Protein AF-A0A820AKZ5-F1 (afdb_monomer)

Solvent-accessible surface area (backbone atoms only — not comparable to full-atom values): 37480 Å² total; per-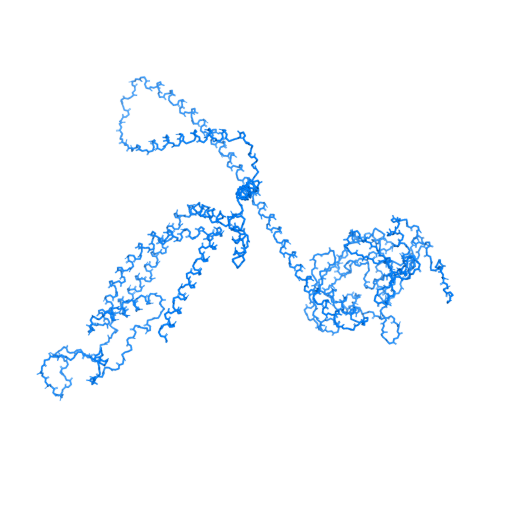residue (Å²): 110,71,70,56,53,53,50,51,50,52,52,49,53,51,52,51,51,51,52,51,53,49,49,68,57,57,36,50,72,37,79,70,48,16,28,49,49,50,40,50,51,49,37,44,65,63,47,45,52,54,49,46,56,55,48,50,55,51,50,52,55,51,36,52,53,51,46,52,70,70,45,77,84,64,78,96,41,72,66,52,49,48,52,53,41,56,55,46,50,54,44,55,72,79,46,95,67,69,72,85,71,59,79,81,71,72,80,74,57,94,81,57,87,50,85,77,46,56,81,56,48,79,82,74,80,89,64,100,68,91,76,78,88,87,69,97,74,64,64,82,82,70,80,65,85,62,100,71,72,68,78,75,42,69,65,55,53,49,54,49,53,52,45,47,45,46,60,64,50,46,50,49,50,49,53,52,50,51,43,50,53,50,43,63,69,39,51,74,57,22,50,58,53,36,55,54,57,38,49,54,54,52,54,53,60,69,72,48,75,91,51,58,80,93,51,32,61,59,56,50,51,53,51,50,57,47,55,70,40,82,84,41,51,64,58,52,52,52,50,52,53,53,45,56,50,47,56,52,47,53,58,48,59,74,42,98,62,88,82,56,84,77,56,58,60,56,54,51,52,56,49,53,54,52,52,52,54,52,56,54,53,62,59,63,74,70,69,81,91,82,89,82,92,80,80,88,89,78,79,89,82,66,79,56,64,61,50,50,51,51,52,47,52,54,49,52,51,52,47,52,55,49,50,54,52,47,51,53,50,52,51,50,50,53,51,52,53,50,51,51,51,52,52,52,52,51,52,52,53,50,50,54,50,50,54,52,49,54,53,49,52,49,53,52,53,55,52,50,54,49,50,52,54,53,52,59,54,67,67,49,84,63,89,45,75,64,52,56,50,53,48,54,56,47,51,57,30,75,43,65,45,85,101,50,93,50,67,42,28,87,67,55,81,82,50,25,48,84,86,42,88,60,96,84,74,71,48,38,77,40,71,58,62,61,84,39,87,90,43,55,81,84,49,36,73,65,41,46,80,54,88,81,46,87,79,74,91,65,89,79,47,78,63,53,56,58,61,65,62,80,65,73,70,34,75,45,76,50,72,46,97,87,71,46,60,38,41,52,61,42,47,49,85,53,53,44,96,86,73,76,46,57,42,81,66,52,61,39,90,86,78,67,43,69,43,61,83,90,29,59,39,20,60,35,62,46,28,89,52,50,48,76,63,55,76,56,67,52,73,56,84,54,72,44,75,38,66,55,94,89,38,74,39,65,60,96,91,38,78,40,74,43,67,64,66,43,75,50,92,88,48,99,51,78,38,63,52,60,17,67,63,82,25,68,46,48,75,58,8,34,36,51,42,42,45,40,34,70,76,68,69,50,80,69,72,70,53,42,78,70,40,53,73,85,73,57,80,80,77,76,80,78,131

Secondary structure (DSSP, 8-state):
-HHHHHHHHHHHHHHHHHHHHHHHHHGGGSHHHHHHHHHHHHIIIIIIHHHHHHHHHHHHHHHHHHHHHH-TT----HHHIIIIIIIIIHHHHH-S--GGGS--PPP--S---STTTGGG------S--------TTGGGTS-PPPS---S--HHHHHHHHHHIIIIIIIHHHHHHHHHHHHHHHHHHHHHHHHHHHHHHHHHHHHHS-SS-GGGHHHHHHHHHHHHHSTTTHHHHHHHHHHHHHHHHHHHHHTSS----TTHHHHHHHHHHHHHHHHHHHHHHTTPPP------SSS-SSSTHHHHHHHHHHHHHHHHHHHHHHHHHHHHHHHHHHHHHHHHHHHHHHHHHHHHHHHHHHHHHHHHHHHHHHHHHHHTS----HHHHHHHHHHHHHHSPPTTS-PPPPP--GGG-STTS--TT---EEEE--TT-TTS-HHHHTTPPPPTTS-----PPPHHHHHHT---TTSEEEEE-TTS-EEEEE-----B-TTT-PBPPPPBPTTT-PBPPTT---SEEEEETSSSSS---EEE---EEE-EETTEEPEETTEEPEEE--EE-SSSSSEE--EEE--SSS-HHHHHHHHHHHHHH----GGGGGT--GGGS-------

Organism: NCBI:txid392033

InterPro domains:
  IPR050927 Transient receptor potential cation channel M [PTHR13800] (9-355)

pLDDT: mean 70.28, std 18.46, range [27.42, 95.69]

Mean predicted aligned error: 22.3 Å

Sequence (623 aa):
ACQIVTSNAILGVGLIYYYYRLLFIFFPISPILGSLMIRLQYMITDDFFTFLKLFVIFMISFGVAIAAVLYPHHSLNLDLFSKAFIFRGLMALFTREMANLKYQHGPCSINATTQTEREYACLRLSNGLSFKYDNPYAYKRYGIPSRNCNQTSWIAWFLLIQYFFLAKRFLVSLLTAMFGLTGARVQSQSQQIWLYDRYEILMEYAKRPRLPPPFIVISYIIMLITSCSSRCVLKLKEYTDKKNSSTIRILIQSIPIVIKNNDTDEFKNTSNEVIQNHSIFQRLLRCKPCEKNVNKSKLENSETNVYWKYKAKEFYAKIQEADEVKEKLDNLSKCTINMQKDIDILRKSLRYVSDRVLTSEKLLIDSQILLEKIHSIIKQDDKSLSVYQKFIHMLSRESLYIYTNEARFPVTERHIPWTASFDLYDPTIISLPKQHDCFQDSERLFVEVDLAIEPSVTTMTDITILLTDYRWNQIIESQLPDGKKIIIDRTTWIATSEDKTSSVYRLDNQLSIPLNSMGCTGVRGRGALIRWGPNKSVMIIITRWKKHHDQFAVIDGQRILETLVFKDKYTIGWKLPEAKILGIESPYGAICCSFYELAFKDSDSEHRFSFEESNMIKVKFYD

Structure (mmCIF, N/CA/C/O backbone):
data_AF-A0A820AKZ5-F1
#
_entry.id   AF-A0A820AKZ5-F1
#
loop_
_atom_site.group_PDB
_atom_site.id
_atom_site.type_symbol
_atom_site.label_atom_id
_atom_site.label_alt_id
_atom_site.label_comp_id
_atom_site.label_asym_id
_atom_site.label_entity_id
_atom_site.label_seq_id
_atom_site.pdbx_PDB_ins_code
_atom_site.Cartn_x
_atom_site.Cartn_y
_atom_site.Cartn_z
_atom_site.occupancy
_atom_site.B_iso_or_equiv
_atom_site.auth_seq_id
_atom_site.auth_comp_id
_atom_site.auth_asym_id
_atom_site.auth_atom_id
_atom_site.pdbx_PDB_model_num
ATOM 1 N N . ALA A 1 1 ? 6.190 -41.910 -31.627 1.00 60.75 1 ALA A N 1
ATOM 2 C CA . ALA A 1 1 ? 7.229 -40.929 -31.234 1.00 60.75 1 ALA A CA 1
ATOM 3 C C . ALA A 1 1 ? 7.232 -39.685 -32.132 1.00 60.75 1 ALA A C 1
ATOM 5 O O . ALA A 1 1 ? 6.964 -38.607 -31.622 1.00 60.75 1 ALA A O 1
ATOM 6 N N . CYS A 1 2 ? 7.450 -39.805 -33.451 1.00 64.81 2 CYS A N 1
ATOM 7 C CA . CYS A 1 2 ? 7.586 -38.645 -34.353 1.00 64.81 2 CYS A CA 1
ATOM 8 C C . CYS A 1 2 ? 6.343 -37.718 -34.393 1.00 64.81 2 CYS A C 1
ATOM 10 O O . CYS A 1 2 ? 6.489 -36.510 -34.258 1.00 64.81 2 CYS A O 1
ATOM 12 N N . GLN A 1 3 ? 5.122 -38.272 -34.427 1.00 70.31 3 GLN A N 1
ATOM 13 C CA . GLN A 1 3 ? 3.870 -37.486 -34.389 1.00 70.31 3 GLN A CA 1
ATOM 14 C C . GLN A 1 3 ? 3.636 -36.725 -33.066 1.00 70.31 3 GLN A C 1
ATOM 16 O O . GLN A 1 3 ? 3.038 -35.651 -33.050 1.00 70.31 3 GLN A O 1
ATOM 21 N N . ILE A 1 4 ? 4.131 -37.259 -31.944 1.00 80.69 4 ILE A N 1
ATOM 22 C CA . ILE A 1 4 ? 4.031 -36.610 -30.626 1.00 80.69 4 ILE A CA 1
ATOM 23 C C . ILE A 1 4 ? 5.010 -35.435 -30.554 1.00 80.69 4 ILE A C 1
ATOM 25 O O . ILE A 1 4 ? 4.661 -34.365 -30.063 1.00 80.69 4 ILE A O 1
ATOM 29 N N . VAL A 1 5 ? 6.215 -35.603 -31.107 1.00 89.12 5 VAL A N 1
ATOM 30 C CA . VAL A 1 5 ? 7.217 -34.531 -31.194 1.00 89.12 5 VAL A CA 1
ATOM 31 C C . VAL A 1 5 ? 6.713 -33.387 -32.072 1.00 89.12 5 VAL A C 1
ATOM 33 O O . VAL A 1 5 ? 6.820 -32.231 -31.671 1.00 89.12 5 VAL A O 1
ATOM 36 N N . THR A 1 6 ? 6.097 -33.682 -33.221 1.00 90.69 6 THR A N 1
ATOM 37 C CA . THR A 1 6 ? 5.510 -32.642 -34.079 1.00 90.69 6 THR A CA 1
ATOM 38 C C . THR A 1 6 ? 4.339 -31.932 -33.400 1.00 90.69 6 THR A C 1
ATOM 40 O O . THR A 1 6 ? 4.260 -30.709 -33.466 1.00 90.69 6 THR A O 1
ATOM 43 N N . SER A 1 7 ? 3.470 -32.659 -32.688 1.00 90.94 7 SER A N 1
ATOM 44 C CA . SER A 1 7 ? 2.365 -32.057 -31.926 1.00 90.94 7 SER A CA 1
ATOM 45 C C . SER A 1 7 ? 2.872 -31.134 -30.816 1.00 90.94 7 SER A C 1
ATOM 47 O O . SER A 1 7 ? 2.415 -30.000 -30.693 1.00 90.94 7 SER A O 1
ATOM 49 N N . ASN A 1 8 ? 3.858 -31.579 -30.036 1.00 91.94 8 ASN A N 1
ATOM 50 C CA . ASN A 1 8 ? 4.448 -30.771 -28.968 1.00 91.94 8 ASN A CA 1
ATOM 51 C C . ASN A 1 8 ? 5.192 -29.550 -29.517 1.00 91.94 8 ASN A C 1
ATOM 53 O O . ASN A 1 8 ? 5.140 -28.486 -28.906 1.00 91.94 8 ASN A O 1
ATOM 57 N N . ALA A 1 9 ? 5.837 -29.670 -30.680 1.00 93.00 9 ALA A N 1
ATOM 58 C CA . ALA A 1 9 ? 6.456 -28.534 -31.353 1.00 93.00 9 ALA A CA 1
ATOM 59 C C . ALA A 1 9 ? 5.407 -27.495 -31.785 1.00 93.00 9 ALA A C 1
ATOM 61 O O . ALA A 1 9 ? 5.587 -26.307 -31.527 1.00 93.00 9 ALA A O 1
ATOM 62 N N . ILE A 1 10 ? 4.285 -27.929 -32.370 1.00 93.88 10 ILE A N 1
ATOM 63 C CA . ILE A 1 10 ? 3.189 -27.035 -32.777 1.00 93.88 10 ILE A CA 1
ATOM 64 C C . ILE A 1 10 ? 2.561 -26.353 -31.555 1.00 93.88 10 ILE A C 1
ATOM 66 O O . ILE A 1 10 ? 2.367 -25.137 -31.564 1.00 93.88 10 ILE A O 1
ATOM 70 N N . LEU A 1 11 ? 2.297 -27.102 -30.480 1.00 94.12 11 LEU A N 1
ATOM 71 C CA . LEU A 1 11 ? 1.781 -26.546 -29.225 1.00 94.12 11 LEU A CA 1
ATOM 72 C C . LEU A 1 11 ? 2.775 -25.572 -28.579 1.00 94.12 11 LEU A C 1
ATOM 74 O O . LEU A 1 11 ? 2.366 -24.522 -28.088 1.00 94.12 11 LEU A O 1
ATOM 78 N N . GLY A 1 12 ? 4.074 -25.872 -28.630 1.00 94.75 12 GLY A N 1
ATOM 79 C CA . GLY A 1 12 ? 5.133 -24.979 -28.161 1.00 94.75 12 GLY A CA 1
ATOM 80 C C . GLY A 1 12 ? 5.165 -23.658 -28.932 1.00 94.75 12 GLY A C 1
ATOM 81 O O . GLY A 1 12 ? 5.211 -22.590 -28.323 1.00 94.75 12 GLY A O 1
ATOM 82 N N . VAL A 1 13 ? 5.054 -23.705 -30.262 1.00 95.06 13 VAL A N 1
ATOM 83 C CA . VAL A 1 13 ? 4.940 -22.497 -31.100 1.00 95.06 13 VAL A CA 1
ATOM 84 C C . VAL A 1 13 ? 3.653 -21.728 -30.783 1.00 95.06 13 VAL A C 1
ATOM 86 O O . VAL A 1 13 ? 3.685 -20.503 -30.665 1.00 95.06 13 VAL A O 1
ATOM 89 N N . GLY A 1 14 ? 2.536 -22.430 -30.573 1.00 95.38 14 GLY A N 1
ATOM 90 C CA . GLY A 1 14 ? 1.269 -21.825 -30.154 1.00 95.38 14 GLY A CA 1
ATOM 91 C C . GLY A 1 14 ? 1.370 -21.096 -28.810 1.00 95.38 14 GLY A C 1
ATOM 92 O O . GLY A 1 14 ? 0.869 -19.979 -28.671 1.00 95.38 14 GLY A O 1
ATOM 93 N N . LEU A 1 15 ? 2.078 -21.680 -27.840 1.00 94.62 15 LEU A N 1
ATOM 94 C CA . LEU A 1 15 ? 2.337 -21.062 -26.540 1.00 94.62 15 LEU A CA 1
ATOM 95 C C . LEU A 1 15 ? 3.201 -19.798 -26.674 1.00 94.62 15 LEU A C 1
ATOM 97 O O . LEU A 1 15 ? 2.888 -18.770 -26.074 1.00 94.62 15 LEU A O 1
ATOM 101 N N . ILE A 1 16 ? 4.254 -19.842 -27.494 1.00 95.69 16 ILE A N 1
ATOM 102 C CA . ILE A 1 16 ? 5.104 -18.673 -27.772 1.00 95.69 16 ILE A CA 1
ATOM 103 C C . ILE A 1 16 ? 4.283 -17.548 -28.412 1.00 95.69 16 ILE A C 1
ATOM 105 O O . ILE A 1 16 ? 4.372 -16.397 -27.982 1.00 95.69 16 ILE A O 1
ATOM 109 N N . TYR A 1 17 ? 3.435 -17.872 -29.392 1.00 95.69 17 TYR A N 1
ATOM 110 C CA . TYR A 1 17 ? 2.539 -16.897 -30.015 1.00 95.69 17 TYR A CA 1
ATOM 111 C C . TYR A 1 17 ? 1.593 -16.255 -28.993 1.00 95.69 17 TYR A C 1
ATOM 113 O O . TYR A 1 17 ? 1.393 -15.038 -29.011 1.00 95.69 17 TYR A O 1
ATOM 121 N N . TYR A 1 18 ? 1.050 -17.046 -28.065 1.00 93.88 18 TYR A N 1
ATOM 122 C CA . TYR A 1 18 ? 0.213 -16.523 -26.990 1.00 93.88 18 TYR A CA 1
ATOM 123 C C . TYR A 1 18 ? 0.973 -15.527 -26.102 1.00 93.88 18 TYR A C 1
ATOM 125 O O . TYR A 1 18 ? 0.452 -14.447 -25.818 1.00 93.88 18 TYR A O 1
ATOM 133 N N . TYR A 1 19 ? 2.222 -15.823 -25.728 1.00 93.19 19 TYR A N 1
ATOM 134 C CA . TYR A 1 19 ? 3.055 -14.880 -24.976 1.00 93.19 19 TYR A CA 1
ATOM 135 C C . TYR A 1 19 ? 3.367 -13.606 -25.761 1.00 93.19 19 TYR A C 1
ATOM 137 O O . TYR A 1 19 ? 3.251 -12.517 -25.201 1.00 93.19 19 TYR A O 1
ATOM 145 N N . TYR A 1 20 ? 3.692 -13.698 -27.054 1.00 90.81 20 TYR A N 1
ATOM 146 C CA . TYR A 1 20 ? 3.874 -12.502 -27.884 1.00 90.81 20 TYR A CA 1
ATOM 147 C C . TYR A 1 20 ? 2.607 -11.657 -27.939 1.00 90.81 20 TYR A C 1
ATOM 149 O O . TYR A 1 20 ? 2.672 -10.445 -27.741 1.00 90.81 20 TYR A O 1
ATOM 157 N N . ARG A 1 21 ? 1.441 -12.284 -28.111 1.00 89.69 21 ARG A N 1
ATOM 158 C CA . ARG A 1 21 ? 0.156 -11.584 -28.069 1.00 89.69 21 ARG A CA 1
ATOM 159 C C . ARG A 1 21 ? -0.065 -10.871 -26.732 1.00 89.69 21 ARG A C 1
ATOM 161 O O . ARG A 1 21 ? -0.532 -9.737 -26.735 1.00 89.69 21 ARG A O 1
ATOM 168 N N . LEU A 1 22 ? 0.280 -11.495 -25.604 1.00 87.19 22 LEU A N 1
ATOM 169 C CA . LEU A 1 22 ? 0.195 -10.841 -24.294 1.00 87.19 22 LEU A CA 1
ATOM 170 C C . LEU A 1 22 ? 1.117 -9.620 -24.209 1.00 87.19 22 LEU A C 1
ATOM 172 O O . LEU A 1 22 ? 0.681 -8.574 -23.734 1.00 87.19 22 LEU A O 1
ATOM 176 N N . LEU A 1 23 ? 2.354 -9.713 -24.703 1.00 87.19 23 LEU A N 1
ATOM 177 C CA . LEU A 1 23 ? 3.278 -8.572 -24.728 1.00 87.19 23 LEU A CA 1
ATOM 178 C C . LEU A 1 23 ? 2.712 -7.410 -25.554 1.00 87.19 23 LEU A C 1
ATOM 180 O O . LEU A 1 23 ? 2.711 -6.277 -25.076 1.00 87.19 23 LEU A O 1
ATOM 184 N N . PHE A 1 24 ? 2.143 -7.693 -26.730 1.00 84.62 24 PHE A N 1
ATOM 185 C CA . PHE A 1 24 ? 1.485 -6.684 -27.570 1.00 84.62 24 PHE A CA 1
ATOM 186 C C . PHE A 1 24 ? 0.237 -6.062 -26.930 1.00 84.62 24 PHE A C 1
ATOM 188 O O . PHE A 1 24 ? -0.118 -4.944 -27.280 1.00 84.62 24 PHE A O 1
ATOM 195 N N . ILE A 1 25 ? -0.417 -6.736 -25.981 1.00 84.25 25 ILE A N 1
ATOM 196 C CA . ILE A 1 25 ? -1.546 -6.172 -25.227 1.00 84.25 25 ILE A CA 1
ATOM 197 C C . ILE A 1 25 ? -1.053 -5.317 -24.052 1.00 84.25 25 ILE A C 1
ATOM 199 O O . ILE A 1 25 ? -1.556 -4.218 -23.835 1.00 84.25 25 ILE A O 1
ATOM 203 N N . PHE A 1 26 ? -0.078 -5.801 -23.276 1.00 83.69 26 PHE A N 1
ATOM 204 C CA . PHE A 1 26 ? 0.355 -5.132 -22.044 1.00 83.69 26 PHE A CA 1
ATOM 205 C C . PHE A 1 26 ? 1.291 -3.945 -22.284 1.00 83.69 26 PHE A C 1
ATOM 207 O O . PHE A 1 26 ? 1.212 -2.949 -21.563 1.00 83.69 26 PHE A O 1
ATOM 214 N N . PHE A 1 27 ? 2.178 -4.022 -23.278 1.00 85.38 27 PHE A N 1
ATOM 215 C CA . PHE A 1 27 ? 3.191 -2.987 -23.504 1.00 85.38 27 PHE A CA 1
ATOM 216 C C . PHE A 1 27 ? 2.584 -1.631 -23.905 1.00 85.38 27 PHE A C 1
ATOM 218 O O . PHE A 1 27 ? 2.990 -0.626 -23.315 1.00 85.38 27 PHE A O 1
ATOM 225 N N . PRO A 1 28 ? 1.580 -1.559 -24.806 1.00 81.94 28 PRO A N 1
ATOM 226 C CA . PRO A 1 28 ? 0.952 -0.293 -25.193 1.00 81.94 28 PRO A CA 1
ATOM 227 C C . PRO A 1 28 ? 0.134 0.379 -24.086 1.00 81.94 28 PRO A C 1
ATOM 229 O O . PRO A 1 28 ? -0.154 1.569 -24.179 1.00 81.94 28 PRO A O 1
ATOM 232 N N . ILE A 1 29 ? -0.251 -0.341 -23.031 1.00 84.25 29 ILE A N 1
ATOM 233 C CA . ILE A 1 29 ? -1.037 0.240 -21.931 1.00 84.25 29 ILE A CA 1
ATOM 234 C C . ILE A 1 29 ? -0.172 1.188 -21.087 1.00 84.25 29 ILE A C 1
ATOM 236 O O . ILE A 1 29 ? -0.659 2.212 -20.599 1.00 84.25 29 ILE A O 1
ATOM 240 N N . SER A 1 30 ? 1.117 0.877 -20.932 1.00 85.38 30 SER A N 1
ATOM 241 C CA . SER A 1 30 ? 2.045 1.702 -20.159 1.00 85.38 30 SER A CA 1
ATOM 242 C C . SER A 1 30 ? 2.559 2.895 -20.980 1.00 85.38 30 SER A C 1
ATOM 244 O O . SER A 1 30 ? 3.003 2.709 -22.113 1.00 85.38 30 SER A O 1
ATOM 246 N N . PRO A 1 31 ? 2.590 4.118 -20.411 1.00 79.44 31 PRO A N 1
ATOM 247 C CA . PRO A 1 31 ? 3.088 5.311 -21.105 1.00 79.44 31 PRO A CA 1
ATOM 248 C C . PRO A 1 31 ? 4.569 5.236 -21.479 1.00 79.44 31 PRO A C 1
ATOM 250 O O . PRO A 1 31 ? 4.997 5.774 -22.502 1.00 79.44 31 PRO A O 1
ATOM 253 N N . ILE A 1 32 ? 5.359 4.544 -20.661 1.00 85.06 32 ILE A N 1
ATOM 254 C CA . ILE A 1 32 ? 6.799 4.419 -20.873 1.00 85.06 32 ILE A CA 1
ATOM 255 C C . ILE A 1 32 ? 7.073 3.323 -21.907 1.00 85.06 32 ILE A C 1
ATOM 257 O O . ILE A 1 32 ? 7.804 3.556 -22.867 1.00 85.06 32 ILE A O 1
ATOM 261 N N . LEU A 1 33 ? 6.459 2.144 -21.746 1.00 86.81 33 LEU A N 1
ATOM 262 C CA . LEU A 1 33 ? 6.721 0.993 -22.618 1.00 86.81 33 LEU A CA 1
ATOM 263 C C . LEU A 1 33 ? 6.045 1.124 -23.990 1.00 86.81 33 LEU A C 1
ATOM 265 O O . LEU A 1 33 ? 6.620 0.690 -24.984 1.00 86.81 33 LEU A O 1
ATOM 269 N N . GLY A 1 34 ? 4.876 1.758 -24.081 1.00 87.69 34 GLY A N 1
ATOM 270 C CA . GLY A 1 34 ? 4.159 1.894 -25.347 1.00 87.69 34 GLY A CA 1
ATOM 271 C C . GLY A 1 34 ? 4.881 2.800 -26.346 1.00 87.69 34 GLY A C 1
ATOM 272 O O . GLY A 1 34 ? 5.126 2.401 -27.482 1.00 87.69 34 GLY A O 1
ATOM 273 N N . SER A 1 35 ? 5.340 3.975 -25.904 1.00 88.38 35 SER A N 1
ATOM 274 C CA . SER A 1 35 ? 6.157 4.864 -26.747 1.00 88.38 35 SER A CA 1
ATOM 275 C C . SER A 1 35 ? 7.522 4.258 -27.113 1.00 88.38 35 SER A C 1
ATOM 277 O O . SER A 1 35 ? 8.091 4.586 -28.154 1.00 88.38 35 SER A O 1
ATOM 279 N N . LEU A 1 36 ? 8.076 3.367 -26.276 1.00 89.75 36 LEU A N 1
ATOM 280 C CA . LEU A 1 36 ? 9.264 2.568 -26.612 1.00 89.75 36 LEU A CA 1
ATOM 281 C C . LEU A 1 36 ? 8.966 1.546 -27.717 1.00 89.75 36 LEU A C 1
ATOM 283 O O . LEU A 1 36 ? 9.773 1.404 -28.631 1.00 89.75 36 LEU A O 1
ATOM 287 N N . MET A 1 37 ? 7.818 0.867 -27.660 1.00 89.12 37 MET A N 1
ATOM 288 C CA . MET A 1 37 ? 7.421 -0.136 -28.653 1.00 89.12 37 MET A CA 1
ATOM 289 C C . MET A 1 37 ? 7.289 0.471 -30.055 1.00 89.12 37 MET A C 1
ATOM 291 O O . MET A 1 37 ? 7.818 -0.093 -31.009 1.00 89.12 37 MET A O 1
ATOM 295 N N . ILE A 1 38 ? 6.672 1.653 -30.172 1.00 89.06 38 ILE A N 1
ATOM 296 C CA . ILE A 1 38 ? 6.553 2.368 -31.454 1.00 89.06 38 ILE A CA 1
ATOM 297 C C . ILE A 1 38 ? 7.933 2.735 -32.007 1.00 89.06 38 ILE A C 1
ATOM 299 O O . ILE A 1 38 ? 8.222 2.482 -33.174 1.00 89.06 38 ILE A O 1
ATOM 303 N N . ARG A 1 39 ? 8.835 3.257 -31.167 1.00 90.31 39 ARG A N 1
ATOM 304 C CA . ARG A 1 39 ? 10.221 3.541 -31.583 1.00 90.31 39 ARG A CA 1
ATOM 305 C C . ARG A 1 39 ? 10.938 2.288 -32.074 1.00 90.31 39 ARG A C 1
ATOM 307 O O . ARG A 1 39 ? 11.584 2.331 -33.114 1.00 90.31 39 ARG A O 1
ATOM 314 N N . LEU A 1 40 ? 10.789 1.178 -31.356 1.00 90.88 40 LEU A N 1
ATOM 315 C CA . LEU A 1 40 ? 11.379 -0.105 -31.721 1.00 90.88 40 LEU A CA 1
ATOM 316 C C . LEU A 1 40 ? 10.820 -0.633 -33.050 1.00 90.88 40 LEU A C 1
ATOM 318 O O . LEU A 1 40 ? 11.580 -1.162 -33.852 1.00 90.88 40 LEU A O 1
ATOM 322 N N . GLN A 1 41 ? 9.530 -0.445 -33.328 1.00 89.88 41 GLN A N 1
ATOM 323 C CA . GLN A 1 41 ? 8.929 -0.840 -34.603 1.00 89.88 41 GLN A CA 1
ATOM 324 C C . GLN A 1 41 ? 9.537 -0.075 -35.786 1.00 89.88 41 GLN A C 1
ATOM 326 O O . GLN A 1 41 ? 9.881 -0.694 -36.794 1.00 89.88 41 GLN A O 1
ATOM 331 N N . TYR A 1 42 ? 9.733 1.239 -35.655 1.00 90.75 42 TYR A N 1
ATOM 332 C CA . TYR A 1 42 ? 10.421 2.037 -36.677 1.00 90.75 42 TYR A CA 1
ATOM 333 C C . TYR A 1 42 ? 11.897 1.643 -36.817 1.00 90.75 42 TYR A C 1
ATOM 335 O O . TYR A 1 42 ? 12.355 1.409 -37.931 1.00 90.75 42 TYR A O 1
ATOM 343 N N . MET A 1 43 ? 12.620 1.449 -35.707 1.00 92.38 43 MET A N 1
ATOM 344 C CA . MET A 1 43 ? 14.005 0.950 -35.737 1.00 92.38 43 MET A CA 1
ATOM 345 C C . MET A 1 43 ? 14.113 -0.411 -36.438 1.00 92.38 43 MET A C 1
ATOM 347 O O . MET A 1 43 ? 15.057 -0.651 -37.186 1.00 92.38 43 MET A O 1
ATOM 351 N N . ILE A 1 44 ? 13.149 -1.313 -36.232 1.00 93.12 44 ILE A N 1
ATOM 352 C CA . ILE A 1 44 ? 13.141 -2.615 -36.904 1.00 93.12 44 ILE A CA 1
ATOM 353 C C . ILE A 1 44 ? 12.845 -2.459 -38.400 1.00 93.12 44 ILE A C 1
ATOM 355 O O . ILE A 1 44 ? 13.520 -3.058 -39.237 1.00 93.12 44 ILE A O 1
ATOM 359 N N . THR A 1 45 ? 11.829 -1.675 -38.745 1.00 90.31 45 THR A N 1
ATOM 360 C CA . THR A 1 45 ? 11.341 -1.603 -40.127 1.00 90.31 45 THR A CA 1
ATOM 361 C C . THR A 1 45 ? 12.324 -0.857 -41.030 1.00 90.31 45 THR A C 1
ATOM 363 O O . THR A 1 45 ? 12.653 -1.350 -42.110 1.00 90.31 45 THR A O 1
ATOM 366 N N . ASP A 1 46 ? 12.847 0.276 -40.560 1.00 87.69 46 ASP A N 1
ATOM 367 C CA . ASP A 1 46 ? 13.679 1.173 -41.364 1.00 87.69 46 ASP A CA 1
ATOM 368 C C . ASP A 1 46 ? 15.172 0.811 -41.279 1.00 87.69 46 ASP A C 1
ATOM 370 O O . ASP A 1 46 ? 15.837 0.644 -42.308 1.00 87.69 46 ASP A O 1
ATOM 374 N N . ASP A 1 47 ? 15.705 0.615 -40.067 1.00 93.50 47 ASP A N 1
ATOM 375 C CA . ASP A 1 47 ? 17.147 0.425 -39.864 1.00 93.50 47 ASP A CA 1
ATOM 376 C C . ASP A 1 47 ? 17.549 -1.048 -39.829 1.00 93.50 47 ASP A C 1
ATOM 378 O O . ASP A 1 47 ? 18.509 -1.439 -40.493 1.00 93.50 47 ASP A O 1
ATOM 382 N N . PHE A 1 48 ? 16.838 -1.892 -39.075 1.00 93.56 48 PHE A N 1
ATOM 383 C CA . PHE A 1 48 ? 17.254 -3.281 -38.866 1.00 93.56 48 PHE A CA 1
ATOM 384 C C . PHE A 1 48 ? 17.212 -4.090 -40.158 1.00 93.56 48 PHE A C 1
ATOM 386 O O . PHE A 1 48 ? 18.163 -4.814 -40.434 1.00 93.56 48 PHE A O 1
ATOM 393 N N . PHE A 1 49 ? 16.171 -3.965 -40.986 1.00 92.56 49 PHE A N 1
ATOM 394 C CA . PHE A 1 49 ? 16.145 -4.672 -42.272 1.00 92.56 49 PHE A CA 1
ATOM 395 C C . PHE A 1 49 ? 17.196 -4.144 -43.255 1.00 92.56 49 PHE A C 1
ATOM 397 O O . PHE A 1 49 ? 17.774 -4.927 -44.013 1.00 92.56 49 PHE A O 1
ATOM 404 N N . THR A 1 50 ? 17.480 -2.841 -43.234 1.00 90.44 50 THR A N 1
ATOM 405 C CA . THR A 1 50 ? 18.547 -2.236 -44.046 1.00 90.44 50 THR A CA 1
ATOM 406 C C . THR A 1 50 ? 19.919 -2.745 -43.606 1.00 90.44 50 THR A C 1
ATOM 408 O O . THR A 1 50 ? 20.714 -3.204 -44.430 1.00 90.44 50 THR A O 1
ATOM 411 N N . PHE A 1 51 ? 20.163 -2.771 -42.298 1.00 92.19 51 PHE A N 1
ATOM 412 C CA . PHE A 1 51 ? 21.349 -3.361 -41.696 1.00 92.19 51 PHE A CA 1
ATOM 413 C C . PHE A 1 51 ? 21.451 -4.863 -41.980 1.00 92.19 51 PHE A C 1
ATOM 415 O O . PHE A 1 51 ? 22.526 -5.336 -42.331 1.00 92.19 51 PHE A O 1
ATOM 422 N N . LEU A 1 52 ? 20.352 -5.615 -41.889 1.00 90.19 52 LEU A N 1
ATOM 423 C CA . LEU A 1 52 ? 20.326 -7.057 -42.130 1.00 90.19 52 LEU A CA 1
ATOM 424 C C . LEU A 1 52 ? 20.746 -7.385 -43.565 1.00 90.19 52 LEU A C 1
ATOM 426 O O . LEU A 1 52 ? 21.508 -8.326 -43.766 1.00 90.19 52 LEU A O 1
ATOM 430 N N . LYS A 1 53 ? 20.320 -6.592 -44.558 1.00 90.62 53 LYS A N 1
ATOM 431 C CA . LYS A 1 53 ? 20.775 -6.744 -45.952 1.00 90.62 53 LYS A CA 1
ATOM 432 C C . LYS A 1 53 ? 22.294 -6.578 -46.069 1.00 90.62 53 LYS A C 1
ATOM 434 O O . LYS A 1 53 ? 22.949 -7.421 -46.678 1.00 90.62 53 LYS A O 1
ATOM 439 N N . LEU A 1 54 ? 22.859 -5.538 -45.450 1.00 89.44 54 LEU A N 1
ATOM 440 C CA . LEU A 1 54 ? 24.311 -5.312 -45.412 1.00 89.44 54 LEU A CA 1
ATOM 441 C C . LEU A 1 54 ? 25.042 -6.448 -44.673 1.00 89.44 54 LEU A C 1
ATOM 443 O O . LEU A 1 54 ? 26.053 -6.966 -45.150 1.00 89.44 54 LEU A O 1
ATOM 447 N N . PHE A 1 55 ? 24.507 -6.857 -43.525 1.00 86.44 55 PHE A N 1
ATOM 448 C CA . PHE A 1 55 ? 25.059 -7.896 -42.666 1.00 86.44 55 PHE A CA 1
ATOM 449 C C . PHE A 1 55 ? 25.076 -9.259 -43.365 1.00 86.44 55 PHE A C 1
ATOM 451 O O . PHE A 1 55 ? 26.098 -9.934 -43.344 1.00 86.44 55 PHE A O 1
ATOM 458 N N . VAL A 1 56 ? 23.996 -9.653 -44.046 1.00 85.75 56 VAL A N 1
ATOM 459 C CA . VAL A 1 56 ? 23.921 -10.932 -44.771 1.00 85.75 56 VAL A CA 1
ATOM 460 C C . VAL A 1 56 ? 24.961 -11.001 -45.891 1.00 85.75 56 VAL A C 1
ATOM 462 O O . VAL A 1 56 ? 25.647 -12.014 -46.004 1.00 85.75 56 VAL A O 1
ATOM 465 N N . ILE A 1 57 ? 25.145 -9.931 -46.673 1.00 87.88 57 ILE A N 1
ATOM 466 C CA . ILE A 1 57 ? 26.170 -9.885 -47.735 1.00 87.88 57 ILE A CA 1
ATOM 467 C C . ILE A 1 57 ? 27.571 -10.078 -47.141 1.00 87.88 57 ILE A C 1
ATOM 469 O O . ILE A 1 57 ? 28.368 -10.873 -47.646 1.00 87.88 57 ILE A O 1
ATOM 473 N N . PHE A 1 58 ? 27.855 -9.388 -46.036 1.00 83.44 58 PHE A N 1
ATOM 474 C CA . PHE A 1 58 ? 29.122 -9.511 -45.326 1.00 83.44 58 PHE A CA 1
ATOM 475 C C . PHE A 1 58 ? 29.339 -10.936 -44.792 1.00 83.44 58 PHE A C 1
ATOM 477 O O . PHE A 1 58 ? 30.391 -11.535 -45.014 1.00 83.44 58 PHE A O 1
ATOM 484 N N . MET A 1 59 ? 28.323 -11.513 -44.151 1.00 80.44 59 MET A N 1
ATOM 485 C CA . MET A 1 59 ? 28.374 -12.870 -43.605 1.00 80.44 59 MET A CA 1
ATOM 486 C C . MET A 1 59 ? 28.590 -13.921 -44.694 1.00 80.44 59 MET A C 1
ATOM 488 O O . MET A 1 59 ? 29.392 -14.827 -44.485 1.00 80.44 59 MET A O 1
ATOM 492 N N . ILE A 1 60 ? 27.942 -13.786 -45.859 1.00 80.62 60 ILE A N 1
ATOM 493 C CA . ILE A 1 60 ? 28.140 -14.675 -47.018 1.00 80.62 60 ILE A CA 1
ATOM 494 C C . ILE A 1 60 ? 29.589 -14.631 -47.499 1.00 80.62 60 ILE A C 1
ATOM 496 O O . ILE A 1 60 ? 30.229 -15.678 -47.595 1.00 80.62 60 ILE A O 1
ATOM 500 N N . SER A 1 61 ? 30.130 -13.435 -47.727 1.00 82.81 61 SER A N 1
ATOM 501 C CA . SER A 1 61 ? 31.507 -13.258 -48.203 1.00 82.81 61 SER A CA 1
ATOM 502 C C . SER A 1 61 ? 32.539 -13.876 -47.247 1.00 82.81 61 SER A C 1
ATOM 504 O O . SER A 1 61 ? 33.365 -14.700 -47.649 1.00 82.81 61 SER A O 1
ATOM 506 N N . PHE A 1 62 ? 32.444 -13.561 -45.953 1.00 76.81 62 PHE A N 1
ATOM 507 C CA . PHE A 1 62 ? 33.377 -14.081 -44.951 1.00 76.81 62 PHE A CA 1
ATOM 508 C C . PHE A 1 62 ? 33.179 -15.570 -44.664 1.00 76.81 62 PHE A C 1
ATOM 510 O O . PHE A 1 62 ? 34.160 -16.289 -44.477 1.00 76.81 62 PHE A O 1
ATOM 517 N N . GLY A 1 63 ? 31.937 -16.058 -44.660 1.00 75.31 63 GLY A N 1
ATOM 518 C CA . GLY A 1 63 ? 31.646 -17.475 -44.455 1.00 75.31 63 GLY A CA 1
ATOM 519 C C . GLY A 1 63 ? 32.211 -18.352 -45.572 1.00 75.31 63 GLY A C 1
ATOM 520 O O . GLY A 1 63 ? 32.780 -19.403 -45.281 1.00 75.31 63 GLY A O 1
ATOM 521 N N . VAL A 1 64 ? 32.146 -17.897 -46.829 1.00 76.62 64 VAL A N 1
ATOM 522 C CA . VAL A 1 64 ? 32.781 -18.581 -47.969 1.00 76.62 64 VAL A CA 1
ATOM 523 C C . VAL A 1 64 ? 34.309 -18.549 -47.850 1.00 76.62 64 VAL A C 1
ATOM 525 O O . VAL A 1 64 ? 34.950 -19.584 -48.024 1.00 76.62 64 VAL A O 1
ATOM 528 N N . ALA A 1 65 ? 34.900 -17.406 -47.482 1.00 76.31 65 ALA A N 1
ATOM 529 C CA . ALA A 1 65 ? 36.349 -17.281 -47.302 1.00 76.31 65 ALA A CA 1
ATOM 530 C C . ALA A 1 65 ? 36.892 -18.186 -46.178 1.00 76.31 65 ALA A C 1
ATOM 532 O O . ALA A 1 65 ? 37.900 -18.870 -46.358 1.00 76.31 65 ALA A O 1
ATOM 533 N N . ILE A 1 66 ? 36.205 -18.246 -45.033 1.00 72.12 66 ILE A N 1
ATOM 534 C CA . ILE A 1 66 ? 36.580 -19.121 -43.913 1.00 72.12 66 ILE A CA 1
ATOM 535 C C . ILE A 1 66 ? 36.405 -20.591 -44.298 1.00 72.12 66 ILE A C 1
ATOM 537 O O . ILE A 1 66 ? 37.285 -21.399 -44.003 1.00 72.12 66 ILE A O 1
ATOM 541 N N . ALA A 1 67 ? 35.312 -20.948 -44.979 1.00 72.06 67 ALA A N 1
ATOM 542 C CA . ALA A 1 67 ? 35.086 -22.317 -45.433 1.00 72.06 67 ALA A CA 1
ATOM 543 C C . ALA A 1 67 ? 36.177 -22.783 -46.411 1.00 72.06 67 ALA A C 1
ATOM 545 O O . ALA A 1 67 ? 36.669 -23.900 -46.273 1.00 72.06 67 ALA A O 1
ATOM 546 N N . ALA A 1 68 ? 36.611 -21.917 -47.331 1.00 71.94 68 ALA A N 1
ATOM 547 C CA . ALA A 1 68 ? 37.682 -22.221 -48.279 1.00 71.94 68 ALA A CA 1
ATOM 548 C C . ALA A 1 68 ? 39.044 -22.444 -47.595 1.00 71.94 68 ALA A C 1
ATOM 550 O O . ALA A 1 68 ? 39.810 -23.311 -48.011 1.00 71.94 68 ALA A O 1
ATOM 551 N N . VAL A 1 69 ? 39.344 -21.690 -46.530 1.00 69.38 69 VAL A N 1
ATOM 552 C CA . VAL A 1 69 ? 40.621 -21.791 -45.800 1.00 69.38 69 VAL A CA 1
ATOM 553 C C . VAL A 1 69 ? 40.640 -22.966 -44.818 1.00 69.38 69 VAL A C 1
ATOM 555 O O . VAL A 1 69 ? 41.664 -23.637 -44.697 1.00 69.38 69 VAL A O 1
ATOM 558 N N . LEU A 1 70 ? 39.532 -23.238 -44.120 1.00 66.12 70 LEU A N 1
ATOM 559 C CA . LEU A 1 70 ? 39.451 -24.348 -43.160 1.00 66.12 70 LEU A CA 1
ATOM 560 C C . LEU A 1 70 ? 39.192 -25.710 -43.829 1.00 66.12 70 LEU A C 1
ATOM 562 O O . LEU A 1 70 ? 39.650 -26.729 -43.309 1.00 66.12 70 LEU A O 1
ATOM 566 N N . TYR A 1 71 ? 38.470 -25.744 -44.956 1.00 64.62 71 TYR A N 1
ATOM 567 C CA . TYR A 1 71 ? 38.009 -26.977 -45.614 1.00 64.62 71 TYR A CA 1
ATOM 568 C C . TYR A 1 71 ? 38.357 -27.023 -47.115 1.00 64.62 71 TYR A C 1
ATOM 570 O O . TYR A 1 71 ? 37.464 -27.160 -47.951 1.00 64.62 71 TYR A O 1
ATOM 578 N N . PRO A 1 72 ? 39.648 -26.972 -47.492 1.00 59.78 72 PRO A N 1
ATOM 579 C CA . PRO A 1 72 ? 40.074 -26.847 -48.892 1.00 59.78 72 PRO A CA 1
ATOM 580 C C . PRO A 1 72 ? 39.763 -28.066 -49.785 1.00 59.78 72 PRO A C 1
ATOM 582 O O . PRO A 1 72 ? 39.851 -27.966 -51.006 1.00 59.78 72 PRO A O 1
ATOM 585 N N . HIS A 1 73 ? 39.425 -29.225 -49.207 1.00 52.62 73 HIS A N 1
ATOM 586 C CA . HIS A 1 73 ? 39.277 -30.495 -49.938 1.00 52.62 73 HIS A CA 1
ATOM 587 C C . HIS A 1 73 ? 37.940 -31.209 -49.698 1.00 52.62 73 HIS A C 1
ATOM 589 O O . HIS A 1 73 ? 37.829 -32.406 -49.958 1.00 52.62 73 HIS A O 1
ATOM 595 N N . HIS A 1 74 ? 36.929 -30.507 -49.184 1.00 58.59 74 HIS A N 1
ATOM 596 C CA . HIS A 1 74 ? 35.616 -31.102 -48.940 1.00 58.59 74 HIS A CA 1
ATOM 597 C C . HIS A 1 74 ? 34.679 -30.904 -50.140 1.00 58.59 74 HIS A C 1
ATOM 599 O O . HIS A 1 74 ? 34.721 -29.867 -50.801 1.00 58.59 74 HIS A O 1
ATOM 605 N N . SER A 1 75 ? 33.831 -31.892 -50.429 1.00 61.66 75 SER A N 1
ATOM 606 C CA . SER A 1 75 ? 32.825 -31.788 -51.489 1.00 61.66 75 SER A CA 1
ATOM 607 C C . SER A 1 75 ? 31.720 -30.800 -51.090 1.00 61.66 75 SER A C 1
ATOM 609 O O . SER A 1 75 ? 31.330 -30.707 -49.923 1.00 61.66 75 SER A O 1
ATOM 611 N N . LEU A 1 76 ? 31.231 -30.020 -52.059 1.00 62.09 76 LEU A N 1
ATOM 612 C CA . LEU A 1 76 ? 30.185 -29.015 -51.846 1.00 62.09 76 LEU A CA 1
ATOM 613 C C . LEU A 1 76 ? 28.815 -29.689 -51.672 1.00 62.09 76 LEU A C 1
ATOM 615 O O . LEU A 1 76 ? 28.004 -29.722 -52.593 1.00 62.09 76 LEU A O 1
ATOM 619 N N . ASN A 1 77 ? 28.556 -30.217 -50.477 1.00 68.19 77 ASN A N 1
ATOM 620 C CA . ASN A 1 77 ? 27.256 -30.766 -50.092 1.00 68.19 77 ASN A CA 1
ATOM 621 C C . ASN A 1 77 ? 26.420 -29.710 -49.346 1.00 68.19 77 ASN A C 1
ATOM 623 O O . ASN A 1 77 ? 26.957 -28.918 -48.565 1.00 68.19 77 ASN A O 1
ATOM 627 N N . LEU A 1 78 ? 25.091 -29.730 -49.526 1.00 68.75 78 LEU A N 1
ATOM 628 C CA . LEU A 1 78 ? 24.150 -28.848 -48.803 1.00 68.75 78 LEU A CA 1
ATOM 629 C C . LEU A 1 78 ? 24.282 -28.976 -47.276 1.00 68.75 78 LEU A C 1
ATOM 631 O O . LEU A 1 78 ? 24.099 -28.006 -46.542 1.00 68.75 78 LEU A O 1
ATOM 635 N N . ASP A 1 79 ? 24.678 -30.157 -46.811 1.00 66.25 79 ASP A N 1
ATOM 636 C CA . ASP A 1 79 ? 24.955 -30.444 -45.409 1.00 66.25 79 ASP A CA 1
ATOM 637 C C . ASP A 1 79 ? 26.164 -29.671 -44.869 1.00 66.25 79 ASP A C 1
ATOM 639 O O . ASP A 1 79 ? 26.118 -29.149 -43.752 1.00 66.25 79 ASP A O 1
ATOM 643 N N . LEU A 1 80 ? 27.228 -29.533 -45.669 1.00 63.59 80 LEU A N 1
ATOM 644 C CA . LEU A 1 80 ? 28.387 -28.719 -45.309 1.00 63.59 80 LEU A CA 1
ATOM 645 C C . LEU A 1 80 ? 28.026 -27.235 -45.340 1.00 63.59 80 LEU A C 1
ATOM 647 O O . LEU A 1 80 ? 28.401 -26.504 -44.428 1.00 63.59 80 LEU A O 1
ATOM 651 N N . PHE A 1 81 ? 27.256 -26.798 -46.340 1.00 67.19 81 PHE A N 1
ATOM 652 C CA . PHE A 1 81 ? 26.766 -25.423 -46.406 1.00 67.19 81 PHE A CA 1
ATOM 653 C C . PHE A 1 81 ? 25.959 -25.074 -45.146 1.00 67.19 81 PHE A C 1
ATOM 655 O O . PHE A 1 81 ? 26.293 -24.125 -44.445 1.00 67.19 81 PHE A O 1
ATOM 662 N N . SER A 1 82 ? 24.979 -25.893 -44.764 1.00 66.88 82 SER A N 1
ATOM 663 C CA . SER A 1 82 ? 24.161 -25.651 -43.568 1.00 66.88 82 SER A CA 1
ATOM 664 C C . SER A 1 82 ? 24.977 -25.682 -42.263 1.00 66.88 82 SER A C 1
ATOM 666 O O . SER A 1 82 ? 24.883 -24.774 -41.430 1.00 66.88 82 SER A O 1
ATOM 668 N N . LYS A 1 83 ? 25.853 -26.680 -42.089 1.00 64.38 83 LYS A N 1
ATOM 669 C CA . LYS A 1 83 ? 26.645 -26.847 -40.857 1.00 64.38 83 LYS A CA 1
ATOM 670 C C . LYS A 1 83 ? 27.782 -25.823 -40.731 1.00 64.38 83 LYS A C 1
ATOM 672 O O . LYS A 1 83 ? 28.021 -25.319 -39.634 1.00 64.38 83 LYS A O 1
ATOM 677 N N . ALA A 1 84 ? 28.487 -25.498 -41.816 1.00 63.19 84 ALA A N 1
ATOM 678 C CA . ALA A 1 84 ? 29.638 -24.591 -41.794 1.00 63.19 84 ALA A CA 1
ATOM 679 C C . ALA A 1 84 ? 29.232 -23.112 -41.889 1.00 63.19 84 ALA A C 1
ATOM 681 O O . ALA A 1 84 ? 29.762 -22.289 -41.143 1.00 63.19 84 ALA A O 1
ATOM 682 N N . PHE A 1 85 ? 28.276 -22.774 -42.758 1.00 64.94 85 PHE A N 1
ATOM 683 C CA . PHE A 1 85 ? 27.875 -21.389 -43.003 1.00 64.94 85 PHE A CA 1
ATOM 684 C C . PHE A 1 85 ? 26.876 -20.880 -41.954 1.00 64.94 85 PHE A C 1
ATOM 686 O O . PHE A 1 85 ? 27.138 -19.893 -41.266 1.00 64.94 85 PHE A O 1
ATOM 693 N N . ILE A 1 86 ? 25.751 -21.584 -41.793 1.00 64.31 86 ILE A N 1
ATOM 694 C CA . ILE A 1 86 ? 24.628 -21.131 -40.959 1.00 64.31 86 ILE A CA 1
ATOM 695 C C . ILE A 1 86 ? 24.908 -21.423 -39.489 1.00 64.31 86 ILE A C 1
ATOM 697 O O . ILE A 1 86 ? 24.838 -20.527 -38.656 1.00 64.3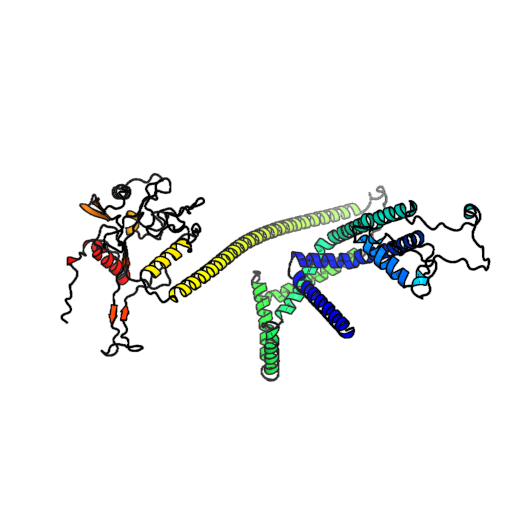1 86 ILE A O 1
ATOM 701 N N . PHE A 1 87 ? 25.260 -22.663 -39.148 1.00 62.66 87 PHE A N 1
ATOM 702 C CA . PHE A 1 87 ? 25.365 -23.035 -37.738 1.00 62.66 87 PHE A CA 1
ATOM 703 C C . PHE A 1 87 ? 26.679 -22.582 -37.092 1.00 62.66 87 PHE A C 1
ATOM 705 O O . PHE A 1 87 ? 26.670 -22.171 -35.941 1.00 62.66 87 PHE A O 1
ATOM 712 N N . ARG A 1 88 ? 27.816 -22.616 -37.801 1.00 66.38 88 ARG A N 1
ATOM 713 C CA . ARG A 1 88 ? 29.122 -22.236 -37.221 1.00 66.38 88 ARG A CA 1
ATOM 714 C C . ARG A 1 88 ? 29.459 -20.756 -37.404 1.00 66.38 88 ARG A C 1
ATOM 716 O O . ARG A 1 88 ? 29.860 -20.124 -36.432 1.00 66.38 88 ARG A O 1
ATOM 723 N N . GLY A 1 89 ? 29.261 -20.188 -38.596 1.00 66.50 89 GLY A N 1
ATOM 724 C CA . GLY A 1 89 ? 29.537 -18.769 -38.861 1.00 66.50 89 GLY A CA 1
ATOM 725 C C . GLY A 1 89 ? 28.633 -17.817 -38.072 1.00 66.50 89 GLY A C 1
ATOM 726 O O . GLY A 1 89 ? 29.119 -16.882 -37.433 1.00 66.50 89 GLY A O 1
ATOM 727 N N . LEU A 1 90 ? 27.324 -18.090 -38.054 1.00 70.31 90 LEU A N 1
ATOM 728 C CA . LEU A 1 90 ? 26.339 -17.246 -37.372 1.00 70.31 90 LEU A CA 1
ATOM 729 C C . LEU A 1 90 ? 26.375 -17.423 -35.846 1.00 70.31 90 LEU A C 1
ATOM 731 O O . LEU A 1 90 ? 26.343 -16.429 -35.124 1.00 70.31 90 LEU A O 1
ATOM 735 N N . MET A 1 91 ? 26.526 -18.653 -35.334 1.00 67.88 91 MET A N 1
ATOM 736 C CA . MET A 1 91 ? 26.650 -18.865 -33.881 1.00 67.88 91 MET A CA 1
ATOM 737 C C . MET A 1 91 ? 27.951 -18.296 -33.317 1.00 67.88 91 MET A C 1
ATOM 739 O O . MET A 1 91 ? 27.939 -17.808 -32.191 1.00 67.88 91 MET A O 1
ATOM 743 N N . ALA A 1 92 ? 29.043 -18.271 -34.093 1.00 65.75 92 ALA A N 1
ATOM 744 C CA . ALA A 1 92 ? 30.301 -17.655 -33.665 1.00 65.75 92 ALA A CA 1
ATOM 745 C C . ALA A 1 92 ? 30.158 -16.160 -33.323 1.00 65.75 92 ALA A C 1
ATOM 747 O O . ALA A 1 92 ? 30.930 -15.639 -32.520 1.00 65.75 92 ALA A O 1
ATOM 748 N N . LEU A 1 93 ? 29.165 -15.462 -33.886 1.00 70.62 93 LEU A N 1
ATOM 749 C CA . LEU A 1 93 ? 28.874 -14.073 -33.525 1.00 70.62 93 LEU A CA 1
ATOM 750 C C . LEU A 1 93 ? 28.300 -13.963 -32.098 1.00 70.62 93 LEU A C 1
ATOM 752 O O . LEU A 1 93 ? 28.688 -13.066 -31.341 1.00 70.62 93 LEU A O 1
ATOM 756 N N . PHE A 1 94 ? 27.425 -14.901 -31.723 1.00 70.44 94 PHE A N 1
ATOM 757 C CA . PHE A 1 94 ? 26.701 -14.916 -30.448 1.00 70.44 94 PHE A CA 1
ATOM 758 C C . PHE A 1 94 ? 27.434 -15.660 -29.321 1.00 70.44 94 PHE A C 1
ATOM 760 O O . PHE A 1 94 ? 27.148 -15.415 -28.150 1.00 70.44 94 PHE A O 1
ATOM 767 N N . THR A 1 95 ? 28.408 -16.520 -29.630 1.00 65.69 95 THR A N 1
ATOM 768 C CA . THR A 1 95 ? 29.207 -17.233 -28.623 1.00 65.69 95 THR A CA 1
ATOM 769 C C . THR A 1 95 ? 30.499 -16.487 -28.251 1.00 65.69 95 THR A C 1
ATOM 771 O O . THR A 1 95 ? 31.014 -15.631 -28.979 1.00 65.69 95 THR A O 1
ATOM 774 N N . ARG A 1 96 ? 31.022 -16.772 -27.048 1.00 55.94 96 ARG A N 1
ATOM 775 C CA . ARG A 1 96 ? 32.293 -16.221 -26.531 1.00 55.94 96 ARG A CA 1
ATOM 776 C C . ARG A 1 96 ? 33.505 -17.086 -26.902 1.00 55.94 96 ARG A C 1
ATOM 778 O O . ARG A 1 96 ? 34.617 -16.570 -26.928 1.00 55.94 96 ARG A O 1
ATOM 785 N N . GLU A 1 97 ? 33.292 -18.366 -27.210 1.00 53.44 97 GLU A N 1
ATOM 786 C CA . GLU A 1 97 ? 34.358 -19.352 -27.407 1.00 53.44 97 GLU A CA 1
ATOM 787 C C . GLU A 1 97 ? 34.431 -19.910 -28.831 1.00 53.44 97 GLU A C 1
ATOM 789 O O . GLU A 1 97 ? 33.429 -20.275 -29.445 1.00 53.44 97 GLU A O 1
ATOM 794 N N . MET A 1 98 ? 35.673 -20.050 -29.302 1.00 51.69 98 MET A N 1
ATOM 795 C CA . MET A 1 98 ? 36.072 -20.686 -30.565 1.00 51.69 98 MET A CA 1
ATOM 796 C C . MET A 1 98 ? 36.086 -22.222 -30.480 1.00 51.69 98 MET A C 1
ATOM 798 O O . MET A 1 98 ? 36.578 -22.879 -31.395 1.00 51.69 98 MET A O 1
ATOM 802 N N . ALA A 1 99 ? 35.617 -22.818 -29.377 1.00 44.22 99 ALA A N 1
ATOM 803 C CA . ALA A 1 99 ? 35.792 -24.246 -29.095 1.00 44.22 99 ALA A CA 1
ATOM 804 C C . ALA A 1 99 ? 35.182 -25.152 -30.183 1.00 44.22 99 ALA A C 1
ATOM 806 O O . ALA A 1 99 ? 35.741 -26.199 -30.490 1.00 44.22 99 ALA A O 1
ATOM 807 N N . ASN A 1 100 ? 34.121 -24.689 -30.853 1.00 48.09 100 ASN A N 1
ATOM 808 C CA . ASN A 1 100 ? 33.447 -25.416 -31.934 1.00 48.09 100 ASN A CA 1
ATOM 809 C C . ASN A 1 100 ? 34.082 -25.230 -33.330 1.00 48.09 100 ASN A C 1
ATOM 811 O O . ASN A 1 100 ? 33.609 -25.830 -34.296 1.00 48.09 100 ASN A O 1
ATOM 815 N N . LEU A 1 101 ? 35.124 -24.397 -33.462 1.00 49.25 101 LEU A N 1
ATOM 816 C CA . LEU A 1 101 ? 35.912 -24.252 -34.698 1.00 49.25 101 LEU A CA 1
ATOM 817 C C . LEU A 1 101 ? 37.094 -25.227 -34.756 1.00 49.25 101 LEU A C 1
ATOM 819 O O . LEU A 1 101 ? 37.646 -25.438 -35.835 1.00 49.25 101 LEU A O 1
ATOM 823 N N . LYS A 1 102 ? 37.475 -25.850 -33.629 1.00 44.56 102 LYS A N 1
ATOM 824 C CA . LYS A 1 102 ? 38.394 -26.990 -33.660 1.00 44.56 102 LYS A CA 1
ATOM 825 C C . LYS A 1 102 ? 37.655 -28.165 -34.280 1.00 44.56 102 LYS A C 1
ATOM 827 O O . LYS A 1 102 ? 36.748 -28.736 -33.682 1.00 44.56 102 LYS A O 1
ATOM 832 N N . TYR A 1 103 ? 38.048 -28.518 -35.495 1.00 45.94 103 TYR A N 1
ATOM 833 C CA . TYR A 1 103 ? 37.628 -29.765 -36.102 1.00 45.94 103 TYR A CA 1
ATOM 834 C C . TYR A 1 103 ? 38.219 -30.909 -35.277 1.00 45.94 103 TYR A C 1
ATOM 836 O O . TYR A 1 103 ? 39.412 -31.201 -35.355 1.00 45.94 103 TYR A O 1
ATOM 844 N N . GLN A 1 104 ? 37.403 -31.532 -34.432 1.00 37.25 104 GLN A N 1
ATOM 845 C CA . GLN A 1 104 ? 37.761 -32.797 -33.811 1.00 37.25 104 GLN A CA 1
ATOM 846 C C . GLN A 1 104 ? 37.590 -33.870 -34.887 1.00 37.25 104 GLN A C 1
ATOM 848 O O . GLN A 1 104 ? 36.523 -34.455 -35.045 1.00 37.25 104 GLN A O 1
ATOM 853 N N . HIS A 1 105 ? 38.625 -34.052 -35.711 1.00 46.78 105 HIS A N 1
ATOM 854 C CA . HIS A 1 105 ? 38.708 -35.219 -36.581 1.00 46.78 105 HIS A CA 1
ATOM 855 C C . HIS A 1 105 ? 38.702 -36.468 -35.695 1.00 46.78 105 HIS A C 1
ATOM 857 O O . HIS A 1 105 ? 39.536 -36.596 -34.797 1.00 46.78 105 HIS A O 1
ATOM 863 N N . GLY A 1 106 ? 37.800 -37.409 -35.979 1.00 43.72 106 GLY A N 1
ATOM 864 C CA . GLY A 1 106 ? 38.142 -38.816 -35.788 1.00 43.72 106 GLY A CA 1
ATOM 865 C C . GLY A 1 106 ? 39.325 -39.144 -36.712 1.00 43.72 106 GLY A C 1
ATOM 866 O O . GLY A 1 106 ? 39.418 -38.559 -37.794 1.00 43.72 106 GLY A O 1
ATOM 867 N N . PRO A 1 107 ? 40.271 -40.005 -36.304 1.00 39.09 107 PRO A N 1
ATOM 868 C CA . PRO A 1 107 ? 41.460 -40.286 -37.102 1.00 39.09 107 PRO A CA 1
ATOM 869 C C . PRO A 1 107 ? 41.066 -40.749 -38.511 1.00 39.09 107 PRO A C 1
ATOM 871 O O . PRO A 1 107 ? 40.232 -41.639 -38.662 1.00 39.09 107 PRO A O 1
ATOM 874 N N . CYS A 1 108 ? 41.675 -40.155 -39.544 1.00 47.31 108 CYS A N 1
ATOM 875 C CA . CYS A 1 108 ? 41.551 -40.632 -40.922 1.00 47.31 108 CYS A CA 1
ATOM 876 C C . CYS A 1 108 ? 42.041 -42.087 -40.998 1.00 47.31 108 CYS A C 1
ATOM 878 O O . CYS A 1 108 ? 43.248 -42.343 -41.006 1.00 47.31 108 CYS A O 1
ATOM 880 N N . SER A 1 109 ? 41.107 -43.038 -41.039 1.00 41.31 109 SER A N 1
ATOM 881 C CA . SER A 1 109 ? 41.396 -44.446 -41.303 1.00 41.31 109 SER A CA 1
ATOM 882 C C . SER A 1 109 ? 41.569 -44.651 -42.804 1.00 41.31 109 SER A C 1
ATOM 884 O O . SER A 1 109 ? 40.744 -44.232 -43.611 1.00 41.31 109 SER A O 1
ATOM 886 N N . ILE A 1 110 ? 42.653 -45.325 -43.179 1.00 46.88 110 ILE A N 1
ATOM 887 C CA . ILE A 1 110 ? 42.989 -45.648 -44.572 1.00 46.88 110 ILE A CA 1
ATOM 888 C C . ILE A 1 110 ? 42.107 -46.807 -45.095 1.00 46.88 110 ILE A C 1
ATOM 890 O O . ILE A 1 110 ? 42.075 -47.063 -46.295 1.00 46.88 110 ILE A O 1
ATOM 894 N N . ASN A 1 111 ? 41.351 -47.473 -44.210 1.00 49.41 111 ASN A N 1
ATOM 895 C CA . ASN A 1 111 ? 40.522 -48.642 -44.507 1.00 49.41 111 ASN A CA 1
ATOM 896 C C . ASN A 1 111 ? 39.055 -48.390 -44.121 1.00 49.41 111 ASN A C 1
ATOM 898 O O . ASN A 1 111 ? 38.555 -48.945 -43.148 1.00 49.41 111 ASN A O 1
ATOM 902 N N . ALA A 1 112 ? 38.376 -47.540 -44.888 1.00 43.62 112 ALA A N 1
ATOM 903 C CA . ALA A 1 112 ? 36.949 -47.259 -44.751 1.00 43.62 112 ALA A CA 1
ATOM 904 C C . ALA A 1 112 ? 36.131 -48.199 -45.655 1.00 43.62 112 ALA A C 1
ATOM 906 O O . ALA A 1 112 ? 36.241 -48.122 -46.883 1.00 43.62 112 ALA A O 1
ATOM 907 N N . THR A 1 113 ? 35.317 -49.086 -45.078 1.00 47.19 113 THR A N 1
ATOM 908 C CA . THR A 1 113 ? 34.502 -50.054 -45.852 1.00 47.19 113 THR A CA 1
ATOM 909 C C . THR A 1 113 ? 33.013 -49.715 -45.861 1.00 47.19 113 THR A C 1
ATOM 911 O O . THR A 1 113 ? 32.286 -50.200 -46.728 1.00 47.19 113 THR A O 1
ATOM 914 N N . THR A 1 114 ? 32.561 -48.809 -44.992 1.00 47.50 114 THR A N 1
ATOM 915 C CA . THR A 1 114 ? 31.167 -48.341 -44.943 1.00 47.50 114 THR A CA 1
ATOM 916 C C . THR A 1 114 ? 30.981 -46.963 -45.594 1.00 47.50 114 THR A C 1
ATOM 918 O O . THR A 1 114 ? 31.908 -46.158 -45.695 1.00 47.50 114 THR A O 1
ATOM 921 N N . GLN A 1 115 ? 29.765 -46.680 -46.076 1.00 46.12 115 GLN A N 1
ATOM 922 C CA . GLN A 1 115 ? 29.429 -45.462 -46.834 1.00 46.12 115 GLN A CA 1
ATOM 923 C C . GLN A 1 115 ? 29.599 -44.170 -46.009 1.00 46.12 115 GLN A C 1
ATOM 925 O O . GLN A 1 115 ? 29.894 -43.124 -46.578 1.00 46.12 115 GLN A O 1
ATOM 930 N N . THR A 1 116 ? 29.514 -44.263 -44.679 1.00 42.41 116 THR A N 1
ATOM 931 C CA . THR A 1 116 ? 29.748 -43.172 -43.718 1.00 42.41 116 THR A CA 1
ATOM 932 C C . THR A 1 116 ? 31.231 -42.916 -43.423 1.00 42.41 116 THR A C 1
ATOM 934 O O . THR A 1 116 ? 31.607 -41.798 -43.094 1.00 42.41 116 THR A O 1
ATOM 937 N N . GLU A 1 117 ? 32.112 -43.911 -43.579 1.00 41.53 117 GLU A N 1
ATOM 938 C CA . GLU A 1 117 ? 33.563 -43.730 -43.383 1.00 41.53 117 GLU A CA 1
ATOM 939 C C . GLU A 1 117 ? 34.248 -43.085 -44.605 1.00 41.53 117 GLU A C 1
ATOM 941 O O . GLU A 1 117 ? 35.331 -42.512 -44.485 1.00 41.53 117 GLU A O 1
ATOM 946 N N . ARG A 1 118 ? 33.611 -43.125 -45.786 1.00 42.50 118 ARG A N 1
ATOM 947 C CA . ARG A 1 118 ? 34.120 -42.485 -47.014 1.00 42.50 118 ARG A CA 1
ATOM 948 C C . ARG A 1 118 ? 34.093 -40.954 -46.965 1.00 42.50 118 ARG A C 1
ATOM 950 O O . ARG A 1 118 ? 34.889 -40.334 -47.662 1.00 42.50 118 ARG A O 1
ATOM 957 N N . GLU A 1 119 ? 33.246 -40.345 -46.134 1.00 39.84 119 GLU A N 1
ATOM 958 C CA . GLU A 1 119 ? 33.182 -38.879 -45.979 1.00 39.84 119 GLU A CA 1
ATOM 959 C C . GLU A 1 119 ? 34.417 -38.279 -45.280 1.00 39.84 119 GLU A C 1
ATOM 961 O O . GLU A 1 119 ? 34.650 -37.073 -45.374 1.00 39.84 119 GLU A O 1
ATOM 966 N N . TYR A 1 120 ? 35.248 -39.113 -44.642 1.00 42.25 120 TYR A N 1
ATOM 967 C CA . TYR A 1 120 ? 36.471 -38.704 -43.938 1.00 42.25 120 TYR A CA 1
ATOM 968 C C . TYR A 1 120 ? 37.763 -39.242 -44.576 1.00 42.25 120 TYR A C 1
ATOM 970 O O . TYR A 1 120 ? 38.841 -39.093 -44.004 1.00 42.25 120 TYR A O 1
ATOM 978 N N . ALA A 1 121 ? 37.694 -39.856 -45.759 1.00 39.56 121 ALA A N 1
ATOM 979 C CA . ALA A 1 121 ? 38.881 -40.331 -46.459 1.00 39.56 121 ALA A CA 1
ATOM 980 C C . ALA A 1 121 ? 39.581 -39.166 -47.185 1.00 39.56 121 ALA A C 1
ATOM 982 O O . ALA A 1 121 ? 39.017 -38.560 -48.095 1.00 39.56 121 ALA A O 1
ATOM 983 N N . CYS A 1 122 ? 40.834 -38.864 -46.823 1.00 45.00 122 CYS A N 1
ATOM 984 C CA . CYS A 1 122 ? 41.703 -38.020 -47.647 1.00 45.00 122 CYS A CA 1
ATOM 985 C C . CYS A 1 122 ? 41.749 -38.579 -49.079 1.00 45.00 122 CYS A C 1
ATOM 987 O O . CYS A 1 122 ? 42.007 -39.768 -49.269 1.00 45.00 122 CYS A O 1
ATOM 989 N N . LEU A 1 123 ? 41.493 -37.723 -50.073 1.00 41.72 123 LEU A N 1
ATOM 990 C CA . LEU A 1 123 ? 41.443 -38.076 -51.494 1.00 41.72 123 LEU A CA 1
ATOM 991 C C . LEU A 1 123 ? 42.641 -38.946 -51.910 1.00 41.72 123 LEU A C 1
ATOM 993 O O . LEU A 1 123 ? 43.788 -38.503 -51.944 1.00 41.72 123 LEU A O 1
ATOM 997 N N . ARG A 1 124 ? 42.346 -40.195 -52.274 1.00 37.88 124 ARG A N 1
ATOM 998 C CA . ARG A 1 124 ? 43.243 -41.077 -53.022 1.00 37.88 124 ARG A CA 1
ATOM 999 C C . ARG A 1 124 ? 43.308 -40.504 -54.440 1.00 37.88 124 ARG A C 1
ATOM 1001 O O . ARG A 1 124 ? 42.291 -40.532 -55.129 1.00 37.88 124 ARG A O 1
ATOM 1008 N N . LEU A 1 125 ? 44.447 -39.953 -54.877 1.00 37.16 125 LEU A N 1
ATOM 1009 C CA . LEU A 1 125 ? 44.605 -39.586 -56.288 1.00 37.16 125 LEU A CA 1
ATOM 1010 C C . LEU A 1 125 ? 44.394 -40.849 -57.131 1.00 37.16 125 LEU A C 1
ATOM 1012 O O . LEU A 1 125 ? 45.162 -41.808 -57.048 1.00 37.16 125 LEU A O 1
ATOM 1016 N N . SER A 1 126 ? 43.324 -40.851 -57.921 1.00 41.31 126 SER A N 1
ATOM 1017 C CA . SER A 1 126 ? 43.106 -41.827 -58.973 1.00 41.31 126 SER A CA 1
ATOM 1018 C C . SER A 1 126 ? 44.132 -41.565 -60.065 1.00 41.31 126 SER A C 1
ATOM 1020 O O . SER A 1 126 ? 43.992 -40.604 -60.810 1.00 41.31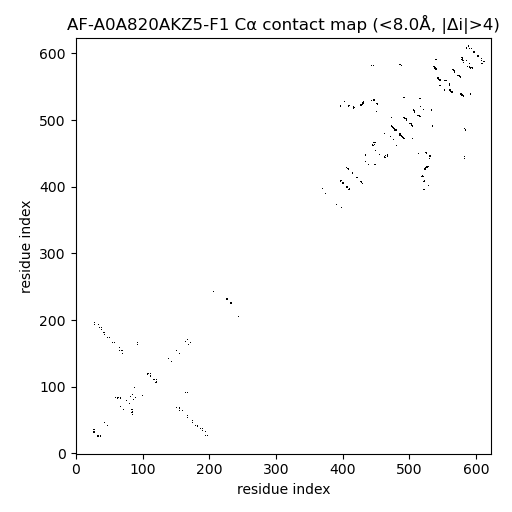 126 SER A O 1
ATOM 1022 N N . ASN A 1 127 ? 45.175 -42.384 -60.119 1.00 35.00 127 ASN A N 1
ATOM 1023 C CA . ASN A 1 127 ? 45.809 -42.848 -61.349 1.00 35.00 127 ASN A CA 1
ATOM 1024 C C . ASN A 1 127 ? 46.596 -44.108 -60.978 1.00 35.00 127 ASN A C 1
ATOM 1026 O O . ASN A 1 127 ? 47.361 -44.101 -60.017 1.00 35.00 127 ASN A O 1
ATOM 1030 N N . GLY A 1 128 ? 46.322 -45.214 -61.672 1.00 39.91 128 GLY A N 1
ATOM 1031 C CA . GLY A 1 128 ? 46.756 -46.566 -61.316 1.00 39.91 128 GLY A CA 1
ATOM 1032 C C . GLY A 1 128 ? 48.269 -46.787 -61.331 1.00 39.91 128 GLY A C 1
ATOM 1033 O O . GLY A 1 128 ? 48.787 -47.430 -62.235 1.00 39.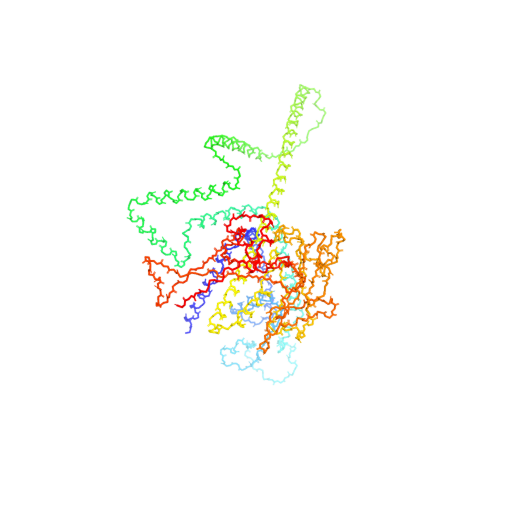91 128 GLY A O 1
ATOM 1034 N N . LEU A 1 129 ? 48.968 -46.330 -60.294 1.00 34.09 129 LEU A N 1
ATOM 1035 C CA . LEU A 1 129 ? 50.353 -46.690 -60.011 1.00 34.09 129 LEU A CA 1
ATOM 1036 C C . LEU A 1 129 ? 50.462 -47.149 -58.556 1.00 34.09 129 LEU A C 1
ATOM 1038 O O . LEU A 1 129 ? 50.481 -46.360 -57.612 1.00 34.09 129 LEU A O 1
ATOM 1042 N N . SER A 1 130 ? 50.509 -48.468 -58.391 1.00 33.50 130 SER A N 1
ATOM 1043 C CA . SER A 1 130 ? 50.860 -49.128 -57.138 1.00 33.50 130 SER A CA 1
ATOM 1044 C C . SER A 1 130 ? 52.343 -48.889 -56.846 1.00 33.50 130 SER A C 1
ATOM 1046 O O . SER A 1 130 ? 53.191 -49.614 -57.358 1.00 33.50 130 SER A O 1
ATOM 1048 N N . PHE A 1 131 ? 52.667 -47.907 -56.004 1.00 35.84 131 PHE A N 1
ATOM 1049 C CA . PHE A 1 131 ? 53.999 -47.803 -55.407 1.00 35.84 131 PHE A CA 1
ATOM 1050 C C . PHE A 1 131 ? 53.991 -48.430 -54.011 1.00 35.84 131 PHE A C 1
ATOM 1052 O O . PHE A 1 131 ? 53.418 -47.892 -53.063 1.00 35.84 131 PHE A O 1
ATOM 1059 N N . LYS A 1 132 ? 54.622 -49.607 -53.915 1.00 34.06 132 LYS A N 1
ATOM 1060 C CA . LYS A 1 132 ? 55.055 -50.226 -52.658 1.00 34.06 132 LYS A CA 1
ATOM 1061 C C . LYS A 1 132 ? 56.097 -49.305 -52.008 1.00 34.06 132 LYS A C 1
ATOM 1063 O O . LYS A 1 132 ? 56.962 -48.772 -52.698 1.00 34.06 132 LYS A O 1
ATOM 1068 N N . TYR A 1 133 ? 55.958 -49.098 -50.703 1.00 39.81 133 TYR A N 1
ATOM 1069 C CA . TYR A 1 133 ? 56.846 -48.282 -49.877 1.00 39.81 133 TYR A CA 1
ATOM 1070 C C . TYR A 1 133 ? 58.296 -48.774 -49.942 1.00 39.81 133 TYR A C 1
ATOM 1072 O O . TYR A 1 133 ? 58.507 -49.979 -49.966 1.00 39.81 133 TYR A O 1
ATOM 1080 N N . ASP A 1 134 ? 59.243 -47.829 -49.987 1.00 36.16 134 ASP A N 1
ATOM 1081 C CA . ASP A 1 134 ? 60.440 -47.775 -49.125 1.00 36.16 134 ASP A CA 1
ATOM 1082 C C . ASP A 1 134 ? 61.367 -46.627 -49.573 1.00 36.16 134 ASP A C 1
ATOM 1084 O O . ASP A 1 134 ? 62.393 -46.839 -50.214 1.00 36.16 134 ASP A O 1
ATOM 1088 N N . ASN A 1 135 ? 61.009 -45.368 -49.269 1.00 40.81 135 ASN A N 1
ATOM 1089 C CA . ASN A 1 135 ? 62.010 -44.295 -49.155 1.00 40.81 135 ASN A CA 1
ATOM 1090 C C . ASN A 1 135 ? 61.464 -43.053 -48.408 1.00 40.81 135 ASN A C 1
ATOM 1092 O O . ASN A 1 135 ? 60.474 -42.471 -48.865 1.00 40.81 135 ASN A O 1
ATOM 1096 N N . PRO A 1 136 ? 62.097 -42.569 -47.316 1.00 43.75 136 PRO A N 1
ATOM 1097 C CA . PRO A 1 136 ? 61.608 -41.413 -46.550 1.00 43.75 136 PRO A CA 1
ATOM 1098 C C . PRO A 1 136 ? 61.744 -40.053 -47.262 1.00 43.75 136 PRO A C 1
ATOM 1100 O O . PRO A 1 136 ? 61.228 -39.050 -46.772 1.00 43.75 136 PRO A O 1
ATOM 1103 N N . TYR A 1 137 ? 62.417 -39.982 -48.416 1.00 42.84 137 TYR A N 1
ATOM 1104 C CA . TYR A 1 137 ? 62.756 -38.712 -49.080 1.00 42.84 137 TYR A CA 1
ATOM 1105 C C . TYR A 1 137 ? 61.879 -38.349 -50.295 1.00 42.84 137 TYR A C 1
ATOM 1107 O O . TYR A 1 137 ? 62.088 -37.309 -50.921 1.00 42.84 137 TYR A O 1
ATOM 1115 N N . ALA A 1 138 ? 60.848 -39.139 -50.615 1.00 41.09 138 ALA A N 1
ATOM 1116 C CA . ALA A 1 138 ? 59.982 -38.903 -51.781 1.00 41.09 138 ALA A CA 1
ATOM 1117 C C . ALA A 1 138 ? 58.949 -37.764 -51.608 1.00 41.09 138 ALA A C 1
ATOM 1119 O O . ALA A 1 138 ? 58.248 -37.419 -52.560 1.00 41.09 138 ALA A O 1
ATOM 1120 N N . TYR A 1 139 ? 58.857 -37.136 -50.428 1.00 45.66 139 TYR A N 1
ATOM 1121 C CA . TYR A 1 139 ? 57.838 -36.109 -50.159 1.00 45.66 139 TYR A CA 1
ATOM 1122 C C . TYR A 1 139 ? 58.082 -34.781 -50.900 1.00 45.66 139 TYR A C 1
ATOM 1124 O O . TYR A 1 139 ? 57.153 -34.003 -51.100 1.00 45.66 139 TYR A O 1
ATOM 1132 N N . LYS A 1 140 ? 59.321 -34.511 -51.336 1.00 37.06 140 LYS A N 1
ATOM 1133 C CA . LYS A 1 140 ? 59.720 -33.192 -51.857 1.00 37.06 140 LYS A CA 1
ATOM 1134 C C . LYS A 1 140 ? 59.508 -33.011 -53.369 1.00 37.06 140 LYS A C 1
ATOM 1136 O O . LYS A 1 140 ? 59.619 -31.889 -53.849 1.00 37.06 140 LYS A O 1
ATOM 1141 N N . ARG A 1 141 ? 59.199 -34.077 -54.130 1.00 38.06 141 ARG A N 1
ATOM 1142 C CA . ARG A 1 141 ? 59.142 -34.023 -55.612 1.00 38.06 141 ARG A CA 1
ATOM 1143 C C . ARG A 1 141 ? 57.744 -34.141 -56.238 1.00 38.06 141 ARG A C 1
ATOM 1145 O O . ARG A 1 141 ? 57.602 -33.785 -57.398 1.00 38.06 141 ARG A O 1
ATOM 1152 N N . TYR A 1 142 ? 56.723 -34.571 -55.490 1.00 39.94 142 TYR A N 1
ATOM 1153 C CA . TYR A 1 142 ? 55.367 -34.801 -56.027 1.00 39.94 142 TYR A CA 1
ATOM 1154 C C . TYR A 1 142 ? 54.246 -33.985 -55.361 1.00 39.94 142 TYR A C 1
ATOM 1156 O O . TYR A 1 142 ? 53.079 -34.222 -55.649 1.00 39.94 142 TYR A O 1
ATOM 1164 N N . GLY A 1 143 ? 54.563 -33.016 -54.493 1.00 41.09 143 GLY A N 1
ATOM 1165 C CA . GLY A 1 143 ? 53.560 -32.072 -53.974 1.00 41.09 143 GLY A CA 1
ATOM 1166 C C . GLY A 1 143 ? 52.365 -32.720 -53.255 1.00 41.09 143 GLY A C 1
ATOM 1167 O O . GLY A 1 143 ? 51.254 -32.211 -53.342 1.00 41.09 143 GLY A O 1
ATOM 1168 N N . ILE A 1 144 ? 52.566 -33.850 -52.570 1.00 42.88 144 ILE A N 1
ATOM 1169 C CA . ILE A 1 144 ? 51.512 -34.524 -51.796 1.00 42.88 144 ILE A CA 1
ATOM 1170 C C . ILE A 1 144 ? 51.457 -33.876 -50.398 1.00 42.88 144 ILE A C 1
ATOM 1172 O O . ILE A 1 144 ? 52.491 -33.859 -49.721 1.00 42.88 144 ILE A O 1
ATOM 1176 N N . PRO A 1 145 ? 50.310 -33.339 -49.932 1.00 42.25 145 PRO A N 1
ATOM 1177 C CA . PRO A 1 145 ? 50.236 -32.696 -48.623 1.00 42.25 145 PRO A CA 1
ATOM 1178 C C . PRO A 1 145 ? 50.377 -33.728 -47.490 1.00 42.25 145 PRO A C 1
ATOM 1180 O O . PRO A 1 145 ? 49.819 -34.824 -47.533 1.00 42.25 145 PRO A O 1
ATOM 1183 N N . SER A 1 146 ? 51.167 -33.373 -46.475 1.00 38.19 146 SER A N 1
ATOM 1184 C CA . SER A 1 146 ? 51.453 -34.178 -45.286 1.00 38.19 146 SER A CA 1
ATOM 1185 C C . SER A 1 146 ? 50.213 -34.389 -44.401 1.00 38.19 146 SER A C 1
ATOM 1187 O O . SER A 1 146 ? 49.301 -33.567 -44.371 1.00 38.19 146 SER A O 1
ATOM 1189 N N . ARG A 1 147 ? 50.214 -35.481 -43.614 1.00 43.19 147 ARG A N 1
ATOM 1190 C CA . ARG A 1 147 ? 49.149 -35.881 -42.660 1.00 43.19 147 ARG A CA 1
ATOM 1191 C C . ARG A 1 147 ? 48.787 -34.841 -41.591 1.00 43.19 147 ARG A C 1
ATOM 1193 O O . ARG A 1 147 ? 47.776 -35.011 -40.926 1.00 43.19 147 ARG A O 1
ATOM 1200 N N . ASN A 1 148 ? 49.557 -33.766 -41.462 1.00 42.06 148 ASN A N 1
ATOM 1201 C CA . ASN A 1 148 ? 49.215 -32.627 -40.628 1.00 42.06 148 ASN A CA 1
ATOM 1202 C C . ASN A 1 148 ? 49.131 -31.395 -41.529 1.00 42.06 148 ASN A C 1
ATOM 1204 O O . ASN A 1 148 ? 50.059 -30.586 -41.579 1.00 42.06 148 ASN A O 1
ATOM 1208 N N . CYS A 1 149 ? 48.009 -31.220 -42.230 1.00 45.91 149 CYS A N 1
ATOM 1209 C CA . CYS A 1 149 ? 47.603 -29.863 -42.565 1.00 45.91 149 CYS A CA 1
ATOM 1210 C C . CYS A 1 149 ? 47.415 -29.151 -41.224 1.00 45.91 149 CYS A C 1
ATOM 1212 O O . CYS A 1 149 ? 46.433 -29.405 -40.529 1.00 45.91 149 CYS A O 1
ATOM 1214 N N . ASN A 1 150 ? 48.371 -28.307 -40.827 1.00 43.12 150 ASN A N 1
ATOM 1215 C CA . ASN A 1 150 ? 48.167 -27.377 -39.725 1.00 43.12 150 ASN A CA 1
ATOM 1216 C C . ASN A 1 150 ? 47.007 -26.466 -40.144 1.00 43.12 150 ASN A C 1
ATOM 1218 O O . ASN A 1 150 ? 47.203 -25.458 -40.819 1.00 43.12 150 ASN A O 1
ATOM 1222 N N . GLN A 1 151 ? 45.784 -26.846 -39.764 1.00 50.59 151 GLN A N 1
ATOM 1223 C CA . GLN A 1 151 ? 44.546 -26.102 -40.028 1.00 50.59 151 GLN A CA 1
ATOM 1224 C C . GLN A 1 151 ? 44.527 -24.733 -39.313 1.00 50.59 151 GLN A C 1
ATOM 1226 O O . GLN A 1 151 ? 43.569 -23.977 -39.408 1.00 50.59 151 GLN A O 1
ATOM 1231 N N . THR A 1 152 ? 45.614 -24.387 -38.625 1.00 56.81 152 THR A N 1
ATOM 1232 C CA . THR A 1 152 ? 45.900 -23.116 -37.966 1.00 56.81 152 THR A CA 1
ATOM 1233 C C . THR A 1 152 ? 47.017 -22.363 -38.691 1.00 56.81 152 THR A C 1
ATOM 1235 O O . THR A 1 152 ? 48.027 -21.987 -38.096 1.00 56.81 152 THR A O 1
ATOM 1238 N N . SER A 1 153 ? 46.854 -22.122 -39.994 1.00 64.50 153 SER A N 1
ATOM 1239 C CA . SER A 1 153 ? 47.678 -21.125 -40.685 1.00 64.50 153 SER A CA 1
ATOM 1240 C C . SER A 1 153 ? 47.481 -19.752 -40.028 1.00 64.50 153 SER A C 1
ATOM 1242 O O . SER A 1 153 ? 46.364 -19.396 -39.646 1.00 64.50 153 SER A O 1
ATOM 1244 N N . TRP A 1 154 ? 48.545 -18.955 -39.912 1.00 73.81 154 TRP A N 1
ATOM 1245 C CA . TRP A 1 154 ? 48.468 -17.573 -39.419 1.00 73.81 154 TRP A CA 1
ATOM 1246 C C . TRP A 1 154 ? 47.473 -16.724 -40.231 1.00 73.81 154 TRP A C 1
ATOM 1248 O O . TRP A 1 154 ? 46.831 -15.835 -39.681 1.00 73.81 154 TRP A O 1
ATOM 1258 N N . ILE A 1 155 ? 47.263 -17.070 -41.507 1.00 74.88 155 ILE A N 1
ATOM 1259 C CA . ILE A 1 155 ? 46.248 -16.476 -42.388 1.00 74.88 155 ILE A CA 1
ATOM 1260 C C . ILE A 1 155 ? 44.825 -16.780 -41.901 1.00 74.88 155 ILE A C 1
ATOM 1262 O O . ILE A 1 155 ? 43.975 -15.897 -41.917 1.00 74.88 155 ILE A O 1
ATOM 1266 N N . ALA A 1 156 ? 44.559 -17.997 -41.417 1.00 72.31 156 ALA A N 1
ATOM 1267 C CA . ALA A 1 156 ? 43.254 -18.355 -40.862 1.00 72.31 156 ALA A CA 1
ATOM 1268 C C . ALA A 1 156 ? 42.971 -17.574 -39.569 1.00 72.31 156 ALA A C 1
ATOM 1270 O O . ALA A 1 156 ? 41.872 -17.053 -39.387 1.00 72.31 156 ALA A O 1
ATOM 1271 N N . TRP A 1 157 ? 43.982 -17.425 -38.705 1.00 76.38 157 TRP A N 1
ATOM 1272 C CA . TRP A 1 157 ? 43.895 -16.582 -37.508 1.00 76.38 157 TRP A CA 1
ATOM 1273 C C . TRP A 1 157 ? 43.676 -15.109 -37.848 1.00 76.38 157 TRP A C 1
ATOM 1275 O O . TRP A 1 157 ? 42.831 -14.463 -37.233 1.00 76.38 157 TRP A O 1
ATOM 1285 N N . PHE A 1 158 ? 44.387 -14.590 -38.848 1.00 82.06 158 PHE A N 1
ATOM 1286 C CA . PHE A 1 158 ? 44.226 -13.217 -39.314 1.00 82.06 158 PHE A CA 1
ATOM 1287 C C . PHE A 1 158 ? 42.815 -12.960 -39.863 1.00 82.06 158 PHE A C 1
ATOM 1289 O O . PHE A 1 158 ? 42.156 -12.018 -39.425 1.00 82.06 158 PHE A O 1
ATOM 1296 N N . LEU A 1 159 ? 42.311 -13.828 -40.748 1.00 78.62 159 LEU A N 1
ATOM 1297 C CA . LEU A 1 159 ? 40.953 -13.730 -41.300 1.00 78.62 159 LEU A CA 1
ATOM 1298 C C . LEU A 1 159 ? 39.879 -13.817 -40.214 1.00 78.62 159 LEU A C 1
ATOM 1300 O O . LEU A 1 159 ? 38.877 -13.107 -40.269 1.00 78.62 159 LEU A O 1
ATOM 1304 N N . LEU A 1 160 ? 40.097 -14.655 -39.202 1.00 75.38 160 LEU A N 1
ATOM 1305 C CA . LEU A 1 160 ? 39.190 -14.801 -38.073 1.00 75.38 160 LEU A CA 1
ATOM 1306 C C . LEU A 1 160 ? 39.198 -13.548 -37.183 1.00 75.38 160 LEU A C 1
ATOM 1308 O O . LEU A 1 160 ? 38.131 -13.040 -36.845 1.00 75.38 160 LEU A O 1
ATOM 1312 N N . ILE A 1 161 ? 40.368 -12.991 -36.857 1.00 80.88 161 ILE A N 1
ATOM 1313 C CA . ILE A 1 161 ? 40.479 -11.723 -36.113 1.00 80.88 161 ILE A CA 1
ATOM 1314 C C . ILE A 1 161 ? 39.801 -10.586 -36.885 1.00 80.88 161 ILE A C 1
ATOM 1316 O O . ILE A 1 161 ? 39.011 -9.835 -36.307 1.00 80.88 161 ILE A O 1
ATOM 1320 N N . GLN A 1 162 ? 40.054 -10.490 -38.192 1.00 85.06 162 GLN A N 1
ATOM 1321 C CA . GLN A 1 162 ? 39.418 -9.510 -39.069 1.00 85.06 162 GLN A CA 1
ATOM 1322 C C . GLN A 1 162 ? 37.891 -9.676 -39.086 1.00 85.06 162 GLN A C 1
ATOM 1324 O O . GLN A 1 162 ? 37.167 -8.687 -38.970 1.00 85.06 162 GLN A O 1
ATOM 1329 N N . TYR A 1 163 ? 37.393 -10.914 -39.164 1.00 79.56 163 TYR A N 1
ATOM 1330 C CA . TYR A 1 163 ? 35.966 -11.227 -39.099 1.00 79.56 163 TYR A CA 1
ATOM 1331 C C . TYR A 1 163 ? 35.338 -10.774 -37.778 1.00 79.56 163 TYR A C 1
ATOM 1333 O O . TYR A 1 163 ? 34.323 -10.084 -37.797 1.00 79.56 163 TYR A O 1
ATOM 1341 N N . PHE A 1 164 ? 35.940 -11.084 -36.627 1.00 78.88 164 PHE A N 1
ATOM 1342 C CA . PHE A 1 164 ? 35.402 -10.641 -35.336 1.00 78.88 164 PHE A CA 1
ATOM 1343 C C . PHE A 1 164 ? 35.443 -9.123 -35.181 1.00 78.88 164 PHE A C 1
ATOM 1345 O O . PHE A 1 164 ? 34.498 -8.533 -34.656 1.00 78.88 164 PHE A O 1
ATOM 1352 N N . PHE A 1 165 ? 36.502 -8.470 -35.655 1.00 84.88 165 PHE A N 1
ATOM 1353 C CA . PHE A 1 165 ? 36.569 -7.015 -35.635 1.00 84.88 165 PHE A CA 1
ATOM 1354 C C . PHE A 1 165 ? 35.440 -6.399 -36.474 1.00 84.88 165 PHE A C 1
ATOM 1356 O O . PHE A 1 165 ? 34.673 -5.576 -35.976 1.00 84.88 165 PHE A O 1
ATOM 1363 N N . LEU A 1 166 ? 35.265 -6.847 -37.715 1.00 84.12 166 LEU A N 1
ATOM 1364 C CA . LEU A 1 166 ? 34.256 -6.287 -38.610 1.00 84.12 166 LEU A CA 1
ATOM 1365 C C . LEU A 1 166 ? 32.824 -6.686 -38.209 1.00 84.12 166 LEU A C 1
ATOM 1367 O O . LEU A 1 166 ? 31.971 -5.820 -38.030 1.00 84.12 166 LEU A O 1
ATOM 1371 N N . ALA A 1 167 ? 32.549 -7.972 -37.995 1.00 79.12 167 ALA A N 1
ATOM 1372 C CA . ALA A 1 167 ? 31.202 -8.458 -37.701 1.00 79.12 167 ALA A CA 1
ATOM 1373 C C . ALA A 1 167 ? 30.735 -8.125 -36.275 1.00 79.12 167 ALA A C 1
ATOM 1375 O O . ALA A 1 167 ? 29.587 -7.732 -36.080 1.00 79.12 167 ALA A O 1
ATOM 1376 N N . LYS A 1 168 ? 31.610 -8.259 -35.266 1.00 76.81 168 LYS A N 1
ATOM 1377 C CA . LYS A 1 168 ? 31.224 -8.136 -33.846 1.00 76.81 168 LYS A CA 1
ATOM 1378 C C . LYS A 1 168 ? 31.498 -6.758 -33.252 1.00 76.81 168 LYS A C 1
ATOM 1380 O O . LYS A 1 168 ? 30.786 -6.358 -32.335 1.00 76.81 168 LYS A O 1
ATOM 1385 N N . ARG A 1 169 ? 32.514 -6.027 -33.726 1.00 84.62 169 ARG A N 1
ATOM 1386 C CA . ARG A 1 169 ? 32.808 -4.669 -33.227 1.00 84.62 169 ARG A CA 1
ATOM 1387 C C . ARG A 1 169 ? 32.267 -3.590 -34.150 1.00 84.62 169 ARG A C 1
ATOM 1389 O O . ARG A 1 169 ? 31.550 -2.717 -33.671 1.00 84.62 169 ARG A O 1
ATOM 1396 N N . PHE A 1 170 ? 32.558 -3.654 -35.444 1.00 90.06 170 PHE A N 1
ATOM 1397 C CA . PHE A 1 170 ? 32.180 -2.593 -36.375 1.00 90.06 170 PHE A CA 1
ATOM 1398 C C . PHE A 1 170 ? 30.679 -2.601 -36.702 1.00 90.06 170 PHE A C 1
ATOM 1400 O O . PHE A 1 170 ? 30.001 -1.608 -36.447 1.00 90.06 170 PHE A O 1
ATOM 1407 N N . LEU A 1 171 ? 30.126 -3.723 -37.180 1.00 87.75 171 LEU A N 1
ATOM 1408 C CA . LEU A 1 171 ? 28.712 -3.800 -37.575 1.00 87.75 171 LEU A CA 1
ATOM 1409 C C . LEU A 1 171 ? 27.747 -3.614 -36.389 1.00 87.75 171 LEU A C 1
ATOM 1411 O O . LEU A 1 171 ? 26.741 -2.927 -36.526 1.00 87.75 171 LEU A O 1
ATOM 1415 N N . VAL A 1 172 ? 28.067 -4.139 -35.201 1.00 86.31 172 VAL A N 1
ATOM 1416 C CA . VAL A 1 172 ? 27.240 -3.928 -33.993 1.00 86.31 172 VAL A CA 1
ATOM 1417 C C . VAL A 1 172 ? 27.254 -2.461 -33.545 1.00 86.31 172 VAL A C 1
ATOM 1419 O O . VAL A 1 172 ? 26.215 -1.919 -33.160 1.00 86.31 172 VAL A O 1
ATOM 1422 N N . SER A 1 173 ? 28.407 -1.790 -33.625 1.00 90.44 173 SER A N 1
ATOM 1423 C CA . SER A 1 173 ? 28.500 -0.355 -33.321 1.00 90.44 173 SER A CA 1
ATOM 1424 C C . SER A 1 173 ? 27.745 0.488 -34.349 1.00 90.44 173 SER A C 1
ATOM 1426 O O . SER A 1 173 ? 27.073 1.444 -33.971 1.00 90.44 173 SER A O 1
ATOM 1428 N N . LEU A 1 174 ? 27.786 0.100 -35.630 1.00 91.69 174 LEU A N 1
ATOM 1429 C CA . LEU A 1 174 ? 27.003 0.736 -36.692 1.00 91.69 174 LEU A CA 1
ATOM 1430 C C . LEU A 1 174 ? 25.496 0.599 -36.438 1.00 91.69 174 LEU A C 1
ATOM 1432 O O . LEU A 1 174 ? 24.781 1.595 -36.507 1.00 91.69 174 LEU A O 1
ATOM 1436 N N . LEU A 1 175 ? 25.023 -0.602 -36.091 1.00 91.75 175 LEU A N 1
ATOM 1437 C CA . LEU A 1 175 ? 23.617 -0.839 -35.750 1.00 91.75 175 LEU A CA 1
ATOM 1438 C C . LEU A 1 175 ? 23.181 0.006 -34.546 1.00 91.75 175 LEU A C 1
ATOM 1440 O O . LEU A 1 175 ? 22.118 0.621 -34.570 1.00 91.75 175 LEU A O 1
ATOM 1444 N N . THR A 1 176 ? 24.029 0.085 -33.518 1.00 91.75 176 THR A N 1
ATOM 1445 C CA . THR A 1 176 ? 23.766 0.898 -32.320 1.00 91.75 176 THR A CA 1
ATOM 1446 C C . THR A 1 176 ? 23.674 2.386 -32.667 1.00 91.75 176 THR A C 1
ATOM 1448 O O . THR A 1 176 ? 22.792 3.082 -32.167 1.00 91.75 176 THR A O 1
ATOM 1451 N N . ALA A 1 177 ? 24.542 2.877 -33.557 1.00 94.44 177 ALA A N 1
ATOM 1452 C CA . ALA A 1 177 ? 24.507 4.256 -34.034 1.00 94.44 177 ALA A CA 1
ATOM 1453 C C . ALA A 1 177 ? 23.253 4.555 -34.876 1.00 94.44 177 ALA A C 1
ATOM 1455 O O . ALA A 1 177 ? 22.611 5.579 -34.652 1.00 94.44 177 ALA A O 1
ATOM 1456 N N . MET A 1 178 ? 22.868 3.661 -35.796 1.00 92.94 178 MET A N 1
ATOM 1457 C CA . MET A 1 178 ? 21.645 3.805 -36.601 1.00 92.94 178 MET A CA 1
ATOM 1458 C C . MET A 1 178 ? 20.393 3.841 -35.717 1.00 92.94 178 MET A C 1
ATOM 1460 O O . MET A 1 178 ? 19.626 4.800 -35.787 1.00 92.94 178 MET A O 1
ATOM 1464 N N . PHE A 1 179 ? 20.254 2.881 -34.795 1.00 94.69 179 PHE A N 1
ATOM 1465 C CA . PHE A 1 179 ? 19.150 2.877 -33.832 1.00 94.69 179 PHE A CA 1
ATOM 1466 C C . PHE A 1 179 ? 19.143 4.132 -32.953 1.00 94.69 179 PHE A C 1
ATOM 1468 O O . PHE A 1 179 ? 18.076 4.678 -32.681 1.00 94.69 179 PHE A O 1
ATOM 1475 N N . GLY A 1 180 ? 20.309 4.634 -32.537 1.00 93.12 180 GLY A N 1
ATOM 1476 C CA . GLY A 1 180 ? 20.410 5.890 -31.791 1.00 93.12 180 GLY A CA 1
ATOM 1477 C C . GLY A 1 180 ? 19.878 7.096 -32.576 1.00 93.12 180 GLY A C 1
ATOM 1478 O O . GLY A 1 180 ? 19.102 7.887 -32.036 1.00 93.12 180 GLY A O 1
ATOM 1479 N N . LEU A 1 181 ? 20.239 7.211 -33.858 1.00 92.75 181 LEU A N 1
ATOM 1480 C CA . LEU A 1 181 ? 19.795 8.298 -34.738 1.00 92.75 181 LEU A CA 1
ATOM 1481 C C . LEU A 1 181 ? 18.284 8.251 -34.995 1.00 92.75 181 LEU A C 1
ATOM 1483 O O . LEU A 1 181 ? 17.592 9.258 -34.816 1.00 92.75 181 LEU A O 1
ATOM 1487 N N . THR A 1 182 ? 17.752 7.089 -35.367 1.00 92.00 182 THR A N 1
ATOM 1488 C CA . THR A 1 182 ? 16.314 6.921 -35.628 1.00 92.00 182 THR A CA 1
ATOM 1489 C C . THR A 1 182 ? 15.499 7.047 -34.347 1.00 92.00 182 THR A C 1
ATOM 1491 O O . THR A 1 182 ? 14.449 7.690 -34.342 1.00 92.00 182 THR A O 1
ATOM 1494 N N . GLY A 1 183 ? 16.014 6.543 -33.223 1.00 91.06 183 GLY A N 1
ATOM 1495 C CA . GLY A 1 183 ? 15.402 6.717 -31.908 1.00 91.06 183 GLY A CA 1
ATOM 1496 C C . GLY A 1 183 ? 15.255 8.180 -31.512 1.00 91.06 183 GLY A C 1
ATOM 1497 O O . GLY A 1 183 ? 14.177 8.580 -31.077 1.00 91.06 183 GLY A O 1
ATOM 1498 N N . ALA A 1 184 ? 16.299 8.988 -31.716 1.00 89.56 184 ALA A N 1
ATOM 1499 C CA . ALA A 1 184 ? 16.249 10.424 -31.458 1.00 89.56 184 ALA A CA 1
ATOM 1500 C C . ALA A 1 184 ? 15.275 11.147 -32.404 1.00 89.56 184 ALA A C 1
ATOM 1502 O O . ALA A 1 184 ? 14.499 11.991 -31.957 1.00 89.56 184 ALA A O 1
ATOM 1503 N N . ARG A 1 185 ? 15.264 10.780 -33.693 1.00 88.75 185 ARG A N 1
ATOM 1504 C CA . ARG A 1 185 ? 14.370 11.366 -34.706 1.00 88.75 185 ARG A CA 1
ATOM 1505 C C . ARG A 1 185 ? 12.892 11.099 -34.415 1.00 88.75 185 ARG A C 1
ATOM 1507 O O . ARG A 1 185 ? 12.068 11.996 -34.568 1.00 88.75 185 ARG A O 1
ATOM 1514 N N . VAL A 1 186 ? 12.557 9.877 -34.005 1.00 89.62 186 VAL A N 1
ATOM 1515 C CA . VAL A 1 186 ? 11.169 9.418 -33.818 1.00 89.62 186 VAL A CA 1
ATOM 1516 C C . VAL A 1 186 ? 10.671 9.670 -32.384 1.00 89.62 186 VAL A C 1
ATOM 1518 O O . VAL A 1 186 ? 9.488 9.498 -32.097 1.00 89.62 186 VAL A O 1
ATOM 1521 N N . GLN A 1 187 ? 11.527 10.144 -31.471 1.00 82.94 187 GLN A N 1
ATOM 1522 C CA . GLN A 1 187 ? 11.195 10.339 -30.055 1.00 82.94 187 GLN A CA 1
ATOM 1523 C C . GLN A 1 187 ? 9.933 11.184 -29.829 1.00 82.94 187 GLN A C 1
ATOM 1525 O O . GLN A 1 187 ? 9.037 10.751 -29.104 1.00 82.94 187 GLN A O 1
ATOM 1530 N N . SER A 1 188 ? 9.838 12.362 -30.449 1.00 78.25 188 SER A N 1
ATOM 1531 C CA . SER A 1 188 ? 8.705 13.280 -30.257 1.00 78.25 188 SER A CA 1
ATOM 1532 C C . SER A 1 188 ? 7.424 12.793 -30.943 1.00 78.25 188 SER A C 1
ATOM 1534 O O . SER A 1 188 ? 6.337 12.911 -30.383 1.00 78.25 188 SER A O 1
ATOM 1536 N N . GLN A 1 189 ? 7.550 12.189 -32.127 1.00 81.62 189 GLN A N 1
ATOM 1537 C CA . GLN A 1 189 ? 6.419 11.685 -32.914 1.00 81.62 189 GLN A CA 1
ATOM 1538 C C . GLN A 1 189 ? 5.830 10.396 -32.320 1.00 81.62 189 GLN A C 1
ATOM 1540 O O . GLN A 1 189 ? 4.614 10.212 -32.311 1.00 81.62 189 GLN A O 1
ATOM 1545 N N . SER A 1 190 ? 6.674 9.530 -31.749 1.00 82.19 190 SER A N 1
ATOM 1546 C CA . SER A 1 190 ? 6.255 8.244 -31.173 1.00 82.19 190 SER A CA 1
ATOM 1547 C C . SER A 1 190 ? 5.242 8.380 -30.039 1.00 82.19 190 SER A C 1
ATOM 1549 O O . SER A 1 190 ? 4.379 7.520 -29.888 1.00 82.19 190 SER A O 1
ATOM 1551 N N . GLN A 1 191 ? 5.312 9.460 -29.257 1.00 79.94 191 GLN A N 1
ATOM 1552 C CA . GLN A 1 191 ? 4.374 9.700 -28.161 1.00 79.94 191 GLN A CA 1
ATOM 1553 C C . GLN A 1 191 ? 2.962 9.996 -28.673 1.00 79.94 191 GLN A C 1
ATOM 1555 O O . GLN A 1 191 ? 1.992 9.525 -28.087 1.00 79.94 191 GLN A O 1
ATOM 1560 N N . GLN A 1 192 ? 2.844 10.745 -29.770 1.00 79.31 192 GLN A N 1
ATOM 1561 C CA . GLN A 1 192 ? 1.553 11.083 -30.370 1.00 79.31 192 GLN A CA 1
ATOM 1562 C C . GLN A 1 192 ? 0.911 9.864 -31.035 1.00 79.31 192 GLN A C 1
ATOM 1564 O O . GLN A 1 192 ? -0.274 9.612 -30.834 1.00 79.31 192 GLN A O 1
ATOM 1569 N N . ILE A 1 193 ? 1.710 9.077 -31.759 1.00 81.88 193 ILE A N 1
ATOM 1570 C CA . ILE A 1 193 ? 1.262 7.825 -32.383 1.00 81.88 193 ILE A CA 1
ATOM 1571 C C . ILE A 1 193 ? 0.793 6.842 -31.303 1.00 81.88 193 ILE A C 1
ATOM 1573 O O . ILE A 1 193 ? -0.316 6.327 -31.372 1.00 81.88 193 ILE A O 1
ATOM 1577 N N . TRP A 1 194 ? 1.574 6.679 -30.231 1.00 85.94 194 TRP A N 1
ATOM 1578 C CA . TRP A 1 194 ? 1.189 5.822 -29.111 1.00 85.94 194 TRP A CA 1
ATOM 1579 C C . TRP A 1 194 ? -0.133 6.246 -28.451 1.00 85.94 194 TRP A C 1
ATOM 1581 O O . TRP A 1 194 ? -0.934 5.389 -28.081 1.00 85.94 194 TRP A O 1
ATOM 1591 N N . LEU A 1 195 ? -0.385 7.551 -28.289 1.00 77.94 195 LEU A N 1
ATOM 1592 C CA . LEU A 1 195 ? -1.653 8.036 -27.732 1.00 77.94 195 LEU A CA 1
ATOM 1593 C C . LEU A 1 195 ? -2.849 7.649 -28.612 1.00 77.94 195 LEU A C 1
ATOM 1595 O O . LEU A 1 195 ? -3.902 7.301 -28.073 1.00 77.94 195 LEU A O 1
ATOM 1599 N N . TYR A 1 196 ? -2.678 7.682 -29.935 1.00 81.50 196 TYR A N 1
ATOM 1600 C CA . TYR A 1 196 ? -3.695 7.252 -30.892 1.00 81.50 196 TYR A CA 1
ATOM 1601 C C . TYR A 1 196 ? -3.946 5.740 -30.809 1.00 81.50 196 TYR A C 1
ATOM 1603 O O . TYR A 1 196 ? -5.083 5.319 -30.594 1.00 81.50 196 TYR A O 1
ATOM 1611 N N . ASP A 1 197 ? -2.887 4.931 -30.848 1.00 77.94 197 ASP A N 1
ATOM 1612 C CA . ASP A 1 197 ? -2.995 3.466 -30.763 1.00 77.94 197 ASP A CA 1
ATOM 1613 C C . ASP A 1 197 ? -3.598 3.020 -29.422 1.00 77.94 197 ASP A C 1
ATOM 1615 O O . ASP A 1 197 ? -4.428 2.111 -29.339 1.00 77.94 197 ASP A O 1
ATOM 1619 N N . ARG A 1 198 ? -3.236 3.707 -28.333 1.00 83.44 198 ARG A N 1
ATOM 1620 C CA . ARG A 1 198 ? -3.803 3.453 -27.007 1.00 83.44 198 ARG A CA 1
ATOM 1621 C C . ARG A 1 198 ? -5.302 3.733 -26.968 1.00 83.44 198 ARG A C 1
ATOM 1623 O O . ARG A 1 198 ? -6.026 3.009 -26.283 1.00 83.44 198 ARG A O 1
ATOM 1630 N N . TYR A 1 199 ? -5.770 4.780 -27.644 1.00 79.12 199 TYR A N 1
ATOM 1631 C CA . TYR A 1 199 ? -7.194 5.095 -27.692 1.00 79.12 199 TYR A CA 1
ATOM 1632 C C . TYR A 1 199 ? -7.991 3.960 -28.343 1.00 79.12 199 TYR A C 1
ATOM 1634 O O . TYR A 1 199 ? -9.021 3.559 -27.801 1.00 79.12 199 TYR A O 1
ATOM 1642 N N . GLU A 1 200 ? -7.490 3.388 -29.439 1.00 76.25 200 GLU A N 1
ATOM 1643 C CA . GLU A 1 200 ? -8.133 2.256 -30.112 1.00 76.25 200 GLU A CA 1
ATOM 1644 C C . GLU A 1 200 ? -8.275 1.046 -29.177 1.00 76.25 200 GLU A C 1
ATOM 1646 O O . GLU A 1 200 ? -9.377 0.513 -29.009 1.00 76.25 200 GLU A O 1
ATOM 1651 N N . ILE A 1 201 ? -7.196 0.691 -28.469 1.00 81.56 201 ILE A N 1
ATOM 1652 C CA . ILE A 1 201 ? -7.196 -0.402 -27.485 1.00 81.56 201 ILE A CA 1
ATOM 1653 C C . ILE A 1 201 ? -8.209 -0.125 -26.367 1.00 81.56 201 ILE A C 1
ATOM 1655 O O . ILE A 1 201 ? -9.020 -0.987 -26.022 1.00 81.56 201 ILE A O 1
ATOM 1659 N N . LEU A 1 202 ? -8.203 1.084 -25.797 1.00 78.81 202 LEU A N 1
ATOM 1660 C CA . LEU A 1 202 ? -9.134 1.457 -24.727 1.00 78.81 202 LEU A CA 1
ATOM 1661 C C . LEU A 1 202 ? -10.594 1.372 -25.184 1.00 78.81 202 LEU A C 1
ATOM 1663 O O . LEU A 1 202 ? -11.441 0.879 -24.436 1.00 78.81 202 LEU A O 1
ATOM 1667 N N . MET A 1 203 ? -10.885 1.806 -26.409 1.00 77.12 203 MET A N 1
ATOM 1668 C CA . MET A 1 203 ? -12.223 1.719 -26.991 1.00 77.12 203 MET A CA 1
ATOM 1669 C C . MET A 1 203 ? -12.655 0.274 -27.244 1.00 77.12 203 MET A C 1
ATOM 1671 O O . MET A 1 203 ? -13.834 -0.044 -27.076 1.00 77.12 203 MET A O 1
ATOM 1675 N N . GLU A 1 204 ? -11.732 -0.613 -27.612 1.00 77.38 204 GLU A N 1
ATOM 1676 C CA . GLU A 1 204 ? -12.016 -2.041 -27.743 1.00 77.38 204 GLU A CA 1
ATOM 1677 C C . GLU A 1 204 ? -12.364 -2.666 -26.383 1.00 77.38 204 GLU A C 1
ATOM 1679 O O . GLU A 1 204 ? -13.394 -3.331 -26.257 1.00 77.38 204 GLU A O 1
ATOM 1684 N N . TYR A 1 205 ? -11.569 -2.408 -25.338 1.00 78.31 205 TYR A N 1
ATOM 168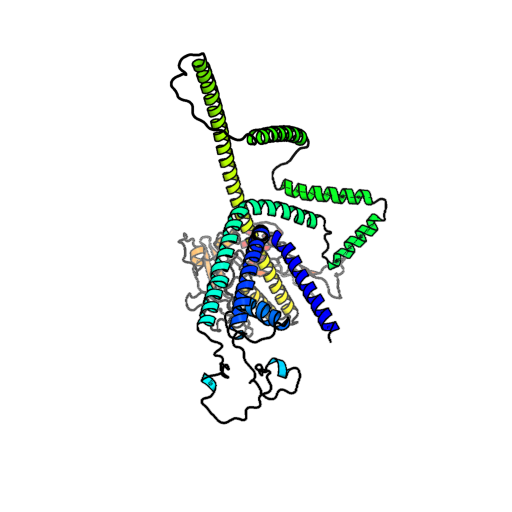5 C CA . TYR A 1 205 ? -11.828 -2.923 -23.987 1.00 78.31 205 TYR A CA 1
ATOM 1686 C C . TYR A 1 205 ? -13.106 -2.355 -23.366 1.00 78.31 205 TYR A C 1
ATOM 1688 O O . TYR A 1 205 ? -13.830 -3.093 -22.699 1.00 78.31 205 TYR A O 1
ATOM 1696 N N . ALA A 1 206 ? -13.426 -1.085 -23.623 1.00 76.75 206 ALA A N 1
ATOM 1697 C CA . ALA A 1 206 ? -14.666 -0.467 -23.156 1.00 76.75 206 ALA A CA 1
ATOM 1698 C C . ALA A 1 206 ? -15.920 -1.141 -23.744 1.00 76.75 206 ALA A C 1
ATOM 1700 O O . ALA A 1 206 ? -16.952 -1.216 -23.077 1.00 76.75 206 ALA A O 1
ATOM 1701 N N . LYS A 1 207 ? -15.830 -1.662 -24.975 1.00 75.44 207 LYS A N 1
ATOM 1702 C CA . LYS A 1 207 ? -16.928 -2.367 -25.654 1.00 75.44 207 LYS A CA 1
ATOM 1703 C C . LYS A 1 207 ? -17.085 -3.828 -25.213 1.00 75.44 207 LYS A C 1
ATOM 1705 O O . LYS A 1 207 ? -18.111 -4.434 -25.520 1.00 75.44 207 LYS A O 1
ATOM 1710 N N . ARG A 1 208 ? -16.099 -4.418 -24.524 1.00 77.19 208 ARG A N 1
ATOM 1711 C CA . ARG A 1 208 ? -16.141 -5.834 -24.123 1.00 77.19 208 ARG A CA 1
ATOM 1712 C C . ARG A 1 208 ? -17.116 -6.073 -22.956 1.00 77.19 208 ARG A C 1
ATOM 1714 O O . ARG A 1 208 ? -17.267 -5.217 -22.082 1.00 77.19 208 ARG A O 1
ATOM 1721 N N . PRO A 1 209 ? -17.775 -7.248 -22.903 1.00 80.81 209 PRO A N 1
ATOM 1722 C CA . PRO A 1 209 ? -18.609 -7.610 -21.766 1.00 80.81 209 PRO A CA 1
ATOM 1723 C C . PRO A 1 209 ? -17.781 -7.735 -20.479 1.00 80.81 209 PRO A C 1
ATOM 1725 O O . PRO A 1 209 ? -16.603 -8.073 -20.505 1.00 80.81 209 PRO A O 1
ATOM 1728 N N . ARG A 1 210 ? -18.415 -7.452 -19.335 1.00 76.38 210 ARG A N 1
ATOM 1729 C CA . ARG A 1 210 ? -17.746 -7.262 -18.031 1.00 76.38 210 ARG A CA 1
ATOM 1730 C C . ARG A 1 210 ? -17.192 -8.536 -17.392 1.00 76.38 210 ARG A C 1
ATOM 1732 O O . ARG A 1 210 ? -16.393 -8.443 -16.467 1.00 76.38 210 ARG A O 1
ATOM 1739 N N . LEU A 1 211 ? -17.677 -9.703 -17.811 1.00 81.56 211 LEU A N 1
ATOM 1740 C CA . LEU A 1 211 ? -17.300 -10.967 -17.188 1.00 81.56 211 LEU A CA 1
ATOM 1741 C C . LEU A 1 211 ? -15.903 -11.415 -17.654 1.00 81.56 211 LEU A C 1
ATOM 1743 O O . LEU A 1 211 ? -15.576 -11.239 -18.830 1.00 81.56 211 LEU A O 1
ATOM 1747 N N . PRO A 1 212 ? -15.091 -12.022 -16.763 1.00 82.62 212 PRO A N 1
ATOM 1748 C CA . PRO A 1 212 ? -13.779 -12.536 -17.137 1.00 82.62 212 PRO A CA 1
ATOM 1749 C C . PRO A 1 212 ? -13.898 -13.628 -18.216 1.00 82.62 212 PRO A C 1
ATOM 1751 O O . PRO A 1 212 ? -14.943 -14.276 -18.303 1.00 82.62 212 PRO A O 1
ATOM 1754 N N . PRO A 1 213 ? -12.832 -13.905 -18.993 1.00 85.12 213 PRO A N 1
ATOM 1755 C CA . PRO A 1 213 ? -12.847 -14.880 -20.088 1.00 85.12 213 PRO A CA 1
ATOM 1756 C C . PRO A 1 213 ? -13.529 -16.235 -19.807 1.00 85.12 213 PRO A C 1
ATOM 1758 O O . PRO A 1 213 ? -14.314 -16.649 -20.655 1.00 85.12 213 PRO A O 1
ATOM 1761 N N . PRO A 1 214 ? -13.342 -16.920 -18.657 1.00 89.50 214 PRO A N 1
ATOM 1762 C CA . PRO A 1 214 ? -14.075 -18.164 -18.379 1.00 89.50 214 PRO A CA 1
ATOM 1763 C C . PRO A 1 214 ? -15.602 -17.985 -18.295 1.00 89.50 214 PRO A C 1
ATOM 1765 O O . PRO A 1 214 ? -16.348 -18.880 -18.680 1.00 89.50 214 PRO A O 1
ATOM 1768 N N . PHE A 1 215 ? -16.086 -16.826 -17.843 1.00 88.31 215 PHE A N 1
ATOM 1769 C CA . PHE A 1 215 ? -17.515 -16.538 -17.658 1.00 88.31 215 PHE A CA 1
ATOM 1770 C C . PHE A 1 215 ? -18.112 -15.682 -18.785 1.00 88.31 215 PHE A C 1
ATOM 1772 O O . PHE A 1 215 ? -19.312 -15.403 -18.786 1.00 88.31 215 PHE A O 1
ATOM 1779 N N . ILE A 1 216 ? -17.306 -15.274 -19.772 1.00 88.94 216 ILE A N 1
ATOM 1780 C CA . ILE A 1 216 ? -17.750 -14.423 -20.885 1.00 88.94 216 ILE A CA 1
ATOM 1781 C C . ILE A 1 216 ? -18.827 -15.107 -21.738 1.00 88.94 216 ILE A C 1
ATOM 1783 O O . ILE A 1 216 ? -19.704 -14.442 -22.288 1.00 88.94 216 ILE A O 1
ATOM 1787 N N . VAL A 1 217 ? -18.804 -16.443 -21.783 1.00 87.81 217 VAL A N 1
ATOM 1788 C CA . VAL A 1 217 ? -19.784 -17.279 -22.487 1.00 87.81 217 VAL A CA 1
ATOM 1789 C C . VAL A 1 217 ? -21.198 -17.013 -21.965 1.00 87.81 217 VAL A C 1
ATOM 1791 O O . VAL A 1 217 ? -22.120 -16.850 -22.758 1.00 87.81 217 VAL A O 1
ATOM 1794 N N . ILE A 1 218 ? -21.359 -16.852 -20.647 1.00 86.12 218 ILE A N 1
ATOM 1795 C CA . ILE A 1 218 ? -22.650 -16.538 -20.016 1.00 86.12 218 ILE A CA 1
ATOM 1796 C C . ILE A 1 218 ? -23.162 -15.174 -20.502 1.00 86.12 218 ILE A C 1
ATOM 1798 O O . ILE A 1 218 ? -24.337 -15.036 -20.834 1.00 86.12 218 ILE A O 1
ATOM 1802 N N . SER A 1 219 ? -22.276 -14.177 -20.621 1.00 84.00 219 SER A N 1
ATOM 1803 C CA . SER A 1 219 ? -22.643 -12.851 -21.137 1.00 84.00 219 SER A CA 1
ATOM 1804 C C . SER A 1 219 ? -23.138 -12.908 -22.582 1.00 84.00 219 SER A C 1
ATOM 1806 O O . SER A 1 219 ? -24.110 -12.231 -22.918 1.00 84.00 219 SER A O 1
ATOM 1808 N N . TYR A 1 220 ? -22.489 -13.705 -23.436 1.00 85.06 220 TYR A N 1
ATOM 1809 C CA . TYR A 1 220 ? -22.910 -13.871 -24.827 1.00 85.06 220 TYR A CA 1
ATOM 1810 C C . TYR A 1 220 ? -24.218 -14.658 -24.946 1.00 85.06 220 TYR A C 1
ATOM 1812 O O . TYR A 1 220 ? -25.066 -14.285 -25.752 1.00 85.06 220 TYR A O 1
ATOM 1820 N N . ILE A 1 221 ? -24.438 -15.676 -24.106 1.00 85.75 221 ILE A N 1
ATOM 1821 C CA . ILE A 1 221 ? -25.713 -16.407 -24.040 1.00 85.75 221 ILE A CA 1
ATOM 1822 C C . ILE A 1 221 ? -26.857 -15.459 -23.646 1.00 85.75 221 ILE A C 1
ATOM 1824 O O . ILE A 1 221 ? -27.887 -15.436 -24.314 1.00 85.75 221 ILE A O 1
ATOM 1828 N N . ILE A 1 222 ? -26.668 -14.607 -22.631 1.00 81.88 222 ILE A N 1
ATOM 1829 C CA . ILE A 1 222 ? -27.672 -13.605 -22.226 1.00 81.88 222 ILE A CA 1
ATOM 1830 C C . ILE A 1 222 ? -27.928 -12.588 -23.351 1.00 81.88 222 ILE A C 1
ATOM 1832 O O . ILE A 1 222 ? -29.083 -12.252 -23.620 1.00 81.88 222 ILE A O 1
ATOM 1836 N N . MET A 1 223 ? -26.881 -12.119 -24.043 1.00 77.88 223 MET A N 1
ATOM 1837 C CA . MET A 1 223 ? -27.021 -11.231 -25.208 1.00 77.88 223 MET A CA 1
ATOM 1838 C C . MET A 1 223 ? -27.791 -11.888 -26.361 1.00 77.88 223 MET A C 1
ATOM 1840 O O . MET A 1 223 ? -28.605 -11.225 -27.002 1.00 77.88 223 MET A O 1
ATOM 1844 N N . LEU A 1 224 ? -27.577 -13.180 -26.615 1.00 82.12 224 LEU A N 1
ATOM 1845 C CA . LEU A 1 224 ? -28.300 -13.933 -27.642 1.00 82.12 224 LEU A CA 1
ATOM 1846 C C . LEU A 1 224 ? -29.776 -14.128 -27.270 1.00 82.12 224 LEU A C 1
ATOM 1848 O O . LEU A 1 224 ? -30.648 -13.857 -28.093 1.00 82.12 224 LEU A O 1
ATOM 1852 N N . ILE A 1 225 ? -30.070 -14.508 -26.021 1.00 78.19 225 ILE A N 1
ATOM 1853 C CA . ILE A 1 225 ? -31.446 -14.692 -25.523 1.00 78.19 225 ILE A CA 1
ATOM 1854 C C . ILE A 1 225 ? -32.226 -13.367 -25.574 1.00 78.19 225 ILE A C 1
ATOM 1856 O O . ILE A 1 225 ? -33.357 -13.319 -26.056 1.00 78.19 225 ILE A O 1
ATOM 1860 N N . THR A 1 226 ? -31.607 -12.266 -25.137 1.00 64.06 226 THR A N 1
ATOM 1861 C CA . THR A 1 226 ? -32.222 -10.925 -25.160 1.00 64.06 226 THR A CA 1
ATOM 1862 C C . THR A 1 226 ? -32.398 -10.374 -26.577 1.00 64.06 226 THR A C 1
ATOM 1864 O O . THR A 1 226 ? -33.401 -9.707 -26.838 1.00 64.06 226 THR A O 1
ATOM 1867 N N . SER A 1 227 ? -31.493 -10.698 -27.507 1.00 63.53 227 SER A N 1
ATOM 1868 C CA . SER A 1 227 ? -31.615 -10.332 -28.928 1.00 63.53 227 SER A CA 1
ATOM 1869 C C . SER A 1 227 ? -32.704 -11.121 -29.662 1.00 63.53 227 SER A C 1
ATOM 1871 O O . SER A 1 227 ? -33.302 -10.600 -30.599 1.00 63.53 227 SER A O 1
ATOM 1873 N N . CYS A 1 228 ? -33.006 -12.349 -29.227 1.00 62.84 228 CYS A N 1
ATOM 1874 C CA . CYS A 1 228 ? -34.082 -13.168 -29.794 1.00 62.84 228 CYS A CA 1
ATOM 1875 C C . CYS A 1 228 ? -35.485 -12.659 -29.388 1.00 62.84 228 CYS A C 1
ATOM 1877 O O . CYS A 1 228 ? -36.465 -12.873 -30.100 1.00 62.84 228 CYS A O 1
ATOM 1879 N N . SER A 1 229 ? -35.591 -11.902 -28.286 1.00 58.56 229 SER A N 1
ATOM 1880 C CA . SER A 1 229 ? -36.823 -11.209 -27.890 1.00 58.56 229 SER A CA 1
ATOM 1881 C C . SER A 1 229 ? -36.964 -9.860 -28.621 1.00 58.56 229 SER A C 1
ATOM 1883 O O . SER A 1 229 ? -36.338 -8.856 -28.276 1.00 58.56 229 SER A O 1
ATOM 1885 N N . SER A 1 230 ? -37.813 -9.809 -29.649 1.00 49.81 230 SER A N 1
ATOM 1886 C CA . SER A 1 230 ? -37.920 -8.698 -30.617 1.00 49.81 230 SER A CA 1
ATOM 1887 C C . SER A 1 230 ? -38.275 -7.325 -30.009 1.00 49.81 230 SER A C 1
ATOM 1889 O O . SER A 1 230 ? -38.069 -6.299 -30.649 1.00 49.81 230 SER A O 1
ATOM 1891 N N . ARG A 1 231 ? -38.770 -7.264 -28.760 1.00 48.47 231 ARG A N 1
ATOM 1892 C CA . ARG A 1 231 ? -39.071 -6.007 -28.036 1.00 48.47 231 ARG A CA 1
ATOM 1893 C C . ARG A 1 231 ? -37.876 -5.402 -27.277 1.00 48.47 231 ARG A C 1
ATOM 1895 O O . ARG A 1 231 ? -37.956 -4.243 -26.875 1.00 48.47 231 ARG A O 1
ATOM 1902 N N . CYS A 1 232 ? -36.771 -6.130 -27.096 1.00 45.97 232 CYS A N 1
ATOM 1903 C CA . CYS A 1 232 ? -35.609 -5.671 -26.314 1.00 45.97 232 CYS A CA 1
ATOM 1904 C C . CYS A 1 232 ? -34.434 -5.142 -27.152 1.00 45.97 232 CYS A C 1
ATOM 1906 O O . CYS A 1 232 ? -33.563 -4.465 -26.603 1.00 45.97 232 CYS A O 1
ATOM 1908 N N . VAL A 1 233 ? -34.422 -5.376 -28.469 1.00 47.88 233 VAL A N 1
ATOM 1909 C CA . VAL A 1 233 ? -33.324 -4.955 -29.365 1.00 47.88 233 VAL A CA 1
ATOM 1910 C C . VAL A 1 233 ? -33.161 -3.426 -29.401 1.00 47.88 233 VAL A C 1
ATOM 1912 O O . VAL A 1 233 ? -32.038 -2.926 -29.442 1.00 47.88 233 VAL A O 1
ATOM 1915 N N . LEU A 1 234 ? -34.259 -2.670 -29.284 1.00 46.19 234 LEU A N 1
ATOM 1916 C CA . LEU A 1 234 ? -34.224 -1.201 -29.217 1.00 46.19 234 LEU A CA 1
ATOM 1917 C C . LEU A 1 234 ? -33.728 -0.681 -27.855 1.00 46.19 234 LEU A C 1
ATOM 1919 O O . LEU A 1 234 ? -32.910 0.234 -27.811 1.00 46.19 234 LEU A O 1
ATOM 1923 N N . LYS A 1 235 ? -34.131 -1.318 -26.744 1.00 41.75 235 LYS A N 1
ATOM 1924 C CA . LYS A 1 235 ? -33.744 -0.901 -25.383 1.00 41.75 235 LYS A CA 1
ATOM 1925 C C . LYS A 1 235 ? -32.283 -1.201 -25.044 1.00 41.75 235 LYS A C 1
ATOM 1927 O O . LYS A 1 235 ? -31.662 -0.419 -24.333 1.00 41.75 235 LYS A O 1
ATOM 1932 N N . LEU A 1 236 ? -31.713 -2.299 -25.545 1.00 46.34 236 LEU A N 1
ATOM 1933 C CA . LEU A 1 236 ? -30.304 -2.642 -25.303 1.00 46.34 236 LEU A CA 1
ATOM 1934 C C . LEU A 1 236 ? -29.340 -1.799 -26.143 1.00 46.34 236 LEU A C 1
ATOM 1936 O O . LEU A 1 236 ? -28.287 -1.431 -25.623 1.00 46.34 236 LEU A O 1
ATOM 1940 N N . LYS A 1 237 ? -29.712 -1.436 -27.381 1.00 39.88 237 LYS A N 1
ATOM 1941 C CA . LYS A 1 237 ? -28.931 -0.524 -28.235 1.00 39.88 237 LYS A CA 1
ATOM 1942 C C . LYS A 1 237 ? -28.927 0.901 -27.666 1.00 39.88 237 LYS A C 1
ATOM 1944 O O . LYS A 1 237 ? -27.858 1.478 -27.503 1.00 39.88 237 LYS A O 1
ATOM 1949 N N . GLU A 1 238 ? -30.078 1.397 -27.195 1.00 41.94 238 GLU A N 1
ATOM 1950 C CA . GLU A 1 238 ? -30.144 2.647 -26.418 1.00 41.94 238 GLU A CA 1
ATOM 1951 C C . GLU A 1 238 ? -29.355 2.579 -25.101 1.00 41.94 238 GLU A C 1
ATOM 1953 O O . GLU A 1 238 ? -28.725 3.562 -24.718 1.00 41.94 238 GLU A O 1
ATOM 1958 N N . TYR A 1 239 ? -29.364 1.441 -24.396 1.00 39.94 239 TYR A N 1
ATOM 1959 C CA . TYR A 1 239 ? -28.646 1.283 -23.126 1.00 39.94 239 TYR A CA 1
ATOM 1960 C C . TYR A 1 239 ? -27.124 1.185 -23.310 1.00 39.94 239 TYR A C 1
ATOM 1962 O O . TYR A 1 239 ? -26.384 1.722 -22.489 1.00 39.94 239 TYR A O 1
ATOM 1970 N N . THR A 1 240 ? -26.631 0.550 -24.380 1.00 42.47 240 THR A N 1
ATOM 1971 C CA . THR A 1 240 ? -25.188 0.502 -24.690 1.00 42.47 240 THR A CA 1
ATOM 1972 C C . THR A 1 240 ? -24.667 1.832 -25.237 1.00 42.47 240 THR A C 1
ATOM 1974 O O . THR A 1 240 ? -23.602 2.269 -24.794 1.00 42.47 240 THR A O 1
ATOM 1977 N N . ASP A 1 241 ? -25.433 2.537 -26.077 1.00 41.66 241 ASP A N 1
ATOM 1978 C CA . ASP A 1 241 ? -25.054 3.872 -26.568 1.00 41.66 241 ASP A CA 1
ATOM 1979 C C . ASP A 1 241 ? -25.139 4.953 -25.475 1.00 41.66 241 ASP A C 1
ATOM 1981 O O . ASP A 1 241 ? -24.203 5.745 -25.331 1.00 41.66 241 ASP A O 1
ATOM 1985 N N . LYS A 1 242 ? -26.171 4.955 -24.611 1.00 40.97 242 LYS A N 1
ATOM 1986 C CA . LYS A 1 242 ? -26.213 5.863 -23.441 1.00 40.97 242 LYS A CA 1
ATOM 1987 C C . LYS A 1 242 ? -25.083 5.587 -22.456 1.00 40.97 242 LYS A C 1
ATOM 1989 O O . LYS A 1 242 ? -24.563 6.528 -21.864 1.00 40.97 242 LYS A O 1
ATOM 1994 N N . LYS A 1 243 ? -24.679 4.326 -22.282 1.00 43.66 243 LYS A N 1
ATOM 1995 C CA . LYS A 1 243 ? -23.633 3.944 -21.328 1.00 43.66 243 LYS A CA 1
ATOM 1996 C C . LYS A 1 243 ? -22.238 4.319 -21.818 1.00 43.66 243 LYS A C 1
ATOM 1998 O O . LYS A 1 243 ? -21.521 4.971 -21.065 1.00 43.66 243 LYS A O 1
ATOM 2003 N N . ASN A 1 244 ? -21.908 4.039 -23.081 1.00 40.28 244 ASN A N 1
ATOM 2004 C CA . ASN A 1 244 ? -20.662 4.504 -23.702 1.00 40.28 244 ASN A CA 1
ATOM 2005 C C . ASN A 1 244 ? -20.595 6.039 -23.740 1.00 40.28 244 ASN A C 1
ATOM 2007 O O . ASN A 1 244 ? -19.557 6.613 -23.415 1.00 40.28 244 ASN A O 1
ATOM 2011 N N . SER A 1 245 ? -21.720 6.713 -24.017 1.00 39.25 245 SER A N 1
ATOM 2012 C CA . SER A 1 245 ? -21.823 8.174 -23.924 1.00 39.25 245 SER A CA 1
ATOM 2013 C C . SER A 1 245 ? -21.647 8.682 -22.488 1.00 39.25 245 SER A C 1
ATOM 2015 O O . SER A 1 245 ? -20.959 9.672 -22.286 1.00 39.25 245 SER A O 1
ATOM 2017 N N . SER A 1 246 ? -22.183 7.999 -21.469 1.00 45.12 246 SER A N 1
ATOM 2018 C CA . SER A 1 246 ? -22.033 8.403 -20.062 1.00 45.12 246 SER A CA 1
ATOM 2019 C C . SER A 1 246 ? -20.634 8.146 -19.495 1.00 45.12 246 SER A C 1
ATOM 2021 O O . SER A 1 246 ? -20.136 8.982 -18.758 1.00 45.12 246 SER A O 1
ATOM 2023 N N . THR A 1 247 ? -19.945 7.063 -19.865 1.00 42.28 247 THR A N 1
ATOM 2024 C CA . THR A 1 247 ? -18.565 6.803 -19.410 1.00 42.28 247 THR A CA 1
ATOM 2025 C C . THR A 1 247 ? -17.565 7.743 -20.089 1.00 42.28 247 THR A C 1
ATOM 2027 O O . THR A 1 247 ? -16.658 8.241 -19.429 1.00 42.28 247 THR A O 1
ATOM 2030 N N . ILE A 1 248 ? -17.777 8.070 -21.371 1.00 43.22 248 ILE A N 1
ATOM 2031 C CA . ILE A 1 248 ? -17.002 9.098 -22.082 1.00 43.22 248 ILE A CA 1
ATOM 2032 C C . ILE A 1 248 ? -17.348 10.503 -21.557 1.00 43.22 248 ILE A C 1
ATOM 2034 O O . ILE A 1 248 ? -16.440 11.298 -21.351 1.00 43.22 248 ILE A O 1
ATOM 2038 N N . ARG A 1 249 ? -18.619 10.805 -21.242 1.00 38.00 249 ARG A N 1
ATOM 2039 C CA . ARG A 1 249 ? -19.022 12.069 -20.592 1.00 38.00 249 ARG A CA 1
ATOM 2040 C C . ARG A 1 249 ? -18.477 12.210 -19.174 1.00 38.00 249 ARG A C 1
ATOM 2042 O O . ARG A 1 249 ? -18.097 13.313 -18.831 1.00 38.00 249 ARG A O 1
ATOM 2049 N N . ILE A 1 250 ? -18.376 11.138 -18.387 1.00 42.22 250 ILE A N 1
ATOM 2050 C CA . ILE A 1 250 ? -17.761 11.164 -17.047 1.00 42.22 250 ILE A CA 1
ATOM 2051 C C . ILE A 1 250 ? -16.244 11.403 -17.152 1.00 42.22 250 ILE A C 1
ATOM 2053 O O . ILE A 1 250 ? -15.698 12.175 -16.369 1.00 42.22 250 ILE A O 1
ATOM 2057 N N . LEU A 1 251 ? -15.566 10.823 -18.154 1.00 36.06 251 LEU A N 1
ATOM 2058 C CA . LEU A 1 251 ? -14.156 11.129 -18.439 1.00 36.06 251 LEU A CA 1
ATOM 2059 C C . LEU A 1 251 ? -13.968 12.572 -18.939 1.00 36.06 251 LEU A C 1
ATOM 2061 O O . LEU A 1 251 ? -13.038 13.249 -18.513 1.00 36.06 251 LEU A O 1
ATOM 2065 N N . ILE A 1 252 ? -14.872 13.071 -19.784 1.00 37.09 252 ILE A N 1
ATOM 2066 C CA . ILE A 1 252 ? -14.861 14.461 -20.262 1.00 37.09 252 ILE A CA 1
ATOM 2067 C C . ILE A 1 252 ? -15.259 15.443 -19.149 1.00 37.09 252 ILE A C 1
ATOM 2069 O O . ILE A 1 252 ? -14.704 16.525 -19.119 1.00 37.09 252 ILE A O 1
ATOM 2073 N N . GLN A 1 253 ? -16.115 15.067 -18.191 1.00 33.12 253 GLN A N 1
ATOM 2074 C CA . GLN A 1 253 ? -16.471 15.865 -17.003 1.00 33.12 253 GLN A CA 1
ATOM 2075 C C . GLN A 1 253 ? -15.374 15.893 -15.930 1.00 33.12 253 GLN A C 1
ATOM 2077 O O . GLN A 1 253 ? -15.438 16.720 -15.025 1.00 33.12 253 GLN A O 1
ATOM 2082 N N . SER A 1 254 ? -14.367 15.017 -16.022 1.00 37.25 254 SER A N 1
ATOM 2083 C CA . SER A 1 254 ? -13.144 15.116 -15.211 1.00 37.25 254 SER A CA 1
ATOM 2084 C C . SER A 1 254 ? -12.132 16.136 -15.762 1.00 37.25 254 SER A C 1
ATOM 2086 O O . SER A 1 254 ? -11.157 16.466 -15.092 1.00 37.25 254 SER A O 1
ATOM 2088 N N . ILE A 1 255 ? -12.403 16.688 -16.951 1.00 35.06 255 ILE A N 1
ATOM 2089 C CA . ILE A 1 255 ? -11.869 17.961 -17.443 1.00 35.06 255 ILE A CA 1
ATOM 2090 C C . ILE A 1 255 ? -13.005 18.987 -17.257 1.00 35.06 255 ILE A C 1
ATOM 2092 O O . ILE A 1 255 ? -14.154 18.685 -17.576 1.00 35.06 255 ILE A O 1
ATOM 2096 N N . PRO A 1 256 ? -12.771 20.190 -16.713 1.00 27.42 256 PRO A N 1
ATOM 2097 C CA . PRO A 1 256 ? -13.855 21.112 -16.394 1.00 27.42 256 PRO A CA 1
ATOM 2098 C C . PRO A 1 256 ? -14.335 21.824 -17.666 1.00 27.42 256 PRO A C 1
ATOM 2100 O O . PRO A 1 256 ? -14.052 22.998 -17.864 1.00 27.42 256 PRO A O 1
ATOM 2103 N N . ILE A 1 257 ? -15.036 21.127 -18.562 1.00 35.03 257 ILE A N 1
ATOM 2104 C CA . ILE A 1 257 ? -15.721 21.758 -19.695 1.00 35.03 257 ILE A CA 1
ATOM 2105 C C . ILE A 1 257 ? -17.120 21.150 -19.820 1.00 35.03 257 ILE A C 1
ATOM 2107 O O . ILE A 1 257 ? -17.337 20.083 -20.395 1.00 35.03 257 ILE A O 1
ATOM 2111 N N . VAL A 1 258 ? -18.091 21.857 -19.245 1.00 32.50 258 VAL A N 1
ATOM 2112 C CA . VAL A 1 258 ? -19.522 21.636 -19.461 1.00 32.50 258 VAL A CA 1
ATOM 2113 C C . VAL A 1 258 ? -19.874 22.258 -20.811 1.00 32.50 258 VAL A C 1
ATOM 2115 O O . VAL A 1 258 ? -20.089 23.461 -20.885 1.00 32.50 258 VAL A O 1
ATOM 2118 N N . ILE A 1 259 ? -19.915 21.461 -21.879 1.00 36.34 259 ILE A N 1
ATOM 2119 C CA . ILE A 1 259 ? -20.366 21.945 -23.194 1.00 36.34 259 ILE A CA 1
ATOM 2120 C C . ILE A 1 259 ? -21.900 21.927 -23.211 1.00 36.34 259 ILE A C 1
ATOM 2122 O O . ILE A 1 259 ? -22.516 20.861 -23.085 1.00 36.34 259 ILE A O 1
ATOM 2126 N N . LYS A 1 260 ? -22.522 23.104 -23.341 1.00 31.98 260 LYS A N 1
ATOM 2127 C CA . LYS A 1 260 ? -23.966 23.253 -23.591 1.00 31.98 260 LYS A CA 1
ATOM 2128 C C . LYS A 1 260 ? -24.208 23.203 -25.103 1.00 31.98 260 LYS A C 1
ATOM 2130 O O . LYS A 1 260 ? -23.362 23.599 -25.892 1.00 31.98 260 LYS A O 1
ATOM 2135 N N . ASN A 1 261 ? -25.385 22.735 -25.522 1.00 39.59 261 ASN A N 1
ATOM 2136 C CA . ASN A 1 261 ? -25.707 22.492 -26.938 1.00 39.59 261 ASN A CA 1
ATOM 2137 C C . ASN A 1 261 ? -25.539 23.721 -27.866 1.00 39.59 261 ASN A C 1
ATOM 2139 O O . ASN A 1 261 ? -25.356 23.527 -29.064 1.00 39.59 261 ASN A O 1
ATOM 2143 N N . ASN A 1 262 ? -25.533 24.950 -27.333 1.00 36.94 262 ASN A N 1
ATOM 2144 C CA . ASN A 1 262 ? -25.316 26.178 -28.111 1.00 36.94 262 ASN A CA 1
ATOM 2145 C C . ASN A 1 262 ? -23.868 26.363 -28.607 1.00 36.94 262 ASN A C 1
ATOM 2147 O O . ASN A 1 262 ? -23.663 27.072 -29.585 1.00 36.94 262 ASN A O 1
ATOM 2151 N N . ASP A 1 263 ? -22.883 25.688 -28.010 1.00 38.62 263 ASP A N 1
ATOM 2152 C CA . ASP A 1 263 ? -21.463 25.847 -28.373 1.00 38.62 263 ASP A CA 1
ATOM 2153 C C . ASP A 1 263 ? -21.076 25.032 -29.627 1.00 38.62 263 ASP A C 1
ATOM 2155 O O . ASP A 1 263 ? -19.959 25.120 -30.138 1.00 38.62 263 ASP A O 1
ATOM 2159 N N . THR A 1 264 ? -21.991 24.197 -30.138 1.00 39.72 264 THR A N 1
ATOM 2160 C CA . THR A 1 264 ? -21.711 23.289 -31.265 1.00 39.72 264 THR A CA 1
ATOM 2161 C C . THR A 1 264 ? -21.733 23.972 -32.633 1.00 39.72 264 THR A C 1
ATOM 2163 O O . THR A 1 264 ? -21.026 23.525 -33.539 1.00 39.72 264 THR A O 1
ATOM 2166 N N . ASP A 1 265 ? -22.479 25.069 -32.776 1.00 40.59 265 ASP A N 1
ATOM 2167 C CA . ASP A 1 265 ? -22.554 25.842 -34.021 1.00 40.59 265 ASP A CA 1
ATOM 2168 C C . ASP A 1 265 ? -21.419 26.871 -34.123 1.00 40.59 265 ASP A C 1
ATOM 2170 O O . ASP A 1 265 ? -20.862 27.080 -35.202 1.00 40.59 265 ASP A O 1
ATOM 2174 N N . GLU A 1 266 ? -20.986 27.423 -32.988 1.00 40.72 266 GLU A N 1
ATOM 2175 C CA . GLU A 1 266 ? -19.815 28.298 -32.914 1.00 40.72 266 GLU A CA 1
ATOM 2176 C C . GLU A 1 266 ? -18.533 27.507 -33.219 1.00 40.72 266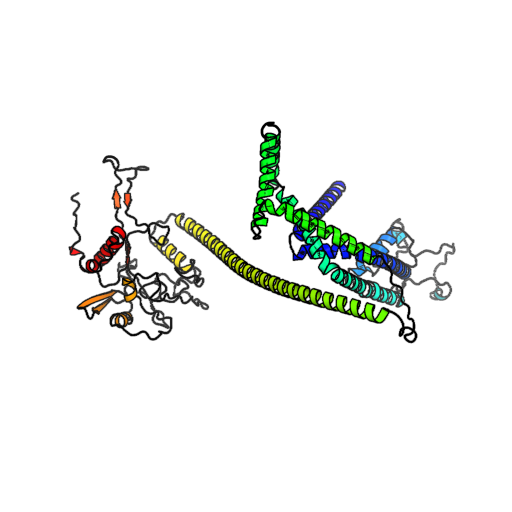 GLU A C 1
ATOM 2178 O O . GLU A 1 266 ? -17.784 27.884 -34.116 1.00 40.72 266 GLU A O 1
ATOM 2183 N N . PHE A 1 267 ? -18.354 26.317 -32.627 1.00 40.09 267 PHE A N 1
ATOM 2184 C CA . PHE A 1 267 ? -17.201 25.450 -32.910 1.00 40.09 267 PHE A CA 1
ATOM 2185 C C . PHE A 1 267 ? -17.147 24.961 -34.373 1.00 40.09 267 PHE A C 1
ATOM 2187 O O . PHE A 1 267 ? -16.061 24.787 -34.936 1.00 40.09 267 PHE A O 1
ATOM 2194 N N . LYS A 1 268 ? -18.300 24.764 -35.031 1.00 38.69 268 LYS A N 1
ATOM 2195 C CA . LYS A 1 268 ? -18.375 24.436 -36.470 1.00 38.69 268 LYS A CA 1
ATOM 2196 C C . LYS A 1 268 ? -17.961 25.607 -37.364 1.00 38.69 268 LYS A C 1
ATOM 2198 O O . LYS A 1 268 ? -17.297 25.383 -38.373 1.00 38.69 268 LYS A O 1
ATOM 2203 N N . ASN A 1 269 ? -18.305 26.841 -37.001 1.00 43.84 269 ASN A N 1
ATOM 2204 C CA . ASN A 1 269 ? -17.922 28.023 -37.776 1.00 43.84 269 ASN A CA 1
ATOM 2205 C C . ASN A 1 269 ? -16.431 28.345 -37.625 1.00 43.84 269 ASN A C 1
ATOM 2207 O O . ASN A 1 269 ? -15.748 28.532 -38.634 1.00 43.84 269 ASN A O 1
ATOM 2211 N N . THR A 1 270 ? -15.887 28.279 -36.406 1.00 42.50 270 THR A N 1
ATOM 2212 C CA . THR A 1 270 ? -14.452 28.508 -36.173 1.00 42.50 270 THR A CA 1
ATOM 2213 C C . THR A 1 270 ? -13.588 27.407 -36.794 1.00 42.50 270 THR A C 1
ATOM 2215 O O . THR A 1 270 ? -12.515 27.681 -37.329 1.00 42.50 270 THR A O 1
ATOM 2218 N N . SER A 1 271 ? -14.047 26.148 -36.784 1.00 37.09 271 SER A N 1
ATOM 2219 C CA . SER A 1 271 ? -13.318 25.054 -37.445 1.00 37.09 271 SER A CA 1
ATOM 2220 C C . SER A 1 271 ? -13.308 25.191 -38.971 1.00 37.09 271 SER A C 1
ATOM 2222 O O . SER A 1 271 ? -12.272 24.941 -39.588 1.00 37.09 271 SER A O 1
ATOM 2224 N N . ASN A 1 272 ? -14.394 25.670 -39.584 1.00 39.31 272 ASN A N 1
ATOM 2225 C CA . ASN A 1 272 ? -14.450 25.923 -41.026 1.00 39.31 272 ASN A CA 1
ATOM 2226 C C . ASN A 1 272 ? -13.531 27.080 -41.472 1.00 39.31 272 ASN A C 1
ATOM 2228 O O . ASN A 1 272 ? -12.877 26.960 -42.512 1.00 39.31 272 ASN A O 1
ATOM 2232 N N . GLU A 1 273 ? -13.393 28.150 -40.679 1.00 47.31 273 GLU A N 1
ATOM 2233 C CA . GLU A 1 273 ? -12.431 29.237 -40.950 1.00 47.31 273 GLU A CA 1
ATOM 2234 C C . GLU A 1 273 ? -10.968 28.787 -40.800 1.00 47.31 273 GLU A C 1
ATOM 2236 O O . GLU A 1 273 ? -10.111 29.136 -41.618 1.00 47.31 273 GLU A O 1
ATOM 2241 N N . VAL A 1 274 ? -10.664 27.951 -39.802 1.00 43.31 274 VAL A N 1
ATOM 2242 C CA . VAL A 1 274 ? -9.309 27.405 -39.600 1.00 43.31 274 VAL A CA 1
ATOM 2243 C C . VAL A 1 274 ? -8.920 26.440 -40.728 1.00 43.31 274 VAL A C 1
ATOM 2245 O O . VAL A 1 274 ? -7.784 26.481 -41.206 1.00 43.31 274 VAL A O 1
ATOM 2248 N N . ILE A 1 275 ? -9.856 25.621 -41.223 1.00 42.00 275 ILE A N 1
ATOM 2249 C CA . ILE A 1 275 ? -9.625 24.720 -42.366 1.00 42.00 275 ILE A CA 1
ATOM 2250 C C . ILE A 1 275 ? -9.389 25.521 -43.659 1.00 42.00 275 ILE A C 1
ATOM 2252 O O . ILE A 1 275 ? -8.477 25.187 -44.427 1.00 42.00 275 ILE A O 1
ATOM 2256 N N . GLN A 1 276 ? -10.134 26.611 -43.890 1.00 43.34 276 GLN A N 1
ATOM 2257 C CA . GLN A 1 276 ? -9.903 27.492 -45.042 1.00 43.34 276 GLN A CA 1
ATOM 2258 C C . GLN A 1 276 ? -8.526 28.164 -44.985 1.00 43.34 276 GLN A C 1
ATOM 2260 O O . GLN A 1 276 ? -7.774 28.091 -45.963 1.00 43.34 276 GLN A O 1
ATOM 2265 N N . ASN A 1 277 ? -8.136 28.718 -43.838 1.00 44.56 277 ASN A N 1
ATOM 2266 C CA . ASN A 1 277 ? -6.840 29.381 -43.675 1.00 44.56 277 ASN A CA 1
ATOM 2267 C C . ASN A 1 277 ? -5.655 28.405 -43.792 1.00 44.56 277 ASN A C 1
ATOM 2269 O O . ASN A 1 277 ? -4.631 28.734 -44.401 1.00 44.56 277 ASN A O 1
ATOM 2273 N N . HIS A 1 278 ? -5.808 27.162 -43.325 1.00 40.81 278 HIS A N 1
ATOM 2274 C CA . HIS A 1 278 ? -4.783 26.127 -43.476 1.00 40.81 278 HIS A CA 1
ATOM 2275 C C . HIS A 1 278 ? -4.606 25.676 -44.944 1.00 40.81 278 HIS A C 1
ATOM 2277 O O . HIS A 1 278 ? -3.483 25.382 -45.376 1.00 40.81 278 HIS A O 1
ATOM 2283 N N . SER A 1 279 ? -5.684 25.668 -45.738 1.00 40.78 279 SER A N 1
ATOM 2284 C CA . SER A 1 279 ? -5.637 25.328 -47.170 1.00 40.78 279 SER A CA 1
ATOM 2285 C C . SER A 1 279 ? -4.922 26.394 -48.018 1.00 40.78 279 SER A C 1
ATOM 2287 O O . SER A 1 279 ? -4.221 26.069 -48.981 1.00 40.78 279 SER A O 1
ATOM 2289 N N . ILE A 1 280 ? -5.033 27.666 -47.620 1.00 50.41 280 ILE A N 1
ATOM 2290 C CA . ILE A 1 280 ? -4.365 28.811 -48.256 1.00 50.41 280 ILE A CA 1
ATOM 2291 C C . ILE A 1 280 ? -2.865 28.798 -47.927 1.00 50.41 280 ILE A C 1
ATOM 2293 O O . ILE A 1 280 ? -2.027 28.979 -48.815 1.00 50.41 280 ILE A O 1
ATOM 2297 N N . PHE A 1 281 ? -2.510 28.474 -46.681 1.00 38.06 281 PHE A N 1
ATOM 2298 C CA . PHE A 1 281 ? -1.120 28.395 -46.230 1.00 38.06 281 PHE A CA 1
ATOM 2299 C C . PHE A 1 281 ? -0.328 27.261 -46.914 1.00 38.06 281 PHE A C 1
ATOM 2301 O O . PHE A 1 281 ? 0.812 27.461 -47.335 1.00 38.06 281 PHE A O 1
ATOM 2308 N N . GLN A 1 282 ? -0.943 26.092 -47.143 1.00 39.78 282 GLN A N 1
ATOM 2309 C CA . GLN A 1 282 ? -0.314 24.994 -47.901 1.00 39.78 282 GLN A CA 1
ATOM 2310 C C . GLN A 1 282 ? -0.106 25.310 -49.394 1.00 39.78 282 GLN A C 1
ATOM 2312 O O . GLN A 1 282 ? 0.775 24.724 -50.030 1.00 39.78 282 GLN A O 1
ATOM 2317 N N . ARG A 1 283 ? -0.891 26.235 -49.965 1.00 42.44 283 ARG A N 1
ATOM 2318 C CA . ARG A 1 283 ? -0.760 26.686 -51.363 1.00 42.44 283 ARG A CA 1
ATOM 2319 C C . ARG A 1 283 ? 0.432 27.626 -51.563 1.00 42.44 283 ARG A C 1
ATOM 2321 O O . ARG A 1 283 ? 1.093 27.540 -52.595 1.00 42.44 283 ARG A O 1
ATOM 2328 N N . LEU A 1 284 ? 0.739 28.461 -50.570 1.00 46.47 284 LEU A N 1
ATOM 2329 C CA . LEU A 1 284 ? 1.857 29.415 -50.598 1.00 46.47 284 LEU A CA 1
ATOM 2330 C C . LEU A 1 284 ? 3.236 28.742 -50.482 1.00 46.47 284 LEU A C 1
ATOM 2332 O O . LEU A 1 284 ? 4.201 29.215 -51.074 1.00 46.47 284 LEU A O 1
ATOM 2336 N N . LEU A 1 285 ? 3.328 27.594 -49.805 1.00 40.69 285 LEU A N 1
ATOM 2337 C CA . LEU A 1 285 ? 4.580 26.844 -49.615 1.00 40.69 285 LEU A CA 1
ATOM 2338 C C . LEU A 1 285 ? 5.068 26.065 -50.862 1.00 40.69 285 LEU A C 1
ATOM 2340 O O . LEU A 1 285 ? 6.154 25.492 -50.825 1.00 40.69 285 LEU A O 1
ATOM 2344 N N . ARG A 1 286 ? 4.305 26.020 -51.971 1.00 32.16 286 ARG A N 1
ATOM 2345 C CA . ARG A 1 286 ? 4.670 25.264 -53.196 1.00 32.16 286 ARG A CA 1
ATOM 2346 C C . ARG A 1 286 ? 5.486 26.043 -54.239 1.00 32.16 286 ARG A C 1
ATOM 2348 O O . ARG A 1 286 ? 5.944 25.427 -55.201 1.00 32.16 286 ARG A O 1
ATOM 2355 N N . CYS A 1 287 ? 5.693 27.351 -54.089 1.00 36.16 287 CYS A N 1
ATOM 2356 C CA . CYS A 1 287 ? 6.500 28.121 -55.045 1.00 36.16 287 CYS A CA 1
ATOM 2357 C C . CYS A 1 287 ? 7.993 28.088 -54.676 1.00 36.16 287 CYS A C 1
ATOM 2359 O O . CYS A 1 287 ? 8.382 28.496 -53.586 1.00 36.16 287 CYS A O 1
ATOM 2361 N N . LYS A 1 288 ? 8.833 27.595 -55.598 1.00 32.06 288 LYS A N 1
ATOM 2362 C CA . LYS A 1 288 ? 10.301 27.539 -55.453 1.00 32.06 288 LYS A CA 1
ATOM 2363 C C . LYS A 1 288 ? 10.941 28.940 -55.502 1.00 32.06 288 LYS A C 1
ATOM 2365 O O . LYS A 1 288 ? 10.451 29.786 -56.248 1.00 32.06 288 LYS A O 1
ATOM 2370 N N . PRO A 1 289 ? 12.063 29.171 -54.791 1.00 48.25 289 PRO A N 1
ATOM 2371 C CA . PRO A 1 289 ? 12.750 30.457 -54.783 1.00 48.25 289 PRO A CA 1
ATOM 2372 C C . PRO A 1 289 ? 13.744 30.567 -55.950 1.00 48.25 289 PRO A C 1
ATOM 2374 O O . PRO A 1 289 ? 14.471 29.618 -56.244 1.00 48.25 289 PRO A O 1
ATOM 2377 N N . CYS A 1 290 ? 13.826 31.745 -56.570 1.00 31.45 290 CYS A N 1
ATOM 2378 C CA . CYS A 1 290 ? 14.952 32.119 -57.428 1.00 31.45 290 CYS A CA 1
ATOM 2379 C C . CYS A 1 290 ? 15.533 33.456 -56.954 1.00 31.45 290 CYS A C 1
ATOM 2381 O O . CYS A 1 290 ? 14.880 34.494 -57.035 1.00 31.45 290 CYS A O 1
ATOM 2383 N N . GLU A 1 291 ? 16.774 33.401 -56.475 1.00 42.72 291 GLU A N 1
ATOM 2384 C CA . GLU A 1 291 ? 17.680 34.537 -56.310 1.00 42.72 291 GLU A CA 1
ATOM 2385 C C . GLU A 1 291 ? 18.153 35.057 -57.675 1.00 42.72 291 GLU A C 1
ATOM 2387 O O . GLU A 1 291 ? 18.472 34.254 -58.558 1.00 42.72 291 GLU A O 1
ATOM 2392 N N . LYS A 1 292 ? 18.311 36.383 -57.810 1.00 34.84 292 LYS A N 1
ATOM 2393 C CA . LYS A 1 292 ? 19.565 37.010 -58.278 1.00 34.84 292 LYS A CA 1
ATOM 2394 C C . LYS A 1 292 ? 19.544 38.542 -58.171 1.00 34.84 292 LYS A C 1
ATOM 2396 O O . LYS A 1 292 ? 18.547 39.199 -58.445 1.00 34.84 292 LYS A O 1
ATOM 2401 N N . ASN A 1 293 ? 20.707 39.059 -57.778 1.00 42.06 293 ASN A N 1
ATOM 2402 C CA . ASN A 1 293 ? 21.090 40.456 -57.570 1.00 42.06 293 ASN A CA 1
ATOM 2403 C C . ASN A 1 293 ? 20.890 41.367 -58.793 1.00 42.06 293 ASN A C 1
ATOM 2405 O O . ASN A 1 293 ? 21.312 41.012 -59.893 1.00 42.06 293 ASN A O 1
ATOM 2409 N N . VAL A 1 294 ? 20.410 42.598 -58.564 1.00 31.53 294 VAL A N 1
ATOM 2410 C CA . VAL A 1 294 ? 20.583 43.742 -59.480 1.00 31.53 294 VAL A CA 1
ATOM 2411 C C . VAL A 1 294 ? 20.987 45.001 -58.694 1.00 31.53 294 VAL A C 1
ATOM 2413 O O . VAL A 1 294 ? 20.483 45.270 -57.606 1.00 31.53 294 VAL A O 1
ATOM 2416 N N . ASN A 1 295 ? 21.948 45.733 -59.268 1.00 31.14 295 ASN A N 1
ATOM 2417 C CA . ASN A 1 295 ? 22.705 46.863 -58.723 1.00 31.14 295 ASN A CA 1
ATOM 2418 C C . ASN A 1 295 ? 21.882 48.119 -58.373 1.00 31.14 295 ASN A C 1
ATOM 2420 O O . ASN A 1 295 ? 20.930 48.490 -59.055 1.00 31.14 295 ASN A O 1
ATOM 2424 N N . LYS A 1 296 ? 22.356 48.821 -57.334 1.00 35.47 296 LYS A N 1
ATOM 2425 C CA . LYS A 1 296 ? 21.695 49.910 -56.587 1.00 35.47 296 LYS A CA 1
ATOM 2426 C C . LYS A 1 296 ? 21.715 51.308 -57.231 1.00 35.47 296 LYS A C 1
ATOM 2428 O O . LYS A 1 296 ? 21.220 52.243 -56.619 1.00 35.47 296 LYS A O 1
ATOM 2433 N N . SER A 1 297 ? 22.271 51.490 -58.428 1.00 37.31 297 SER A N 1
ATOM 2434 C CA . SER A 1 297 ? 22.552 52.831 -58.982 1.00 37.31 297 SER A CA 1
ATOM 2435 C C . SER A 1 297 ? 21.527 53.361 -59.994 1.00 37.31 297 SER A C 1
ATOM 2437 O O . SER A 1 297 ? 21.800 54.340 -60.682 1.00 37.31 297 SER A O 1
ATOM 2439 N N . LYS A 1 298 ? 20.340 52.748 -60.107 1.00 40.91 298 LYS A N 1
ATOM 2440 C CA . LYS A 1 298 ? 19.293 53.191 -61.053 1.00 40.91 298 LYS A CA 1
ATOM 2441 C C . LYS A 1 298 ? 17.892 53.365 -60.459 1.00 40.91 298 LYS A C 1
ATOM 2443 O O . LYS A 1 298 ? 16.925 53.397 -61.211 1.00 40.91 298 LYS A O 1
ATOM 2448 N N . LEU A 1 299 ? 17.759 53.512 -59.140 1.00 41.69 299 LEU A N 1
ATOM 2449 C CA . LEU A 1 299 ? 16.443 53.629 -58.496 1.00 41.69 299 LEU A CA 1
ATOM 2450 C C . LEU A 1 299 ? 16.258 54.922 -57.687 1.00 41.69 299 LEU A C 1
ATOM 2452 O O . LEU A 1 299 ? 15.660 54.893 -56.619 1.00 41.69 299 LEU A O 1
ATOM 2456 N N . GLU A 1 300 ? 16.773 56.053 -58.173 1.00 40.62 300 GLU A N 1
ATOM 2457 C CA . GLU A 1 300 ? 16.541 57.357 -57.524 1.00 40.62 300 GLU A CA 1
ATOM 2458 C C . GLU A 1 300 ? 15.455 58.220 -58.173 1.00 40.62 300 GLU A C 1
ATOM 2460 O O . GLU A 1 300 ? 15.091 59.232 -57.595 1.00 40.62 300 GLU A O 1
ATOM 2465 N N . ASN A 1 301 ? 14.831 57.797 -59.279 1.00 46.91 301 ASN A N 1
ATOM 2466 C CA . ASN A 1 301 ? 13.703 58.531 -59.862 1.00 46.91 301 ASN A CA 1
ATOM 2467 C C . ASN A 1 301 ? 12.542 57.604 -60.233 1.00 46.91 301 ASN A C 1
ATOM 2469 O O . ASN A 1 301 ? 12.575 56.929 -61.257 1.00 46.91 301 ASN A O 1
ATOM 2473 N N . SER A 1 302 ? 11.521 57.569 -59.378 1.00 40.22 302 SER A N 1
ATOM 2474 C CA . SER A 1 302 ? 10.093 57.404 -59.703 1.00 40.22 302 SER A CA 1
ATOM 2475 C C . SER A 1 302 ? 9.305 57.286 -58.391 1.00 40.22 302 SER A C 1
ATOM 2477 O O . SER A 1 302 ? 9.878 57.199 -57.304 1.00 40.22 302 SER A O 1
ATOM 2479 N N . GLU A 1 303 ? 7.981 57.284 -58.488 1.00 47.94 303 GLU A N 1
ATOM 2480 C CA . GLU A 1 303 ? 6.947 57.220 -57.439 1.00 47.94 303 GLU A CA 1
ATOM 2481 C C . GLU A 1 303 ? 7.111 56.090 -56.388 1.00 47.94 303 GLU A C 1
ATOM 2483 O O . GLU A 1 303 ? 6.345 55.979 -55.428 1.00 47.94 303 GLU A O 1
ATOM 2488 N N . THR A 1 304 ? 8.165 55.282 -56.490 1.00 43.16 304 THR A N 1
ATOM 2489 C CA . THR A 1 304 ? 8.548 54.220 -55.566 1.00 43.16 304 THR A CA 1
ATOM 2490 C C . THR A 1 304 ? 8.906 54.704 -54.157 1.00 43.16 304 THR A C 1
ATOM 2492 O O . THR A 1 304 ? 8.681 53.960 -53.212 1.00 43.16 304 THR A O 1
ATOM 2495 N N . ASN A 1 305 ? 9.416 55.925 -53.947 1.00 45.28 305 ASN A N 1
ATOM 2496 C CA . ASN A 1 305 ? 9.807 56.377 -52.593 1.00 45.28 305 ASN A CA 1
ATOM 2497 C C . ASN A 1 305 ? 8.583 56.606 -51.674 1.00 45.28 305 ASN A C 1
ATOM 2499 O O . ASN A 1 305 ? 8.610 56.282 -50.486 1.00 45.28 305 ASN A O 1
ATOM 2503 N N . VAL A 1 306 ? 7.461 57.068 -52.237 1.00 52.00 306 VAL A N 1
ATOM 2504 C CA . VAL A 1 306 ? 6.187 57.203 -51.506 1.00 52.00 306 VAL A CA 1
ATOM 2505 C C . VAL A 1 306 ? 5.545 55.832 -51.286 1.00 52.00 306 VAL A C 1
ATOM 2507 O O . VAL A 1 306 ? 5.109 55.532 -50.174 1.00 52.00 306 VAL A O 1
ATOM 2510 N N . TYR A 1 307 ? 5.568 54.965 -52.302 1.00 55.91 307 TYR A N 1
ATOM 2511 C CA . TYR A 1 307 ? 5.063 53.594 -52.203 1.00 55.91 307 TYR A CA 1
ATOM 2512 C C . TYR A 1 307 ? 5.825 52.757 -51.163 1.00 55.91 307 TYR A C 1
ATOM 2514 O O . TYR A 1 307 ? 5.202 52.110 -50.323 1.00 55.91 307 TYR A O 1
ATOM 2522 N N . TRP A 1 308 ? 7.161 52.811 -51.146 1.00 46.72 308 TRP A N 1
ATOM 2523 C CA . TRP A 1 308 ? 7.981 52.099 -50.162 1.00 46.72 308 TRP A CA 1
ATOM 2524 C C . TRP A 1 308 ? 7.862 52.695 -48.758 1.00 46.72 308 TRP A C 1
ATOM 2526 O O . TRP A 1 308 ? 7.875 51.930 -47.799 1.00 46.72 308 TRP A O 1
ATOM 2536 N N . LYS A 1 309 ? 7.652 54.012 -48.600 1.00 53.09 309 LYS A N 1
ATOM 2537 C CA . LYS A 1 309 ? 7.301 54.605 -47.294 1.00 53.09 309 LYS A CA 1
ATOM 2538 C C . LYS A 1 309 ? 5.936 54.136 -46.792 1.00 53.09 309 LYS A C 1
ATOM 2540 O O . LYS A 1 309 ? 5.813 53.806 -45.615 1.00 53.09 309 LYS A O 1
ATOM 2545 N N . TYR A 1 310 ? 4.928 54.072 -47.663 1.00 62.34 310 TYR A N 1
ATOM 2546 C CA . TYR A 1 310 ? 3.605 53.549 -47.315 1.00 62.34 310 TYR A CA 1
ATOM 2547 C C . TYR A 1 310 ? 3.669 52.057 -46.962 1.00 62.34 310 TYR A C 1
ATOM 2549 O O . TYR A 1 310 ? 3.171 51.654 -45.913 1.00 62.34 310 TYR A O 1
ATOM 2557 N N . LYS A 1 311 ? 4.374 51.250 -47.764 1.00 55.47 311 LYS A N 1
ATOM 2558 C CA . LYS A 1 311 ? 4.598 49.823 -47.493 1.00 55.47 311 LYS A CA 1
ATOM 2559 C C . LYS A 1 311 ? 5.435 49.574 -46.244 1.00 55.47 311 LYS A C 1
ATOM 2561 O O . LYS A 1 311 ? 5.135 48.638 -45.514 1.00 55.47 311 LYS A O 1
ATOM 2566 N N . ALA A 1 312 ? 6.431 50.411 -45.957 1.00 51.56 312 ALA A N 1
ATOM 2567 C CA . ALA A 1 312 ? 7.183 50.347 -44.708 1.00 51.56 312 ALA A CA 1
ATOM 2568 C C . ALA A 1 312 ? 6.279 50.672 -43.513 1.00 51.56 312 ALA A C 1
ATOM 2570 O O . ALA A 1 312 ? 6.320 49.960 -42.518 1.00 51.56 312 ALA A O 1
ATOM 2571 N N . LYS A 1 313 ? 5.406 51.682 -43.618 1.00 61.16 313 LYS A N 1
ATOM 2572 C CA . LYS A 1 313 ? 4.437 52.018 -42.563 1.00 61.16 313 LYS A CA 1
ATOM 2573 C C . LYS A 1 313 ? 3.420 50.891 -42.330 1.00 61.16 313 LYS A C 1
ATOM 2575 O O . LYS A 1 313 ? 3.147 50.559 -41.184 1.00 61.16 313 LYS A O 1
ATOM 2580 N N . GLU A 1 314 ? 2.925 50.262 -43.397 1.00 66.31 314 GLU A N 1
ATOM 2581 C CA . GLU A 1 314 ? 2.062 49.069 -43.330 1.00 66.31 314 GLU A CA 1
ATOM 2582 C C . GLU A 1 314 ? 2.803 47.867 -42.711 1.00 66.31 314 GLU A C 1
ATOM 2584 O O . GLU A 1 314 ? 2.231 47.106 -41.935 1.00 66.31 314 GLU A O 1
ATOM 2589 N N . PHE A 1 315 ? 4.093 47.709 -43.016 1.00 58.50 315 PHE A N 1
ATOM 2590 C CA . PHE A 1 315 ? 4.944 46.661 -42.457 1.00 58.50 315 PHE A CA 1
ATOM 2591 C C . PHE A 1 315 ? 5.215 46.872 -40.961 1.00 58.50 315 PHE A C 1
ATOM 2593 O O . PHE A 1 315 ? 5.076 45.929 -40.189 1.00 58.50 315 PHE A O 1
ATOM 2600 N N . TYR A 1 316 ? 5.518 48.100 -40.527 1.00 52.25 316 TYR A N 1
ATOM 2601 C CA . TYR A 1 316 ? 5.700 48.419 -39.107 1.00 52.25 316 TYR A CA 1
ATOM 2602 C C . TYR A 1 316 ? 4.396 48.297 -38.305 1.00 52.25 316 TYR A C 1
ATOM 2604 O O . TYR A 1 316 ? 4.441 47.818 -37.176 1.00 52.25 316 TYR A O 1
ATOM 2612 N N . ALA A 1 317 ? 3.241 48.633 -38.892 1.00 67.75 317 ALA A N 1
ATOM 2613 C CA . ALA A 1 317 ? 1.938 48.390 -38.266 1.00 67.75 317 ALA A CA 1
ATOM 2614 C C . ALA A 1 317 ? 1.668 46.885 -38.069 1.00 67.75 317 ALA A C 1
ATOM 2616 O O . ALA A 1 317 ? 1.273 46.465 -36.987 1.00 67.75 317 ALA A O 1
ATOM 2617 N N . LYS A 1 318 ? 1.983 46.052 -39.072 1.00 66.31 318 LYS A N 1
ATOM 2618 C CA . LYS A 1 318 ? 1.879 44.585 -38.956 1.00 66.31 318 LYS A CA 1
ATOM 2619 C C . LYS A 1 318 ? 2.872 43.986 -37.960 1.00 66.31 318 LYS A C 1
ATOM 2621 O O . LYS A 1 318 ? 2.567 42.966 -37.354 1.00 66.31 318 LYS A O 1
ATOM 2626 N N . ILE A 1 319 ? 4.047 44.595 -37.785 1.00 60.88 319 ILE A N 1
ATOM 2627 C CA . ILE A 1 319 ? 4.999 44.192 -36.740 1.00 60.88 319 ILE A CA 1
ATOM 2628 C C . ILE A 1 319 ? 4.437 44.511 -35.352 1.00 60.88 319 ILE A C 1
ATOM 2630 O O . ILE A 1 319 ? 4.505 43.650 -34.486 1.00 60.88 319 ILE A O 1
ATOM 2634 N N . GLN A 1 320 ? 3.822 45.682 -35.150 1.00 63.00 320 GLN A N 1
ATOM 2635 C CA . GLN A 1 320 ? 3.175 46.010 -33.872 1.00 63.00 320 GLN A CA 1
ATOM 2636 C C . GLN A 1 320 ? 2.023 45.055 -33.540 1.00 63.00 320 GLN A C 1
ATOM 2638 O O . GLN A 1 320 ? 1.951 44.558 -32.420 1.00 63.00 320 GLN A O 1
ATOM 2643 N N . GLU A 1 321 ? 1.172 44.723 -34.515 1.00 72.38 321 GLU A N 1
ATOM 2644 C CA . GLU A 1 321 ? 0.122 43.711 -34.324 1.00 72.38 321 GLU A CA 1
ATOM 2645 C C . GLU A 1 321 ? 0.712 42.320 -34.028 1.00 72.38 321 GLU A C 1
ATOM 2647 O O . GLU A 1 321 ? 0.197 41.588 -33.182 1.00 72.38 321 GLU A O 1
ATOM 2652 N N . ALA A 1 322 ? 1.822 41.948 -34.676 1.00 62.81 322 ALA A N 1
ATOM 2653 C CA . ALA A 1 322 ? 2.516 40.691 -34.404 1.00 62.81 322 ALA A CA 1
ATOM 2654 C C . ALA A 1 322 ? 3.157 40.659 -33.005 1.00 62.81 322 ALA A C 1
ATOM 2656 O O . ALA A 1 322 ? 3.135 39.610 -32.360 1.00 62.81 322 ALA A O 1
ATOM 2657 N N . ASP A 1 323 ? 3.684 41.784 -32.519 1.00 61.81 323 ASP A N 1
ATOM 2658 C CA . ASP A 1 323 ? 4.248 41.907 -31.174 1.00 61.81 323 ASP A CA 1
ATOM 2659 C C . ASP A 1 323 ? 3.153 41.833 -30.094 1.00 61.81 323 ASP A C 1
ATOM 2661 O O . ASP A 1 323 ? 3.335 41.127 -29.101 1.00 61.81 323 ASP A O 1
ATOM 2665 N N . GLU A 1 324 ? 1.971 42.421 -30.317 1.00 72.25 324 GLU A N 1
ATOM 2666 C CA . GLU A 1 324 ? 0.810 42.245 -29.425 1.00 72.25 324 GLU A CA 1
ATOM 2667 C C . GLU A 1 324 ? 0.306 40.793 -29.397 1.00 72.25 324 GLU A C 1
ATOM 2669 O O . GLU A 1 324 ? -0.055 40.257 -28.344 1.00 72.25 324 GLU A O 1
ATOM 2674 N N . VAL A 1 325 ? 0.274 40.122 -30.553 1.00 73.00 325 VAL A N 1
ATOM 2675 C CA . VAL A 1 325 ? -0.083 38.696 -30.632 1.00 73.00 325 VAL A CA 1
ATOM 2676 C C . VAL A 1 325 ? 0.960 37.840 -29.915 1.00 73.00 325 VAL A C 1
ATOM 2678 O O . VAL A 1 325 ? 0.598 36.885 -29.224 1.00 73.00 325 VAL A O 1
ATOM 2681 N N . LYS A 1 326 ? 2.243 38.192 -30.019 1.00 62.84 326 LYS A N 1
ATOM 2682 C CA . LYS A 1 326 ? 3.337 37.512 -29.321 1.00 62.84 326 LYS A CA 1
ATOM 2683 C C . LYS A 1 326 ? 3.247 37.699 -27.808 1.00 62.84 326 LYS A C 1
ATOM 2685 O O . LYS A 1 326 ? 3.405 36.725 -27.080 1.00 62.84 326 LYS A O 1
ATOM 2690 N N . GLU A 1 327 ? 2.899 38.891 -27.332 1.00 72.31 327 GLU A N 1
ATOM 2691 C CA . GLU A 1 327 ? 2.662 39.149 -25.908 1.00 72.31 327 GLU A CA 1
ATOM 2692 C C . GLU A 1 327 ? 1.468 38.338 -25.374 1.00 72.31 327 GLU A C 1
ATOM 2694 O O . GLU A 1 327 ? 1.541 37.725 -24.305 1.00 72.31 327 GLU A O 1
ATOM 2699 N N . LYS A 1 328 ? 0.380 38.243 -26.149 1.00 75.88 328 LYS A N 1
ATOM 2700 C CA . LYS A 1 328 ? -0.758 37.367 -25.822 1.00 75.88 328 LYS A CA 1
ATOM 2701 C C . LYS A 1 328 ? -0.351 35.890 -25.792 1.00 75.88 328 LYS A C 1
ATOM 2703 O O . LYS A 1 328 ? -0.790 35.165 -24.898 1.00 75.88 328 LYS A O 1
ATOM 2708 N N . LEU A 1 329 ? 0.510 35.448 -26.711 1.00 64.31 329 LEU A N 1
ATOM 2709 C CA . LEU A 1 329 ? 1.042 34.082 -26.746 1.00 64.31 329 LEU A CA 1
ATOM 2710 C C . LEU A 1 329 ? 1.957 33.792 -25.543 1.00 64.31 329 LEU A C 1
ATOM 2712 O O . LEU A 1 329 ? 1.882 32.708 -24.965 1.00 64.31 329 LEU A O 1
ATOM 2716 N N . ASP A 1 330 ? 2.755 34.769 -25.114 1.00 67.75 330 ASP A N 1
ATOM 2717 C CA . ASP A 1 330 ? 3.601 34.676 -23.920 1.00 67.75 330 ASP A CA 1
ATOM 2718 C C . ASP A 1 330 ? 2.777 34.669 -22.623 1.00 67.75 330 ASP A C 1
ATOM 2720 O O . ASP A 1 330 ? 3.117 33.989 -21.653 1.00 67.75 330 ASP A O 1
ATOM 2724 N N . ASN A 1 331 ? 1.645 35.368 -22.589 1.00 77.19 331 ASN A N 1
ATOM 2725 C CA . ASN A 1 331 ? 0.710 35.284 -21.468 1.00 77.19 331 ASN A CA 1
ATOM 2726 C C . ASN A 1 331 ? -0.030 33.934 -21.442 1.00 77.19 331 ASN A C 1
ATOM 2728 O O . ASN A 1 331 ? -0.222 33.354 -20.368 1.00 77.19 331 ASN A O 1
ATOM 2732 N N . LEU A 1 332 ? -0.362 33.374 -22.609 1.00 74.50 332 LEU A N 1
ATOM 2733 C CA . LEU A 1 332 ? -0.929 32.028 -22.730 1.00 74.50 332 LEU A CA 1
ATOM 2734 C C . LEU A 1 332 ? 0.085 30.937 -22.333 1.00 74.50 332 LEU A C 1
ATOM 2736 O O . LEU A 1 332 ? -0.284 29.956 -21.679 1.00 74.50 332 LEU A O 1
ATOM 2740 N N . SER A 1 333 ? 1.367 31.119 -22.664 1.00 71.75 333 SER A N 1
ATOM 2741 C CA . SER A 1 333 ? 2.450 30.210 -22.264 1.00 71.75 333 SER A CA 1
ATOM 2742 C C . SER A 1 333 ? 2.688 30.243 -20.747 1.00 71.75 333 SER A C 1
ATOM 2744 O O . SER A 1 333 ? 2.808 29.198 -20.106 1.00 71.75 333 SER A O 1
ATOM 2746 N N . LYS A 1 334 ? 2.631 31.424 -20.120 1.00 77.06 334 LYS A N 1
ATOM 2747 C CA . LYS A 1 334 ? 2.645 31.560 -18.650 1.00 77.06 334 LYS A CA 1
ATOM 2748 C C . LYS A 1 334 ? 1.442 30.876 -17.992 1.00 77.06 334 LYS A C 1
ATOM 2750 O O . LYS A 1 334 ? 1.608 30.210 -16.970 1.00 77.06 334 LYS A O 1
ATOM 2755 N N . CYS A 1 335 ? 0.248 30.993 -18.579 1.00 77.38 335 CYS A N 1
ATOM 2756 C CA . CYS A 1 335 ? -0.961 30.329 -18.082 1.00 77.38 335 CYS A CA 1
ATOM 2757 C C . CYS A 1 335 ? -0.836 28.796 -18.138 1.00 77.38 335 CYS A C 1
ATOM 2759 O O . CYS A 1 335 ? -1.100 28.115 -17.147 1.00 77.38 335 CYS A O 1
ATOM 2761 N N . THR A 1 336 ? -0.339 28.249 -19.250 1.00 75.31 336 THR A N 1
ATOM 2762 C CA . THR A 1 336 ? -0.105 26.801 -19.396 1.00 75.31 336 THR A CA 1
ATOM 2763 C C . THR A 1 336 ? 0.980 26.278 -18.453 1.00 75.31 336 THR A C 1
ATOM 2765 O O . THR A 1 336 ? 0.826 25.191 -17.898 1.00 75.31 336 THR A O 1
ATOM 2768 N N . ILE A 1 337 ? 2.034 27.056 -18.184 1.00 79.25 337 ILE A N 1
ATOM 2769 C CA . ILE A 1 337 ? 3.047 26.708 -17.173 1.00 79.25 337 ILE A CA 1
ATOM 2770 C C . ILE A 1 337 ? 2.433 26.654 -15.765 1.00 79.25 337 ILE A C 1
ATOM 2772 O O . ILE A 1 337 ? 2.768 25.759 -14.989 1.00 79.25 337 ILE A O 1
ATOM 2776 N N . ASN A 1 338 ? 1.529 27.575 -15.422 1.00 84.56 338 ASN A N 1
ATOM 2777 C CA . ASN A 1 338 ? 0.841 27.547 -14.128 1.00 84.56 338 ASN A CA 1
ATOM 2778 C C . ASN A 1 338 ? -0.097 26.337 -14.012 1.00 84.56 338 ASN A C 1
ATOM 2780 O O . ASN A 1 338 ? -0.028 25.623 -13.016 1.00 84.56 338 ASN A O 1
ATOM 2784 N N . MET A 1 339 ? -0.857 26.013 -15.062 1.00 82.44 339 MET A N 1
ATOM 2785 C CA . MET A 1 339 ? -1.667 24.786 -15.093 1.00 82.44 339 MET A CA 1
ATOM 2786 C C . MET A 1 339 ? -0.813 23.520 -14.945 1.00 82.44 339 MET A C 1
ATOM 2788 O O . MET A 1 339 ? -1.206 22.579 -14.258 1.00 82.44 339 MET A O 1
ATOM 2792 N N . GLN A 1 340 ? 0.381 23.490 -15.543 1.00 82.81 340 GLN A N 1
ATOM 2793 C CA . GLN A 1 340 ? 1.304 22.367 -15.389 1.00 82.81 340 GLN A CA 1
ATOM 2794 C C . GLN A 1 340 ? 1.768 22.208 -13.932 1.00 82.81 340 GLN A C 1
ATOM 2796 O O . GLN A 1 340 ? 1.832 21.085 -13.427 1.00 82.81 340 GLN A O 1
ATOM 2801 N N . LYS A 1 341 ? 2.035 23.321 -13.235 1.00 86.50 341 LYS A N 1
ATOM 2802 C CA . LYS A 1 341 ? 2.359 23.306 -11.800 1.00 86.50 341 LYS A CA 1
ATOM 2803 C C . LYS A 1 341 ? 1.190 22.776 -10.969 1.00 86.50 341 LYS A C 1
ATOM 2805 O O . LYS A 1 341 ? 1.421 21.951 -10.087 1.00 86.50 341 LYS A O 1
ATOM 2810 N N . ASP A 1 342 ? -0.040 23.176 -11.280 1.00 88.31 342 ASP A N 1
ATOM 2811 C CA . ASP A 1 342 ? -1.240 22.693 -10.585 1.00 88.31 342 ASP A CA 1
ATOM 2812 C C . ASP A 1 342 ? -1.448 21.186 -10.795 1.00 88.31 342 ASP A C 1
ATOM 2814 O O . ASP A 1 342 ? -1.715 20.450 -9.843 1.00 88.31 342 ASP A O 1
ATOM 2818 N N . ILE A 1 343 ? -1.224 20.687 -12.016 1.00 85.94 343 ILE A N 1
ATOM 2819 C CA . ILE A 1 343 ? -1.238 19.247 -12.319 1.00 85.94 343 ILE A CA 1
ATOM 2820 C C . ILE A 1 343 ? -0.173 18.508 -11.502 1.00 85.94 343 ILE A C 1
ATOM 2822 O O . ILE A 1 343 ? -0.427 17.412 -10.992 1.00 85.94 343 ILE A O 1
ATOM 2826 N N . ASP A 1 344 ? 1.017 19.083 -11.344 1.00 87.50 344 ASP A N 1
ATOM 2827 C CA . ASP A 1 344 ? 2.082 18.465 -10.558 1.00 87.50 344 ASP A CA 1
ATOM 2828 C C . ASP A 1 344 ? 1.783 18.475 -9.049 1.00 87.50 344 ASP A C 1
ATOM 2830 O O . ASP A 1 344 ? 2.104 17.498 -8.360 1.00 87.50 344 ASP A O 1
ATOM 2834 N N . ILE A 1 345 ? 1.105 19.507 -8.533 1.00 89.88 345 ILE A N 1
ATOM 2835 C CA . ILE A 1 345 ? 0.570 19.540 -7.159 1.00 89.88 345 ILE A CA 1
ATOM 2836 C C . ILE A 1 345 ? -0.493 18.448 -6.982 1.00 89.88 345 ILE A C 1
ATOM 2838 O O . ILE A 1 345 ? -0.403 17.648 -6.045 1.00 89.88 345 ILE A O 1
ATOM 2842 N N . LEU A 1 346 ? -1.441 18.331 -7.916 1.00 89.31 346 LEU A N 1
ATOM 2843 C CA . LEU A 1 346 ? -2.469 17.290 -7.886 1.00 89.31 346 LEU A CA 1
ATOM 2844 C C . LEU A 1 346 ? -1.853 15.886 -7.930 1.00 89.31 346 LEU A C 1
ATOM 2846 O O . LEU A 1 346 ? -2.225 15.029 -7.130 1.00 89.31 346 LEU A O 1
ATOM 2850 N N . ARG A 1 347 ? -0.835 15.648 -8.764 1.00 89.44 347 ARG A N 1
ATOM 2851 C CA . ARG A 1 347 ? -0.096 14.372 -8.789 1.00 89.44 347 ARG A CA 1
ATOM 2852 C C . ARG A 1 347 ? 0.595 14.059 -7.466 1.00 89.44 347 ARG A C 1
ATOM 2854 O O . ARG A 1 347 ? 0.660 12.893 -7.078 1.00 89.44 347 ARG A O 1
ATOM 2861 N N . LYS A 1 348 ? 1.146 15.063 -6.776 1.00 88.69 348 LYS A N 1
ATOM 2862 C CA . LYS A 1 348 ? 1.714 14.877 -5.429 1.00 88.69 348 LYS A CA 1
ATOM 2863 C C . LYS A 1 348 ? 0.627 14.488 -4.427 1.00 88.69 348 LYS A C 1
ATOM 2865 O O . LYS A 1 348 ? 0.827 13.525 -3.695 1.00 88.69 348 LYS A O 1
ATOM 2870 N N . SER A 1 349 ? -0.527 15.155 -4.457 1.00 88.94 349 SER A N 1
ATOM 2871 C CA . SER A 1 349 ? -1.658 14.805 -3.588 1.00 88.94 349 SER A CA 1
ATOM 2872 C C . SER A 1 349 ? -2.197 13.395 -3.862 1.00 88.94 349 SER A C 1
ATOM 2874 O O . SER A 1 349 ? -2.445 12.643 -2.927 1.00 88.94 349 SER A O 1
ATOM 2876 N N . LEU A 1 350 ? -2.275 12.976 -5.131 1.00 90.19 350 LEU A N 1
ATOM 2877 C CA . LEU A 1 350 ? -2.731 11.638 -5.504 1.00 90.19 350 LEU A CA 1
ATOM 2878 C C . LEU A 1 350 ? -1.758 10.549 -5.038 1.00 90.19 350 LEU A C 1
ATOM 2880 O O . LEU A 1 350 ? -2.199 9.506 -4.565 1.00 90.19 350 LEU A O 1
ATOM 2884 N N . ARG A 1 351 ? -0.444 10.797 -5.130 1.00 87.38 351 ARG A N 1
ATOM 2885 C CA . ARG A 1 351 ? 0.572 9.895 -4.562 1.00 87.38 351 ARG A CA 1
ATOM 2886 C C . ARG A 1 351 ? 0.409 9.760 -3.053 1.00 87.38 351 ARG A C 1
ATOM 2888 O O . ARG A 1 351 ? 0.341 8.644 -2.564 1.00 87.38 351 ARG A O 1
ATOM 2895 N N . TYR A 1 352 ? 0.234 10.877 -2.349 1.00 86.88 352 TYR A N 1
ATOM 2896 C CA . TYR A 1 352 ? -0.024 10.862 -0.910 1.00 86.88 352 TYR A CA 1
ATOM 2897 C C . TYR A 1 352 ? -1.279 10.047 -0.552 1.00 86.88 352 TYR A C 1
ATOM 2899 O O . TYR A 1 352 ? -1.247 9.225 0.360 1.00 86.88 352 TYR A O 1
ATOM 2907 N N . VAL A 1 353 ? -2.375 10.220 -1.297 1.00 91.00 353 VAL A N 1
ATOM 2908 C CA . VAL A 1 353 ? -3.598 9.424 -1.103 1.00 91.00 353 VAL A CA 1
ATOM 2909 C C . VAL A 1 353 ? -3.344 7.943 -1.393 1.00 91.00 353 VAL A C 1
ATOM 2911 O O . VAL A 1 353 ? -3.760 7.101 -0.604 1.00 91.00 353 VAL A O 1
ATOM 2914 N N . SER A 1 354 ? -2.629 7.612 -2.470 1.00 89.88 354 SER A N 1
ATOM 2915 C CA . SER A 1 354 ? -2.266 6.230 -2.807 1.00 89.88 354 SER A CA 1
ATOM 2916 C C . SER A 1 354 ? -1.451 5.565 -1.696 1.00 89.88 354 SER A C 1
ATOM 2918 O O . SER A 1 354 ? -1.757 4.440 -1.309 1.00 89.88 354 SER A O 1
ATOM 2920 N N . ASP A 1 355 ? -0.462 6.263 -1.136 1.00 86.12 355 ASP A N 1
ATOM 2921 C CA . ASP A 1 355 ? 0.357 5.748 -0.034 1.00 86.12 355 ASP A CA 1
ATOM 2922 C C . ASP A 1 355 ? -0.488 5.515 1.231 1.00 86.12 355 ASP A C 1
ATOM 2924 O O . ASP A 1 355 ? -0.311 4.520 1.942 1.00 86.12 355 ASP A O 1
ATOM 2928 N N . ARG A 1 356 ? -1.472 6.386 1.494 1.00 85.12 356 ARG A N 1
ATOM 2929 C CA . ARG A 1 356 ? -2.429 6.213 2.601 1.00 85.12 356 ARG A CA 1
ATOM 2930 C C . ARG A 1 356 ? -3.378 5.036 2.378 1.00 85.12 356 ARG A C 1
ATOM 2932 O O . ARG A 1 356 ? -3.672 4.325 3.339 1.00 85.12 356 ARG A O 1
ATOM 2939 N N . VAL A 1 357 ? -3.817 4.795 1.142 1.00 87.31 357 VAL A N 1
ATOM 2940 C CA . VAL A 1 357 ? -4.634 3.622 0.786 1.00 87.31 357 VAL A CA 1
ATOM 2941 C C . VAL A 1 357 ? -3.833 2.338 0.986 1.00 87.31 357 VAL A C 1
ATOM 2943 O O . VAL A 1 357 ? -4.311 1.449 1.680 1.00 87.31 357 VAL A O 1
ATOM 2946 N N . LEU A 1 358 ? -2.591 2.276 0.495 1.00 82.19 358 LEU A N 1
ATOM 2947 C CA . LEU A 1 358 ? -1.707 1.117 0.688 1.00 82.19 358 LEU A CA 1
ATOM 2948 C C . LEU A 1 358 ? -1.442 0.831 2.171 1.00 82.19 358 LEU A C 1
ATOM 2950 O O . LEU A 1 358 ? -1.492 -0.315 2.615 1.00 82.19 358 LEU A O 1
ATOM 2954 N N . THR A 1 359 ? -1.200 1.882 2.958 1.00 80.56 359 THR A N 1
ATOM 2955 C CA . THR A 1 359 ? -1.035 1.754 4.413 1.00 80.56 359 THR A CA 1
ATOM 2956 C C . THR A 1 359 ? -2.309 1.202 5.061 1.00 80.56 359 THR A C 1
ATOM 2958 O O . THR A 1 359 ? -2.233 0.331 5.922 1.00 80.56 359 THR A O 1
ATOM 2961 N N . SER A 1 360 ? -3.483 1.661 4.624 1.00 77.81 360 SER A N 1
ATOM 2962 C CA . SER A 1 360 ? -4.772 1.194 5.150 1.00 77.81 360 SER A CA 1
ATOM 2963 C C . SER A 1 360 ? -5.056 -0.261 4.772 1.00 77.81 360 SER A C 1
ATOM 2965 O O . SER A 1 360 ? -5.502 -1.030 5.618 1.00 77.81 360 SER A O 1
ATOM 2967 N N . GLU A 1 361 ? -4.752 -0.670 3.537 1.00 79.25 361 GLU A N 1
ATOM 2968 C CA . GLU A 1 361 ? -4.860 -2.070 3.104 1.00 79.25 361 GLU A CA 1
ATOM 2969 C C . GLU A 1 361 ? -3.964 -2.987 3.938 1.00 79.25 361 GLU A C 1
ATOM 2971 O O . GLU A 1 361 ? -4.411 -4.044 4.383 1.00 79.25 361 GLU A O 1
ATOM 2976 N N . LYS A 1 362 ? -2.729 -2.558 4.225 1.00 79.75 362 LYS A N 1
ATOM 2977 C CA . LYS A 1 362 ? -1.823 -3.298 5.110 1.00 79.75 362 LYS A CA 1
ATOM 2978 C C . LYS A 1 362 ? -2.429 -3.488 6.504 1.00 79.75 362 LYS A C 1
ATOM 2980 O O . LYS A 1 362 ? -2.468 -4.611 6.996 1.00 79.75 362 LYS A O 1
ATOM 2985 N N . LEU A 1 363 ? -2.970 -2.424 7.103 1.00 77.88 363 LEU A N 1
ATOM 2986 C CA . LEU A 1 363 ? -3.620 -2.500 8.417 1.00 77.88 363 LEU A CA 1
ATOM 2987 C C . LEU A 1 363 ? -4.848 -3.423 8.422 1.00 77.88 363 LEU A C 1
ATOM 2989 O O . LEU A 1 363 ? -5.094 -4.105 9.419 1.00 77.88 363 LEU A O 1
ATOM 2993 N N . LEU A 1 364 ? -5.609 -3.474 7.324 1.00 78.12 364 LEU A N 1
ATOM 2994 C CA . LEU A 1 364 ? -6.749 -4.386 7.184 1.00 78.12 364 LEU A CA 1
ATOM 2995 C C . LEU A 1 364 ? -6.305 -5.852 7.142 1.00 78.12 364 LEU A C 1
ATOM 2997 O O . LEU A 1 364 ? -6.907 -6.686 7.819 1.00 78.12 364 LEU A O 1
ATOM 3001 N N . ILE A 1 365 ? -5.242 -6.159 6.397 1.00 79.44 365 ILE A N 1
ATOM 3002 C CA . ILE A 1 365 ? -4.670 -7.511 6.331 1.00 79.44 365 ILE A CA 1
ATOM 3003 C C . ILE A 1 365 ? -4.140 -7.931 7.706 1.00 79.44 365 ILE A C 1
ATOM 3005 O O . ILE A 1 365 ? -4.467 -9.020 8.180 1.00 79.44 365 ILE A O 1
ATOM 3009 N N . ASP A 1 366 ? -3.384 -7.059 8.376 1.00 75.88 366 ASP A N 1
ATOM 3010 C CA . ASP A 1 366 ? -2.841 -7.330 9.713 1.00 75.88 366 ASP A CA 1
ATOM 3011 C C . ASP A 1 366 ? -3.974 -7.592 10.724 1.00 75.88 366 ASP A C 1
ATOM 3013 O O . ASP A 1 366 ? -3.919 -8.540 11.512 1.00 75.88 366 ASP A O 1
ATOM 3017 N N . SER A 1 367 ? -5.061 -6.816 10.639 1.00 75.62 367 SER A N 1
ATOM 3018 C CA . SER A 1 367 ? -6.258 -7.004 11.469 1.00 75.62 367 SER A CA 1
ATOM 3019 C C . SER A 1 367 ? -6.962 -8.337 11.195 1.00 75.62 367 SER A C 1
ATOM 3021 O O . SER A 1 367 ? -7.434 -8.990 12.126 1.00 75.62 367 SER A O 1
ATOM 3023 N N . GLN A 1 368 ? -7.018 -8.775 9.935 1.00 77.62 368 GLN A N 1
ATOM 3024 C CA . GLN A 1 368 ? -7.608 -10.063 9.566 1.00 77.62 368 GLN A CA 1
ATOM 3025 C C . GLN A 1 368 ? -6.787 -11.242 10.106 1.00 77.62 368 GLN A C 1
ATOM 3027 O O . GLN A 1 368 ? -7.356 -12.195 10.635 1.00 77.62 368 GLN A O 1
ATOM 3032 N N . ILE A 1 369 ? -5.456 -11.167 10.024 1.00 77.19 369 ILE A N 1
ATOM 3033 C CA . ILE A 1 369 ? -4.555 -12.187 10.583 1.00 77.19 369 ILE A CA 1
ATOM 3034 C C . ILE A 1 369 ? -4.750 -12.297 12.096 1.00 77.19 369 ILE A C 1
ATOM 3036 O O . ILE A 1 369 ? -4.831 -13.403 12.636 1.00 77.19 369 ILE A O 1
ATOM 3040 N N . LEU A 1 370 ? -4.849 -11.155 12.780 1.00 77.50 370 LEU A N 1
ATOM 3041 C CA . LEU A 1 370 ? -5.115 -11.118 14.210 1.00 77.50 370 LEU A CA 1
ATOM 3042 C C . LEU A 1 370 ? -6.453 -11.800 14.526 1.00 77.50 370 LEU A C 1
ATOM 3044 O O . LEU A 1 370 ? -6.489 -12.676 15.382 1.00 77.50 370 LEU A O 1
ATOM 3048 N N . LEU A 1 371 ? -7.528 -11.486 13.797 1.00 76.75 371 LEU A N 1
ATOM 3049 C CA . LEU A 1 371 ? -8.842 -12.114 13.990 1.00 76.75 371 LEU A CA 1
ATOM 3050 C C . LEU A 1 371 ? -8.823 -13.638 13.809 1.00 76.75 371 LEU A C 1
ATOM 3052 O O . LEU A 1 371 ? -9.461 -14.347 14.586 1.00 76.75 371 LEU A O 1
ATOM 3056 N N . GLU A 1 372 ? -8.065 -14.160 12.847 1.00 80.25 372 GLU A N 1
ATOM 3057 C CA . GLU A 1 372 ? -7.908 -15.611 12.670 1.00 80.25 372 GLU A CA 1
ATOM 3058 C C . GLU A 1 372 ? -7.161 -16.259 13.845 1.00 80.25 372 GLU A C 1
ATOM 3060 O O . GLU A 1 372 ? -7.578 -17.305 14.353 1.00 80.25 372 GLU A O 1
ATOM 3065 N N . LYS A 1 373 ? -6.099 -15.613 1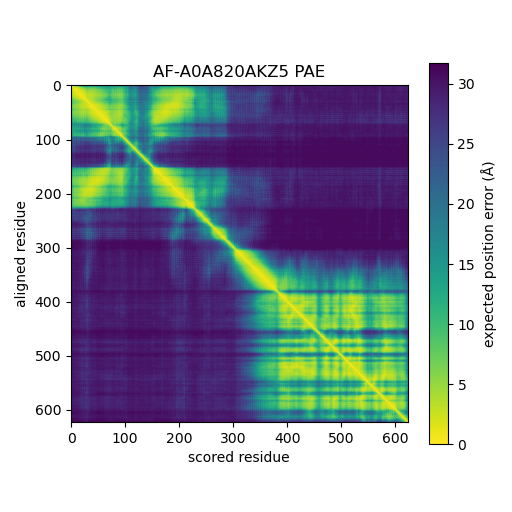4.354 1.00 77.38 373 LYS A N 1
ATOM 3066 C CA . LYS A 1 373 ? -5.423 -16.060 15.585 1.00 77.38 373 LYS A CA 1
ATOM 3067 C C . LYS A 1 373 ? -6.393 -16.076 16.764 1.00 77.38 373 LYS A C 1
ATOM 3069 O O . LYS A 1 373 ? -6.467 -17.082 17.466 1.00 77.38 373 LYS A O 1
ATOM 3074 N N . ILE A 1 374 ? -7.168 -15.007 16.947 1.00 72.81 374 ILE A N 1
ATOM 3075 C CA . ILE A 1 374 ? -8.197 -14.895 17.991 1.00 72.81 374 ILE A CA 1
ATOM 3076 C C . ILE A 1 374 ? -9.190 -16.061 17.885 1.00 72.81 374 ILE A C 1
ATOM 3078 O O . ILE A 1 374 ? -9.442 -16.751 18.873 1.00 72.81 374 ILE A O 1
ATOM 3082 N N . HIS A 1 375 ? -9.705 -16.326 16.685 1.00 76.69 375 HIS A N 1
ATOM 3083 C CA . HIS A 1 375 ? -10.653 -17.412 16.436 1.00 76.69 375 HIS A CA 1
ATOM 3084 C C . HIS A 1 375 ? -10.061 -18.787 16.758 1.00 76.69 375 HIS A C 1
ATOM 3086 O O . HIS A 1 375 ? -10.721 -19.620 17.381 1.00 76.69 375 HIS A O 1
ATOM 3092 N N . SER A 1 376 ? -8.799 -19.022 16.386 1.00 75.44 376 SER A N 1
ATOM 3093 C CA . SER A 1 376 ? -8.104 -20.276 16.702 1.00 75.44 376 SER A CA 1
ATOM 3094 C C . SER A 1 376 ? -7.936 -20.509 18.205 1.00 75.44 376 SER A C 1
ATOM 3096 O O . SER A 1 376 ? -8.075 -21.644 18.655 1.00 75.44 376 SER A O 1
ATOM 3098 N N . ILE A 1 377 ? -7.702 -19.446 18.981 1.00 69.44 377 ILE A N 1
ATOM 3099 C CA . ILE A 1 377 ? -7.545 -19.519 20.439 1.00 69.44 377 ILE A CA 1
ATOM 3100 C C . ILE A 1 377 ? -8.897 -19.784 21.101 1.00 69.44 377 ILE A C 1
ATOM 3102 O O . ILE A 1 377 ? -8.983 -20.625 21.984 1.00 69.44 377 ILE A O 1
ATOM 3106 N N . ILE A 1 378 ? -9.966 -19.120 20.647 1.00 69.12 378 ILE A N 1
ATOM 3107 C CA . ILE A 1 378 ? -11.322 -19.318 21.188 1.00 69.12 378 ILE A CA 1
ATOM 3108 C C . ILE A 1 378 ? -11.833 -20.742 20.927 1.00 69.12 378 ILE A C 1
ATOM 3110 O O . ILE A 1 378 ? -12.581 -21.282 21.737 1.00 69.12 378 ILE A O 1
ATOM 3114 N N . LYS A 1 379 ? -11.431 -21.365 19.811 1.00 72.06 379 LYS A N 1
ATOM 3115 C CA . LYS A 1 379 ? -11.765 -22.766 19.506 1.00 72.06 379 LYS A CA 1
ATOM 3116 C C . LYS A 1 379 ? -11.081 -23.785 20.419 1.00 72.06 379 LYS A C 1
ATOM 3118 O O . LYS A 1 379 ? -11.516 -24.933 20.441 1.00 72.06 379 LYS A O 1
ATOM 3123 N N . GLN A 1 380 ? -10.006 -23.420 21.116 1.00 67.50 380 GLN A N 1
ATOM 3124 C CA . GLN A 1 380 ? -9.413 -24.289 22.129 1.00 67.50 380 GLN A CA 1
ATOM 3125 C C . GLN A 1 380 ? -10.283 -24.171 23.391 1.00 67.50 380 GLN A C 1
ATOM 3127 O O . GLN A 1 380 ? -10.267 -23.141 24.052 1.00 67.50 380 GLN A O 1
ATOM 3132 N N . ASP A 1 381 ? -11.079 -25.207 23.679 1.00 51.97 381 ASP A N 1
ATOM 3133 C CA . ASP A 1 381 ? -12.193 -25.262 24.652 1.00 51.97 381 ASP A CA 1
ATOM 3134 C C . ASP A 1 381 ? -11.860 -24.970 26.140 1.00 51.97 381 ASP A C 1
ATOM 3136 O O . ASP A 1 381 ? -12.703 -25.157 27.022 1.00 51.97 381 ASP A O 1
ATOM 3140 N N . ASP A 1 382 ? -10.680 -24.441 26.460 1.00 56.16 382 ASP A N 1
ATOM 3141 C CA . ASP A 1 382 ? -10.336 -24.023 27.817 1.00 56.16 382 ASP A CA 1
ATOM 3142 C C . ASP A 1 382 ? -10.860 -22.605 28.094 1.00 56.16 382 ASP A C 1
ATOM 3144 O O . ASP A 1 382 ? -10.174 -21.596 27.923 1.00 56.16 382 ASP A O 1
ATOM 3148 N N . LYS A 1 383 ? -12.096 -22.508 28.599 1.00 56.56 383 LYS A N 1
ATOM 3149 C CA . LYS A 1 383 ? -12.685 -21.268 29.156 1.00 56.56 383 LYS A CA 1
ATOM 3150 C C . LYS A 1 383 ? -12.053 -20.866 30.501 1.00 56.56 383 LYS A C 1
ATOM 3152 O O . LYS A 1 383 ? -12.754 -20.455 31.426 1.00 56.56 383 LYS A O 1
ATOM 3157 N N . SER A 1 384 ? -10.741 -21.009 30.661 1.00 61.69 384 SER A N 1
ATOM 3158 C CA . SER A 1 384 ? -10.042 -20.588 31.873 1.00 61.69 384 SER A CA 1
ATOM 3159 C C . SER A 1 384 ? -9.703 -19.094 31.812 1.00 61.69 384 SER A C 1
ATOM 3161 O O . SER A 1 384 ? -9.342 -18.547 30.769 1.00 61.69 384 SER A O 1
ATOM 3163 N N . LEU A 1 385 ? -9.757 -18.418 32.967 1.00 58.19 385 LEU A N 1
ATOM 3164 C CA . LEU A 1 385 ? -9.341 -17.015 33.136 1.00 58.19 385 LEU A CA 1
ATOM 3165 C C . LEU A 1 385 ? -7.922 -16.752 32.573 1.00 58.19 385 LEU A C 1
ATOM 3167 O O . LEU A 1 385 ? -7.623 -15.656 32.103 1.00 58.19 385 LEU A O 1
ATOM 3171 N N . SER A 1 386 ? -7.064 -17.778 32.563 1.00 65.88 386 SER A N 1
ATOM 3172 C CA . SER A 1 386 ? -5.697 -17.727 32.038 1.00 65.88 386 SER A CA 1
ATOM 3173 C C . SER A 1 386 ? -5.611 -17.600 30.510 1.00 65.88 386 SER A C 1
ATOM 3175 O O . SER A 1 386 ? -4.684 -16.959 30.015 1.00 65.88 386 SER A O 1
ATOM 3177 N N . VAL A 1 387 ? -6.564 -18.148 29.747 1.00 68.31 387 VAL A N 1
ATOM 3178 C CA . VAL A 1 387 ? -6.596 -18.014 28.276 1.00 68.31 387 VAL A CA 1
ATOM 3179 C C . VAL A 1 387 ? -6.952 -16.580 27.883 1.00 68.31 387 VAL A C 1
ATOM 3181 O O . VAL A 1 387 ? -6.270 -15.981 27.050 1.00 68.31 387 VAL A O 1
ATOM 3184 N N . TYR A 1 388 ? -7.930 -15.977 28.564 1.00 68.31 388 TYR A N 1
ATOM 3185 C CA . TYR A 1 388 ? -8.292 -14.568 28.372 1.00 68.31 388 TYR A CA 1
ATOM 3186 C C . TYR A 1 388 ? -7.153 -13.605 28.738 1.00 68.31 388 TYR A C 1
ATOM 3188 O O . TYR A 1 388 ? -6.927 -12.617 28.042 1.00 68.31 388 TYR A O 1
ATOM 3196 N N . GLN A 1 389 ? -6.387 -13.892 29.792 1.00 71.81 389 GLN A N 1
ATOM 3197 C CA . GLN A 1 389 ? -5.222 -13.074 30.154 1.00 71.81 389 GLN A CA 1
ATOM 3198 C C . GLN A 1 389 ? -4.115 -13.142 29.092 1.00 71.81 389 GLN A C 1
ATOM 3200 O O . GLN A 1 389 ? -3.593 -12.104 28.678 1.00 71.81 389 GLN A O 1
ATOM 3205 N N . LYS A 1 390 ? -3.799 -14.343 28.586 1.00 76.00 390 LYS A N 1
ATOM 3206 C CA . LYS A 1 390 ? -2.843 -14.525 27.476 1.00 76.00 390 LYS A CA 1
ATOM 3207 C C . LYS A 1 390 ? -3.290 -13.784 26.218 1.00 76.00 390 LYS A C 1
ATOM 3209 O O . LYS A 1 390 ? -2.475 -13.160 25.542 1.00 76.00 390 LYS A O 1
ATOM 3214 N N . PHE A 1 391 ? -4.589 -13.811 25.943 1.00 77.38 391 PHE A N 1
ATOM 3215 C CA . PHE A 1 391 ? -5.203 -13.109 24.828 1.00 77.38 391 PHE A CA 1
ATOM 3216 C C . PHE A 1 391 ? -5.030 -11.586 24.908 1.00 77.38 391 PHE A C 1
ATOM 3218 O O . PHE A 1 391 ? -4.538 -10.962 23.969 1.00 77.38 391 PHE A O 1
ATOM 3225 N N . ILE A 1 392 ? -5.367 -10.976 26.048 1.00 78.50 392 ILE A N 1
ATOM 3226 C CA . ILE A 1 392 ? -5.211 -9.526 26.256 1.00 78.50 392 ILE A CA 1
ATOM 3227 C C . ILE A 1 392 ? -3.735 -9.118 26.135 1.00 78.50 392 ILE A C 1
ATOM 3229 O O . ILE A 1 392 ? -3.412 -8.082 25.543 1.00 78.50 392 ILE A O 1
ATOM 3233 N N . HIS A 1 393 ? -2.823 -9.958 26.632 1.00 84.81 393 HIS A N 1
ATOM 3234 C CA . HIS A 1 393 ? -1.386 -9.725 26.508 1.00 84.81 393 HIS A CA 1
ATOM 3235 C C . HIS A 1 393 ? -0.869 -9.882 25.063 1.00 84.81 393 HIS A C 1
ATOM 3237 O O . HIS A 1 393 ? 0.083 -9.211 24.664 1.00 84.81 393 HIS A O 1
ATOM 3243 N N . MET A 1 394 ? -1.489 -10.738 24.245 1.00 83.06 394 MET A N 1
ATOM 3244 C CA . MET A 1 394 ? -1.214 -10.829 22.804 1.00 83.06 394 MET A CA 1
ATOM 3245 C C . MET A 1 394 ? -1.633 -9.548 22.076 1.00 83.06 394 MET A C 1
ATOM 3247 O O . MET A 1 394 ? -0.819 -8.961 21.364 1.00 83.06 394 MET A O 1
ATOM 3251 N N . LEU A 1 395 ? -2.858 -9.066 22.314 1.00 81.56 395 LEU A N 1
ATOM 3252 C CA . LEU A 1 395 ? -3.344 -7.814 21.721 1.00 81.56 395 LEU A CA 1
ATOM 3253 C C . LEU A 1 395 ? -2.445 -6.628 22.084 1.00 81.56 395 LEU A C 1
ATOM 3255 O O . LEU A 1 395 ? -2.095 -5.828 21.224 1.00 81.56 395 LEU A O 1
ATOM 3259 N N . SER A 1 396 ? -1.991 -6.577 23.337 1.00 85.38 396 SER A N 1
ATOM 3260 C CA . SER A 1 396 ? -1.077 -5.544 23.840 1.00 85.38 396 SER A CA 1
ATOM 3261 C C . SER A 1 396 ? 0.297 -5.506 23.153 1.00 85.38 396 SER A C 1
ATOM 3263 O O . SER A 1 396 ? 1.030 -4.544 23.372 1.00 85.38 396 SER A O 1
ATOM 3265 N N . ARG A 1 397 ? 0.662 -6.523 22.359 1.00 87.00 397 ARG A N 1
ATOM 3266 C CA . ARG A 1 397 ? 1.941 -6.624 21.630 1.00 87.00 397 ARG A CA 1
ATOM 3267 C C . ARG A 1 397 ? 1.790 -6.455 20.123 1.00 87.00 397 ARG A C 1
ATOM 3269 O O . ARG A 1 397 ? 2.650 -5.847 19.499 1.00 87.00 397 ARG A O 1
ATOM 3276 N N . GLU A 1 398 ? 0.731 -7.017 19.543 1.00 82.50 398 GLU A N 1
ATOM 3277 C CA . GLU A 1 398 ? 0.565 -7.073 18.084 1.00 82.50 398 GLU A CA 1
ATOM 3278 C C . GLU A 1 398 ? -0.210 -5.874 17.515 1.00 82.50 398 GLU A C 1
ATOM 3280 O O . GLU A 1 398 ? -0.028 -5.534 16.348 1.00 82.50 398 GLU A O 1
ATOM 3285 N N . SER A 1 399 ? -1.057 -5.210 18.311 1.00 82.88 399 SER A N 1
ATOM 3286 C CA . SER A 1 399 ? -1.834 -4.065 17.827 1.00 82.88 399 SER A CA 1
ATOM 3287 C C . SER A 1 399 ? -1.003 -2.781 17.785 1.00 82.88 399 SER A C 1
ATOM 3289 O O . SER A 1 399 ? -0.137 -2.561 18.635 1.00 82.88 399 SER A O 1
ATOM 3291 N N . LEU A 1 400 ? -1.358 -1.857 16.886 1.00 84.56 400 LEU A N 1
ATOM 3292 C CA . LEU A 1 400 ? -0.928 -0.461 17.012 1.00 84.56 400 LEU A CA 1
ATOM 3293 C C . LEU A 1 400 ? -1.319 0.103 18.383 1.00 84.56 400 LEU A C 1
ATOM 3295 O O . LEU A 1 400 ? -2.274 -0.364 19.026 1.00 84.56 400 LEU A O 1
ATOM 3299 N N . TYR A 1 401 ? -0.562 1.091 18.853 1.00 85.88 401 TYR A N 1
ATOM 3300 C CA . TYR A 1 401 ? -0.919 1.775 20.085 1.00 85.88 401 TYR A CA 1
ATOM 3301 C C . TYR A 1 401 ? -2.150 2.669 19.863 1.00 85.88 401 TYR A C 1
ATOM 3303 O O . TYR A 1 401 ? -2.323 3.279 18.815 1.00 85.88 401 TYR A O 1
ATOM 3311 N N . ILE A 1 402 ? -3.056 2.709 20.840 1.00 82.31 402 ILE A N 1
ATOM 3312 C CA . ILE A 1 402 ? -4.345 3.399 20.698 1.00 82.31 402 ILE A CA 1
ATOM 3313 C C . ILE A 1 402 ? -4.106 4.916 20.611 1.00 82.31 402 ILE A C 1
ATOM 3315 O O . ILE A 1 402 ? -3.286 5.453 21.351 1.00 82.31 402 ILE A O 1
ATOM 3319 N N . TYR A 1 403 ? -4.842 5.600 19.728 1.00 82.62 403 TYR A N 1
ATOM 3320 C CA . TYR A 1 403 ? -4.733 7.040 19.424 1.00 82.62 403 TYR A CA 1
ATOM 3321 C C . TYR A 1 403 ? -3.459 7.484 18.698 1.00 82.62 403 TYR A C 1
ATOM 3323 O O . TYR A 1 403 ? -3.373 8.640 18.291 1.00 82.62 403 TYR A O 1
ATOM 3331 N N . THR A 1 404 ? -2.494 6.591 18.484 1.00 81.44 404 THR A N 1
ATOM 3332 C CA . THR A 1 404 ? -1.274 6.896 17.735 1.00 81.44 404 THR A CA 1
ATOM 3333 C C . THR A 1 404 ? -1.159 5.984 16.515 1.00 81.44 404 THR A C 1
ATOM 3335 O O . THR A 1 404 ? -1.793 4.937 16.429 1.00 81.44 404 THR A O 1
ATOM 3338 N N . ASN A 1 405 ? -0.347 6.388 15.538 1.00 80.81 405 ASN A N 1
ATOM 3339 C CA . ASN A 1 405 ? 0.017 5.524 14.408 1.00 80.81 405 ASN A CA 1
ATOM 3340 C C . ASN A 1 405 ? 1.338 4.779 14.670 1.00 80.81 405 ASN A C 1
ATOM 3342 O O . ASN A 1 405 ? 1.948 4.262 13.737 1.00 80.81 405 ASN A O 1
ATOM 3346 N N . GLU A 1 406 ? 1.790 4.753 15.926 1.00 82.19 406 GLU A N 1
ATOM 3347 C CA . GLU A 1 406 ? 3.069 4.169 16.314 1.00 82.19 406 GLU A CA 1
ATOM 3348 C C . GLU A 1 406 ? 2.926 2.660 16.518 1.00 82.19 406 GLU A C 1
ATOM 3350 O O . GLU A 1 406 ? 2.043 2.176 17.242 1.00 82.19 406 GLU A O 1
ATOM 3355 N N . ALA A 1 407 ? 3.814 1.909 15.869 1.00 83.56 407 ALA A N 1
ATOM 3356 C CA . ALA A 1 407 ? 3.902 0.471 16.040 1.00 83.56 407 ALA A CA 1
ATOM 3357 C C . ALA A 1 407 ? 4.697 0.125 17.305 1.00 83.56 407 ALA A C 1
ATOM 3359 O O . ALA A 1 407 ? 5.650 0.808 17.693 1.00 83.56 407 ALA A O 1
ATOM 3360 N N . ARG A 1 408 ? 4.299 -0.972 17.945 1.00 89.12 408 ARG A N 1
ATOM 3361 C CA . ARG A 1 408 ? 5.005 -1.530 19.099 1.00 89.12 408 ARG A CA 1
ATOM 3362 C C . ARG A 1 408 ? 6.261 -2.253 18.630 1.00 89.12 408 ARG A C 1
ATOM 3364 O O . ARG A 1 408 ? 6.288 -2.809 17.531 1.00 89.12 408 ARG A O 1
ATOM 3371 N N . PHE A 1 409 ? 7.276 -2.298 19.481 1.00 90.56 409 PHE A N 1
ATOM 3372 C CA . PHE A 1 409 ? 8.446 -3.124 19.228 1.00 90.56 409 PHE A CA 1
ATOM 3373 C C . PHE A 1 409 ? 8.042 -4.611 19.215 1.00 90.56 409 PHE A C 1
ATOM 3375 O O . PHE A 1 409 ? 7.325 -5.061 20.114 1.00 90.56 409 PHE A O 1
ATOM 3382 N N . PRO A 1 410 ? 8.462 -5.399 18.213 1.00 88.31 410 PRO A N 1
ATOM 3383 C CA . PRO A 1 410 ? 8.017 -6.779 18.072 1.00 88.31 410 PRO A CA 1
ATOM 3384 C C . PRO A 1 410 ? 8.591 -7.673 19.182 1.00 88.31 410 PRO A C 1
ATOM 3386 O O . PRO A 1 410 ? 9.800 -7.877 19.278 1.00 88.31 410 PRO A O 1
ATOM 3389 N N . VAL A 1 411 ? 7.710 -8.265 19.998 1.00 87.75 411 VAL A N 1
ATOM 3390 C CA . VAL A 1 411 ? 8.083 -9.186 21.087 1.00 87.75 411 VAL A CA 1
ATOM 3391 C C . VAL A 1 411 ? 7.529 -10.585 20.822 1.00 87.75 411 VAL A C 1
ATOM 3393 O O . VAL A 1 411 ? 6.327 -10.836 20.931 1.00 87.75 411 VAL A O 1
ATOM 3396 N N . THR A 1 412 ? 8.419 -11.529 20.517 1.00 85.19 412 THR A N 1
ATOM 3397 C CA . THR A 1 412 ? 8.063 -12.947 20.334 1.00 85.19 412 THR A CA 1
ATOM 3398 C C . THR A 1 412 ? 7.727 -13.630 21.665 1.00 85.19 412 THR A C 1
ATOM 3400 O O . THR A 1 412 ? 8.270 -13.244 22.696 1.00 85.19 412 THR A O 1
ATOM 3403 N N . GLU A 1 413 ? 6.966 -14.729 21.633 1.00 83.81 413 GLU A N 1
ATOM 3404 C CA . GLU A 1 413 ? 6.555 -15.507 22.821 1.00 83.81 413 GLU A CA 1
ATOM 3405 C C . GLU A 1 413 ? 7.691 -15.856 23.802 1.00 83.81 413 GLU A C 1
ATOM 3407 O O . GLU A 1 413 ? 7.522 -15.752 25.014 1.00 83.81 413 GLU A O 1
ATOM 3412 N N . ARG A 1 414 ? 8.879 -16.208 23.293 1.00 84.81 414 ARG A N 1
ATOM 3413 C CA . ARG A 1 414 ? 10.040 -16.579 24.129 1.00 84.81 414 ARG A CA 1
ATOM 3414 C C . ARG A 1 414 ? 10.579 -15.422 24.974 1.00 84.81 414 ARG A C 1
ATOM 3416 O O . ARG A 1 414 ? 11.164 -15.664 26.021 1.00 84.81 414 ARG A O 1
ATOM 3423 N N . HIS A 1 415 ? 10.372 -14.192 24.512 1.00 88.25 415 HIS A N 1
ATOM 3424 C CA . HIS A 1 415 ? 10.903 -12.969 25.113 1.00 88.25 415 HIS A CA 1
ATOM 3425 C C . HIS A 1 415 ? 9.830 -12.191 25.898 1.00 88.25 415 HIS A C 1
ATOM 3427 O O . HIS A 1 415 ? 10.054 -11.043 26.270 1.00 88.25 415 HIS A O 1
ATOM 3433 N N . ILE A 1 416 ? 8.651 -12.787 26.140 1.00 88.06 416 ILE A N 1
ATOM 3434 C CA . ILE A 1 416 ? 7.606 -12.175 26.976 1.00 88.06 416 ILE A CA 1
ATOM 3435 C C . ILE A 1 416 ? 8.058 -12.029 28.434 1.00 88.06 416 ILE A C 1
ATOM 3437 O O . ILE A 1 416 ? 7.873 -10.948 28.993 1.00 88.06 416 ILE A O 1
ATOM 3441 N N . PRO A 1 417 ? 8.588 -13.071 29.103 1.00 89.06 417 PRO A N 1
ATOM 3442 C CA . PRO A 1 417 ? 8.919 -12.946 30.514 1.00 89.06 417 PRO A CA 1
ATOM 3443 C C . PRO A 1 417 ? 10.090 -11.980 30.697 1.00 89.06 417 PRO A C 1
ATOM 3445 O O . PRO A 1 417 ? 11.099 -12.111 30.014 1.00 89.06 417 PRO A O 1
ATOM 3448 N N . TRP A 1 418 ? 10.016 -11.087 31.687 1.00 86.62 418 TRP A N 1
ATOM 3449 C CA . TRP A 1 418 ? 11.130 -10.184 32.028 1.00 86.62 418 TRP A CA 1
ATOM 3450 C C . TRP A 1 418 ? 12.416 -10.911 32.450 1.00 86.62 418 TRP A C 1
ATOM 3452 O O . TRP A 1 418 ? 13.474 -10.302 32.531 1.00 86.62 418 TRP A O 1
ATOM 3462 N N . THR A 1 419 ? 12.330 -12.207 32.761 1.00 86.62 419 THR A N 1
ATOM 3463 C CA . THR A 1 419 ? 13.484 -13.060 33.074 1.00 86.62 419 THR A CA 1
ATOM 3464 C C . THR A 1 419 ? 14.208 -13.574 31.829 1.00 86.62 419 THR A C 1
ATOM 3466 O O . THR A 1 419 ? 15.300 -14.118 31.958 1.00 86.62 419 THR A O 1
ATOM 3469 N N . ALA A 1 420 ? 13.605 -13.468 30.641 1.00 87.44 420 ALA A N 1
ATOM 3470 C CA . ALA A 1 420 ? 14.229 -13.882 29.391 1.00 87.44 420 ALA A CA 1
ATOM 3471 C C . ALA A 1 420 ? 15.213 -12.804 28.912 1.00 87.44 420 ALA A C 1
ATOM 3473 O O . ALA A 1 420 ? 14.879 -11.622 28.883 1.00 87.44 420 ALA A O 1
ATOM 3474 N N . SER A 1 421 ? 16.419 -13.208 28.510 1.00 85.56 421 SER A N 1
ATOM 3475 C CA . SER A 1 421 ? 17.404 -12.299 27.920 1.00 85.56 421 SER A CA 1
ATOM 3476 C C . SER A 1 421 ? 16.939 -11.838 26.540 1.00 85.56 421 SER A C 1
ATOM 3478 O O . SER A 1 421 ? 16.647 -12.671 25.679 1.00 85.56 421 SER A O 1
ATOM 3480 N N . PHE A 1 422 ? 16.899 -10.525 26.321 1.00 87.56 422 PHE A N 1
ATOM 3481 C CA . PHE A 1 422 ? 16.599 -9.941 25.019 1.00 87.56 422 PHE A CA 1
ATOM 3482 C C . PHE A 1 422 ? 17.595 -8.815 24.710 1.00 87.56 422 PHE A C 1
ATOM 3484 O O . PHE A 1 422 ? 17.362 -7.652 25.021 1.00 87.56 422 PHE A O 1
ATOM 3491 N N . ASP A 1 423 ? 18.713 -9.183 24.082 1.00 85.00 423 ASP A N 1
ATOM 3492 C CA . ASP A 1 423 ? 19.885 -8.308 23.917 1.00 85.00 423 ASP A CA 1
ATOM 3493 C C . ASP A 1 423 ? 19.625 -7.060 23.053 1.00 85.00 423 ASP A C 1
ATOM 3495 O O . ASP A 1 423 ? 20.245 -6.023 23.257 1.00 85.00 423 ASP A O 1
ATOM 3499 N N . LEU A 1 424 ? 18.699 -7.152 22.092 1.00 89.00 424 LEU A N 1
ATOM 3500 C CA . LEU A 1 424 ? 18.327 -6.066 21.172 1.00 89.00 424 LEU A CA 1
ATOM 3501 C C . LEU A 1 424 ? 16.980 -5.420 21.534 1.00 89.00 424 LEU A C 1
ATOM 3503 O O . LEU A 1 424 ? 16.309 -4.867 20.663 1.00 89.00 424 LEU A O 1
ATOM 3507 N N . TYR A 1 425 ? 16.531 -5.548 22.782 1.00 89.38 425 TYR A N 1
ATOM 3508 C CA . TYR A 1 425 ? 15.244 -5.003 23.196 1.00 89.38 425 TYR A CA 1
ATOM 3509 C C . TYR A 1 425 ? 15.296 -3.477 23.327 1.00 89.38 425 TYR A C 1
ATOM 3511 O O . TYR A 1 425 ? 15.844 -2.957 24.296 1.00 89.38 425 TYR A O 1
ATOM 3519 N N . ASP A 1 426 ? 14.679 -2.776 22.374 1.00 88.38 426 ASP A N 1
ATOM 3520 C CA . ASP A 1 426 ? 14.544 -1.316 22.385 1.00 88.38 426 ASP A CA 1
ATOM 3521 C C . ASP A 1 426 ? 13.077 -0.903 22.141 1.00 88.38 426 ASP A C 1
ATOM 3523 O O . ASP A 1 42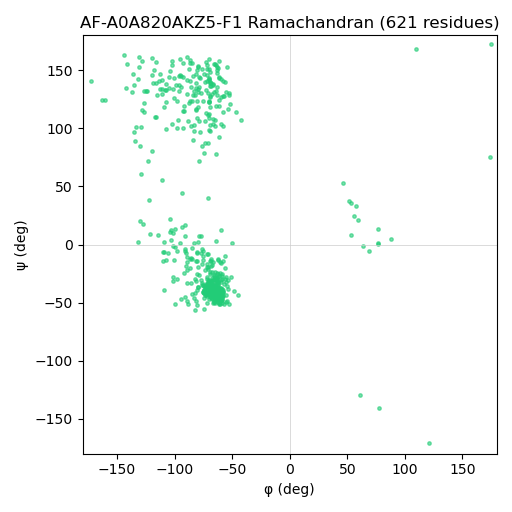6 ? 12.651 -0.713 20.998 1.00 88.38 426 ASP A O 1
ATOM 3527 N N . PRO A 1 427 ? 12.240 -0.868 23.195 1.00 89.69 427 PRO A N 1
ATOM 3528 C CA . PRO A 1 427 ? 10.810 -0.614 23.062 1.00 89.69 427 PRO A CA 1
ATOM 3529 C C . PRO A 1 427 ? 10.502 0.827 22.638 1.00 89.69 427 PRO A C 1
ATOM 3531 O O . PRO A 1 427 ? 11.044 1.781 23.194 1.00 89.69 427 PRO A O 1
ATOM 3534 N N . THR A 1 428 ? 9.526 0.992 21.740 1.00 88.06 428 THR A N 1
ATOM 3535 C CA . THR A 1 428 ? 9.047 2.309 21.295 1.00 88.06 428 THR A CA 1
ATOM 3536 C C . THR A 1 428 ? 8.564 3.150 22.480 1.00 88.06 428 THR A C 1
ATOM 3538 O O . THR A 1 428 ? 7.718 2.696 23.255 1.00 88.06 428 THR A O 1
ATOM 3541 N N . ILE A 1 429 ? 9.058 4.385 22.615 1.00 87.19 429 ILE A N 1
ATOM 3542 C CA . ILE A 1 429 ? 8.612 5.319 23.659 1.00 87.19 429 ILE A CA 1
ATOM 3543 C C . ILE A 1 429 ? 7.312 5.992 23.207 1.00 87.19 429 ILE A C 1
ATOM 3545 O O . ILE A 1 429 ? 7.303 6.732 22.226 1.00 87.19 429 ILE A O 1
ATOM 3549 N N . ILE A 1 430 ? 6.211 5.745 23.918 1.00 86.56 430 ILE A N 1
ATOM 3550 C CA . ILE A 1 430 ? 4.889 6.300 23.614 1.00 86.56 430 ILE A CA 1
ATOM 3551 C C . ILE A 1 430 ? 4.323 6.987 24.856 1.00 86.56 430 ILE A C 1
ATOM 3553 O O . ILE A 1 430 ? 4.095 6.359 25.891 1.00 86.56 430 ILE A O 1
ATOM 3557 N N . SER A 1 431 ? 4.018 8.277 24.718 1.00 84.38 431 SER A N 1
ATOM 3558 C CA . SER A 1 431 ? 3.329 9.072 25.732 1.00 84.38 431 SER A CA 1
ATOM 3559 C C . SER A 1 431 ? 2.352 10.048 25.101 1.00 84.38 431 SER A C 1
ATOM 3561 O O . SER A 1 431 ? 2.701 10.726 24.135 1.00 84.38 431 SER A O 1
ATOM 3563 N N . LEU A 1 432 ? 1.139 10.140 25.648 1.00 84.19 432 LEU A N 1
ATOM 3564 C CA . LEU A 1 432 ? 0.169 11.151 25.231 1.00 84.19 432 LEU A CA 1
ATOM 3565 C C . LEU A 1 432 ? 0.214 12.366 26.167 1.00 84.19 432 LEU A C 1
ATOM 3567 O O . LEU A 1 432 ? 0.243 12.184 27.389 1.00 84.19 432 LEU A O 1
ATOM 3571 N N . PRO A 1 433 ? 0.171 13.603 25.634 1.00 82.12 433 PRO A N 1
ATOM 3572 C CA . PRO A 1 433 ? 0.171 14.808 26.458 1.00 82.12 433 PRO A CA 1
ATOM 3573 C C . PRO A 1 433 ? -1.097 14.895 27.317 1.00 82.12 433 PRO A C 1
ATOM 3575 O O . PRO A 1 433 ? -2.145 14.362 26.954 1.00 82.12 433 PRO A O 1
ATOM 3578 N N . LYS A 1 434 ? -1.030 15.610 28.450 1.00 79.75 434 LYS A N 1
ATOM 3579 C CA . LYS A 1 434 ? -2.172 15.742 29.379 1.00 79.75 434 LYS A CA 1
ATOM 3580 C C . LYS A 1 434 ? -3.401 16.379 28.723 1.00 79.75 434 LYS A C 1
ATOM 3582 O O . LYS A 1 434 ? -4.522 16.074 29.104 1.00 79.75 434 LYS A O 1
ATOM 3587 N N . GLN A 1 435 ? -3.191 17.257 27.744 1.00 79.50 435 GLN A N 1
ATOM 3588 C CA . GLN A 1 435 ? -4.245 17.964 27.012 1.00 79.50 435 GLN A CA 1
ATOM 3589 C C . GLN A 1 435 ? -4.844 17.144 25.860 1.00 79.50 435 GLN A C 1
ATOM 3591 O O . GLN A 1 435 ? -5.699 17.658 25.147 1.00 79.50 435 GLN A O 1
ATOM 3596 N N . HIS A 1 436 ? -4.403 15.902 25.644 1.00 81.88 436 HIS A N 1
ATOM 3597 C CA . HIS A 1 436 ? -4.927 15.069 24.566 1.00 81.88 436 HIS A CA 1
ATOM 3598 C C . HIS A 1 436 ? -6.433 14.798 24.743 1.00 81.88 436 HIS A C 1
ATOM 3600 O O . HIS A 1 436 ? -6.905 14.558 25.858 1.00 81.88 436 HIS A O 1
ATOM 3606 N N . ASP A 1 437 ? -7.178 14.757 23.635 1.00 79.00 437 ASP A N 1
ATOM 3607 C CA . ASP A 1 437 ? -8.645 14.597 23.607 1.00 79.00 437 ASP A CA 1
ATOM 3608 C C . ASP A 1 437 ? -9.148 13.273 24.204 1.00 79.00 437 ASP A C 1
ATOM 3610 O O . ASP A 1 437 ? -10.332 13.114 24.487 1.00 79.00 437 ASP A O 1
ATOM 3614 N N . CYS A 1 438 ? -8.253 12.307 24.420 1.00 79.56 438 CYS A N 1
ATOM 3615 C CA . CYS A 1 438 ? -8.598 11.029 25.042 1.00 79.56 438 CYS A CA 1
ATOM 3616 C C . CYS A 1 438 ? -8.889 11.142 26.546 1.00 79.56 438 CYS A C 1
ATOM 3618 O O . CYS A 1 438 ? -9.449 10.208 27.120 1.00 79.56 438 CYS A O 1
ATOM 3620 N N . PHE A 1 439 ? -8.478 12.239 27.186 1.00 82.31 439 PHE A N 1
ATOM 3621 C CA . PHE A 1 439 ? -8.723 12.499 28.600 1.00 82.31 439 PHE A CA 1
ATOM 3622 C C . PHE A 1 439 ? -9.887 13.474 28.748 1.00 82.31 439 PHE A C 1
ATOM 3624 O O . PHE A 1 439 ? -9.849 14.575 28.190 1.00 82.31 439 PHE A O 1
ATOM 3631 N N . GLN A 1 440 ? -10.894 13.089 29.537 1.00 78.12 440 GLN A N 1
ATOM 3632 C CA . GLN A 1 440 ? -11.968 14.008 29.921 1.00 78.12 440 GLN A CA 1
ATOM 3633 C C . GLN A 1 440 ? -11.394 15.173 30.736 1.00 78.12 440 GLN A C 1
ATOM 3635 O O . GLN A 1 440 ? -10.415 14.991 31.461 1.00 78.12 440 GLN A O 1
ATOM 3640 N N . ASP A 1 441 ? -12.023 16.348 30.689 1.00 73.44 441 ASP A N 1
ATOM 3641 C CA . ASP A 1 441 ? -11.530 17.544 31.390 1.00 73.44 441 ASP A CA 1
ATOM 3642 C C . ASP A 1 441 ? -11.292 17.298 32.890 1.00 73.44 441 ASP A C 1
ATOM 3644 O O . ASP A 1 441 ? -10.272 17.721 33.434 1.00 73.44 441 ASP A O 1
ATOM 3648 N N . SER A 1 442 ? -12.160 16.512 33.538 1.00 73.44 442 SER A N 1
ATOM 3649 C CA . SER A 1 442 ? -11.993 16.109 34.940 1.00 73.44 442 SER A CA 1
ATOM 3650 C C . SER A 1 442 ? -10.801 15.178 35.185 1.00 73.44 442 SER A C 1
ATOM 3652 O O . SER A 1 442 ? -10.249 15.154 36.280 1.00 73.44 442 SER A O 1
ATOM 3654 N N . GLU A 1 443 ? -10.409 14.379 34.192 1.00 78.88 443 GLU A N 1
ATOM 3655 C CA . GLU A 1 443 ? -9.318 13.404 34.306 1.00 78.88 443 GLU A CA 1
ATOM 3656 C C . GLU A 1 443 ? -7.946 14.051 34.110 1.00 78.88 443 GLU A C 1
ATOM 3658 O O . GLU A 1 443 ? -6.969 13.591 34.701 1.00 78.88 443 GLU A O 1
ATOM 3663 N N . ARG A 1 444 ? -7.862 15.130 33.316 1.00 81.94 444 ARG A N 1
ATOM 3664 C CA . ARG A 1 444 ? -6.597 15.792 32.937 1.00 81.94 444 ARG A CA 1
ATOM 3665 C C . ARG A 1 444 ? -5.754 16.225 34.137 1.00 81.94 444 ARG A C 1
ATOM 3667 O O . ARG A 1 444 ? -4.526 16.186 34.064 1.00 81.94 444 ARG A O 1
ATOM 3674 N N . LEU A 1 445 ? -6.403 16.585 35.246 1.00 76.88 445 LEU A N 1
ATOM 3675 C CA . LEU A 1 445 ? -5.750 16.956 36.507 1.00 76.88 445 LEU A CA 1
ATOM 3676 C C . LEU A 1 445 ? -4.989 15.792 37.158 1.00 76.88 445 LEU A C 1
ATOM 3678 O O . LEU A 1 445 ? -4.016 16.035 37.863 1.00 76.88 445 LEU A O 1
ATOM 3682 N N . PHE A 1 446 ? -5.402 14.547 36.907 1.00 79.56 446 PHE A N 1
ATOM 3683 C CA . PHE A 1 446 ? -4.832 13.335 37.509 1.00 79.56 446 PHE A CA 1
ATOM 3684 C C . PHE A 1 446 ? -3.806 12.639 36.618 1.00 79.56 446 PHE A C 1
ATOM 3686 O O . PHE A 1 446 ? -3.199 11.660 37.051 1.00 79.56 446 PHE A O 1
ATOM 3693 N N . VAL A 1 447 ? -3.618 13.122 35.386 1.00 83.38 447 VAL A N 1
ATOM 3694 C CA . VAL A 1 447 ? -2.669 12.540 34.438 1.00 83.38 447 VAL A CA 1
ATOM 3695 C C . VAL A 1 447 ? -1.240 12.820 34.907 1.00 83.38 447 VAL A C 1
ATOM 3697 O O . VAL A 1 447 ? -0.841 13.976 35.083 1.00 83.38 447 VAL A O 1
ATOM 3700 N N . GLU A 1 448 ? -0.457 11.761 35.100 1.00 80.50 448 GLU A N 1
ATOM 3701 C CA . GLU A 1 448 ? 0.946 11.849 35.512 1.00 80.50 448 GLU A CA 1
ATOM 3702 C C . GLU A 1 448 ? 1.845 12.370 34.382 1.00 80.50 448 GLU A C 1
ATOM 3704 O O . GLU A 1 448 ? 1.554 12.240 33.187 1.00 80.50 448 GLU A O 1
ATOM 3709 N N . VAL A 1 449 ? 2.968 12.979 34.761 1.00 75.94 449 VAL A N 1
ATOM 3710 C CA . VAL A 1 449 ? 4.021 13.339 33.803 1.00 75.94 449 VAL A CA 1
ATOM 3711 C C . VAL A 1 449 ? 4.727 12.057 33.356 1.00 75.94 449 VAL A C 1
ATOM 3713 O O . VAL A 1 449 ? 4.838 11.091 34.111 1.00 75.94 449 VAL A O 1
ATOM 3716 N N . ASP A 1 450 ? 5.156 12.010 32.098 1.00 73.25 450 ASP A N 1
ATOM 3717 C CA . ASP A 1 450 ? 5.901 10.855 31.613 1.00 73.25 450 ASP A CA 1
ATOM 3718 C C . ASP A 1 450 ? 7.333 10.892 32.155 1.00 73.25 450 ASP A C 1
ATOM 3720 O O . ASP A 1 450 ? 8.040 11.874 31.970 1.00 73.25 450 ASP A O 1
ATOM 3724 N N . LEU A 1 451 ? 7.744 9.827 32.841 1.00 71.56 451 LEU A N 1
ATOM 3725 C CA . LEU A 1 451 ? 9.086 9.680 33.406 1.00 71.56 451 LEU A CA 1
ATOM 3726 C C . LEU A 1 451 ? 10.142 9.334 32.343 1.00 71.56 451 LEU A C 1
ATOM 3728 O O . LEU A 1 451 ? 11.333 9.446 32.616 1.00 71.56 451 LEU A O 1
ATOM 3732 N N . ALA A 1 452 ? 9.725 8.879 31.156 1.00 64.69 452 ALA A N 1
ATOM 3733 C CA . ALA A 1 452 ? 10.616 8.470 30.070 1.00 64.69 452 ALA A CA 1
ATOM 3734 C C . ALA A 1 452 ? 10.952 9.614 29.094 1.00 64.69 452 ALA A C 1
ATOM 3736 O O . ALA A 1 452 ? 11.737 9.408 28.170 1.00 64.69 452 ALA A O 1
ATOM 3737 N N . ILE A 1 453 ? 10.364 10.800 29.279 1.00 65.62 453 ILE A N 1
ATOM 3738 C CA . ILE A 1 453 ? 10.574 11.995 28.453 1.00 65.62 453 ILE A CA 1
ATOM 3739 C C . ILE A 1 453 ? 11.033 13.119 29.387 1.00 65.62 453 ILE A C 1
ATOM 3741 O O . ILE A 1 453 ? 10.434 13.310 30.444 1.00 65.62 453 ILE A O 1
ATOM 3745 N N . GLU A 1 454 ? 12.096 13.849 29.030 1.00 49.75 454 GLU A N 1
ATOM 3746 C CA . GLU A 1 454 ? 12.587 14.962 29.853 1.00 49.75 454 GLU A CA 1
ATOM 3747 C C . GLU A 1 454 ? 11.449 15.952 30.170 1.00 49.75 454 GLU A C 1
ATOM 3749 O O . GLU A 1 454 ? 10.723 16.375 29.262 1.00 49.75 454 GLU A O 1
ATOM 3754 N N . PRO A 1 455 ? 11.257 16.332 31.446 1.00 51.81 455 PRO A N 1
ATOM 3755 C CA . PRO A 1 455 ? 10.146 17.185 31.825 1.00 51.81 455 PRO A CA 1
ATOM 3756 C C . PRO A 1 455 ? 10.367 18.604 31.294 1.00 51.81 455 PRO A C 1
ATOM 3758 O O . PRO A 1 455 ? 11.224 19.343 31.776 1.00 51.81 455 PRO A O 1
ATOM 3761 N N . SER A 1 456 ? 9.540 19.033 30.338 1.00 42.50 456 SER A N 1
ATOM 3762 C CA . SER A 1 456 ? 9.379 20.457 30.049 1.00 42.50 456 SER A CA 1
ATOM 3763 C C . SER A 1 456 ? 8.772 21.134 31.281 1.00 42.50 456 SER A C 1
ATOM 3765 O O . SER A 1 456 ? 7.673 20.771 31.711 1.00 42.50 456 SER A O 1
ATOM 3767 N N . VAL A 1 457 ? 9.505 22.092 31.852 1.00 43.69 457 VAL A N 1
ATOM 3768 C CA . VAL A 1 457 ? 9.144 22.889 33.035 1.00 43.69 457 VAL A CA 1
ATOM 3769 C C . VAL A 1 457 ? 7.675 23.315 32.965 1.00 43.69 457 VAL A C 1
ATOM 3771 O O . VAL A 1 457 ? 7.303 24.172 32.169 1.00 43.69 457 VAL 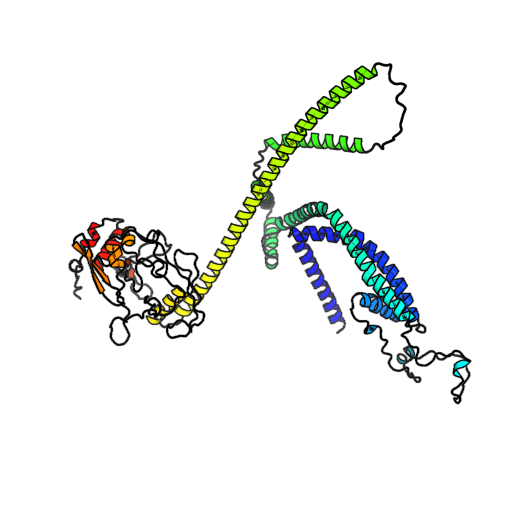A O 1
ATOM 3774 N N . THR A 1 458 ? 6.829 22.693 33.787 1.00 47.19 458 THR A N 1
ATOM 3775 C CA . THR A 1 458 ? 5.415 23.059 33.925 1.00 47.19 458 THR A CA 1
ATOM 3776 C C . THR A 1 458 ? 5.221 23.637 35.322 1.00 47.19 458 THR A C 1
ATOM 3778 O O . THR A 1 458 ? 5.720 23.074 36.296 1.00 47.19 458 THR A O 1
ATOM 3781 N N . THR A 1 459 ? 4.527 24.769 35.425 1.00 42.00 459 THR A N 1
ATOM 3782 C CA . THR A 1 459 ? 4.150 25.402 36.695 1.00 42.00 459 THR A CA 1
ATOM 3783 C C . THR A 1 459 ? 3.452 24.390 37.605 1.00 42.00 459 THR A C 1
ATOM 3785 O O . THR A 1 459 ? 2.454 23.776 37.226 1.00 42.00 459 THR A O 1
ATOM 3788 N N . MET A 1 460 ? 4.015 24.166 38.793 1.00 45.47 460 MET A N 1
ATOM 3789 C CA . MET A 1 460 ? 3.548 23.125 39.705 1.00 45.47 460 MET A CA 1
ATOM 3790 C C . MET A 1 460 ? 2.317 23.588 40.487 1.00 45.47 460 MET A C 1
ATOM 3792 O O . MET A 1 460 ? 2.356 24.604 41.173 1.00 45.47 460 MET A O 1
ATOM 3796 N N . THR A 1 461 ? 1.232 22.824 40.385 1.00 53.62 461 THR A N 1
ATOM 3797 C CA . THR A 1 461 ? 0.086 22.869 41.309 1.00 53.62 461 THR A CA 1
ATOM 3798 C C . THR A 1 461 ? 0.251 21.795 42.392 1.00 53.62 461 THR A C 1
ATOM 3800 O O . THR A 1 461 ? 0.955 20.810 42.164 1.00 53.62 461 THR A O 1
ATOM 3803 N N . ASP A 1 462 ? -0.428 21.914 43.538 1.00 50.34 462 ASP A N 1
ATOM 3804 C CA . ASP A 1 462 ? -0.298 20.963 44.666 1.00 50.34 462 ASP A CA 1
ATOM 3805 C C . ASP A 1 462 ? -0.619 19.504 44.281 1.00 50.34 462 ASP A C 1
ATOM 3807 O O . ASP A 1 462 ? 0.039 18.563 44.727 1.00 50.34 462 ASP A O 1
ATOM 3811 N N . ILE A 1 463 ? -1.571 19.302 43.361 1.00 54.78 463 ILE A N 1
ATOM 3812 C CA . ILE A 1 463 ? -1.901 17.981 42.792 1.00 54.78 463 ILE A CA 1
ATOM 3813 C C . ILE A 1 463 ? -0.742 17.442 41.943 1.00 54.78 463 ILE A C 1
ATOM 3815 O O . ILE A 1 463 ? -0.460 16.246 41.958 1.00 54.78 463 ILE A O 1
ATOM 3819 N N . THR A 1 464 ? -0.041 18.316 41.220 1.00 58.97 464 THR A N 1
ATOM 3820 C CA . THR A 1 464 ? 1.099 17.929 40.378 1.00 58.97 464 THR A CA 1
ATOM 3821 C C . THR A 1 464 ? 2.268 17.433 41.228 1.00 58.97 464 THR A C 1
ATOM 3823 O O . THR A 1 464 ? 2.917 16.471 40.834 1.00 58.97 464 THR A O 1
ATOM 3826 N N . ILE A 1 465 ? 2.484 18.018 42.411 1.00 57.75 465 ILE A N 1
ATOM 3827 C CA . ILE A 1 465 ? 3.512 17.581 43.369 1.00 57.75 465 ILE A CA 1
ATOM 3828 C C . ILE A 1 465 ? 3.176 16.186 43.921 1.00 57.75 465 ILE A C 1
ATOM 3830 O O . ILE A 1 465 ? 4.036 15.306 43.960 1.00 57.75 465 ILE A O 1
ATOM 3834 N N . LEU A 1 466 ? 1.910 15.934 44.269 1.00 57.56 466 LEU A N 1
ATOM 3835 C CA . LEU A 1 466 ? 1.467 14.614 44.730 1.00 57.56 466 LEU A CA 1
ATOM 3836 C C . LEU A 1 466 ? 1.576 13.539 43.634 1.00 57.56 466 LEU A C 1
ATOM 3838 O O . LEU A 1 466 ? 1.991 12.414 43.900 1.00 57.56 466 LEU A O 1
ATOM 3842 N N . LEU A 1 467 ? 1.246 13.883 42.388 1.00 61.25 467 LEU A N 1
ATOM 3843 C CA . LEU A 1 467 ? 1.398 12.991 41.230 1.00 61.25 467 LEU A CA 1
ATOM 3844 C C . LEU A 1 467 ? 2.867 12.710 40.873 1.00 61.25 467 LEU A C 1
ATOM 3846 O O . LEU A 1 467 ? 3.133 11.792 40.101 1.00 61.25 467 LEU A O 1
ATOM 3850 N N . THR A 1 468 ? 3.812 13.469 41.437 1.00 64.56 468 THR A N 1
ATOM 3851 C CA . THR A 1 468 ? 5.258 13.220 41.328 1.00 64.56 468 THR A CA 1
ATOM 3852 C C . THR A 1 468 ? 5.834 12.417 42.506 1.00 64.56 468 THR A C 1
ATOM 3854 O O . THR A 1 468 ? 7.028 12.128 42.508 1.00 64.56 468 THR A O 1
ATOM 3857 N N . ASP A 1 469 ? 5.009 12.006 43.484 1.00 71.19 469 ASP A N 1
ATOM 3858 C CA . ASP A 1 469 ? 5.397 11.055 44.539 1.00 71.19 469 ASP A CA 1
ATOM 3859 C C . ASP A 1 469 ? 5.254 9.607 44.025 1.00 71.19 469 ASP A C 1
ATOM 3861 O O . ASP A 1 469 ? 4.165 9.019 43.978 1.00 71.19 469 ASP A O 1
ATOM 3865 N N . TYR A 1 470 ? 6.378 9.032 43.587 1.00 76.06 470 TYR A N 1
ATOM 3866 C CA . TYR A 1 470 ? 6.464 7.719 42.937 1.00 76.06 470 TYR A CA 1
ATOM 3867 C C . TYR A 1 470 ? 6.775 6.565 43.909 1.00 76.06 470 TYR A C 1
ATOM 3869 O O . TYR A 1 470 ? 7.586 5.686 43.614 1.00 76.06 470 TYR A O 1
ATOM 3877 N N . ARG A 1 471 ? 6.120 6.515 45.077 1.00 84.50 471 ARG A N 1
ATOM 3878 C CA . ARG A 1 471 ? 6.207 5.353 45.988 1.00 84.50 471 ARG A CA 1
ATOM 3879 C C . ARG A 1 471 ? 5.424 4.150 45.456 1.00 84.50 471 ARG A C 1
ATOM 3881 O O . ARG A 1 471 ? 4.248 3.953 45.757 1.00 84.50 471 ARG A O 1
ATOM 3888 N N . TRP A 1 472 ? 6.082 3.347 44.627 1.00 87.88 472 TRP A N 1
ATOM 3889 C CA . TRP A 1 472 ? 5.514 2.150 44.003 1.00 87.88 472 TRP A CA 1
ATOM 3890 C C . TRP A 1 472 ? 5.103 1.069 45.011 1.00 87.88 472 TRP A C 1
ATOM 3892 O O . TRP A 1 472 ? 5.700 0.949 46.078 1.00 87.88 472 TRP A O 1
ATOM 3902 N N . ASN A 1 473 ? 4.115 0.243 44.644 1.00 86.50 473 ASN A N 1
ATOM 3903 C CA . ASN A 1 473 ? 3.571 -0.837 45.477 1.00 86.50 473 ASN A CA 1
ATOM 3904 C C . ASN A 1 473 ? 2.986 -0.370 46.830 1.00 86.50 473 ASN A C 1
ATOM 3906 O O . ASN A 1 473 ? 2.853 -1.174 47.751 1.00 86.50 473 ASN A O 1
ATOM 3910 N N . GLN A 1 474 ? 2.620 0.910 46.959 1.00 87.50 474 GLN A N 1
ATOM 3911 C CA . GLN A 1 474 ? 2.053 1.493 48.178 1.00 87.50 474 GLN A CA 1
ATOM 3912 C C . GLN A 1 474 ? 0.780 2.296 47.890 1.00 87.50 474 GLN A C 1
ATOM 3914 O O . GLN A 1 474 ? 0.513 2.705 46.757 1.00 87.50 474 GLN A O 1
ATOM 3919 N N . ILE A 1 475 ? -0.003 2.519 48.946 1.00 87.12 475 ILE A N 1
ATOM 3920 C CA . ILE A 1 475 ? -1.145 3.433 48.946 1.00 87.12 475 ILE A CA 1
ATOM 3921 C C . ILE A 1 475 ? -0.676 4.753 49.550 1.00 87.12 475 ILE A C 1
ATOM 3923 O O . ILE A 1 475 ? -0.156 4.782 50.665 1.00 87.12 475 ILE A O 1
ATOM 3927 N N . ILE A 1 476 ? -0.847 5.836 48.800 1.00 84.62 476 ILE A N 1
ATOM 3928 C CA . ILE A 1 476 ? -0.478 7.188 49.210 1.00 84.62 476 ILE A CA 1
ATOM 3929 C C . ILE A 1 476 ? -1.763 7.951 49.503 1.00 84.62 476 ILE A C 1
ATOM 3931 O O . ILE A 1 476 ? -2.620 8.082 48.634 1.00 84.62 476 ILE A O 1
ATOM 3935 N N . GLU A 1 477 ? -1.884 8.477 50.715 1.00 84.25 477 GLU A N 1
ATOM 3936 C CA . GLU A 1 477 ? -2.989 9.348 51.100 1.00 84.25 477 GLU A CA 1
ATOM 3937 C C . GLU A 1 477 ? -2.467 10.768 51.317 1.00 84.25 477 GLU A C 1
ATOM 3939 O O . GLU A 1 477 ? -1.443 10.963 51.973 1.00 84.25 477 GLU A O 1
ATOM 3944 N N . SER A 1 478 ? -3.161 11.757 50.761 1.00 75.69 478 SER A N 1
ATOM 3945 C CA . SER A 1 478 ? -2.839 13.175 50.935 1.00 75.69 478 SER A CA 1
ATOM 3946 C C . SER A 1 478 ? -4.110 14.019 51.006 1.00 75.69 478 SER A C 1
ATOM 3948 O O . SER A 1 478 ? -5.192 13.566 50.627 1.00 75.69 478 SER A O 1
ATOM 3950 N N . GLN A 1 479 ? -3.989 15.244 51.508 1.00 74.19 479 GLN A N 1
ATOM 3951 C CA . GLN A 1 479 ? -5.079 16.212 51.600 1.00 74.19 479 GLN A CA 1
ATOM 3952 C C . GLN A 1 479 ? -4.832 17.366 50.622 1.00 74.19 479 GLN A C 1
ATOM 3954 O O . GLN A 1 479 ? -3.747 17.941 50.587 1.00 74.19 479 GLN A O 1
ATOM 3959 N N . LEU A 1 480 ? -5.842 17.685 49.813 1.00 69.81 480 LEU A N 1
ATOM 3960 C CA . LEU A 1 480 ? -5.869 18.862 48.944 1.00 69.81 480 LEU A CA 1
ATOM 3961 C C . LEU A 1 480 ? -6.001 20.155 49.770 1.00 69.81 480 LEU A C 1
ATOM 3963 O O . LEU A 1 480 ? -6.554 20.107 50.871 1.00 69.81 480 LEU A O 1
ATOM 3967 N N . PRO A 1 481 ? -5.630 21.319 49.201 1.00 63.06 481 PRO A N 1
ATOM 3968 C CA . PRO A 1 481 ? -5.873 22.634 49.810 1.00 63.06 481 PRO A CA 1
ATOM 3969 C C . PRO A 1 481 ? -7.343 22.876 50.188 1.00 63.06 481 PRO A C 1
ATOM 3971 O O . PRO A 1 481 ? -7.626 23.531 51.185 1.00 63.06 481 PRO A O 1
ATOM 3974 N N . ASP A 1 482 ? -8.275 22.271 49.444 1.00 66.12 482 ASP A N 1
ATOM 3975 C CA . ASP A 1 482 ? -9.724 22.326 49.687 1.00 66.12 482 ASP A CA 1
ATOM 3976 C C . ASP A 1 482 ? -10.201 21.403 50.835 1.00 66.12 482 ASP A C 1
ATOM 3978 O O . ASP A 1 482 ? -11.402 21.193 51.009 1.00 66.12 482 ASP A O 1
ATOM 3982 N N . GLY A 1 483 ? -9.290 20.767 51.584 1.00 69.06 483 GLY A N 1
ATOM 3983 C CA . GLY A 1 483 ? -9.599 19.832 52.679 1.00 69.06 483 GLY A CA 1
ATOM 3984 C C . GLY A 1 483 ? -10.043 18.429 52.237 1.00 69.06 483 GLY A C 1
ATOM 3985 O O . GLY A 1 483 ? -10.341 17.574 53.070 1.00 69.06 483 GLY A O 1
ATOM 3986 N N . LYS A 1 484 ? -10.081 18.160 50.927 1.00 72.19 484 LYS A N 1
ATOM 3987 C CA . LYS A 1 484 ? -10.502 16.871 50.352 1.00 72.19 484 LYS A CA 1
ATOM 3988 C C . LYS A 1 484 ? -9.363 15.844 50.375 1.00 72.19 484 LYS A C 1
ATOM 3990 O O . LYS A 1 484 ? -8.224 16.171 50.049 1.00 72.19 484 LYS A O 1
ATOM 3995 N N . LYS A 1 485 ? -9.667 14.585 50.711 1.00 79.75 485 LYS A N 1
ATOM 3996 C CA . LYS A 1 485 ? -8.692 13.478 50.728 1.00 79.75 485 LYS A CA 1
ATOM 3997 C C . LYS A 1 485 ? -8.501 12.899 49.319 1.00 79.75 485 LYS A C 1
ATOM 3999 O O . LYS A 1 485 ? -9.476 12.542 48.668 1.00 79.75 485 LYS A O 1
ATOM 4004 N N . ILE A 1 486 ? -7.253 12.775 48.869 1.00 81.81 486 ILE A N 1
ATOM 4005 C CA . ILE A 1 486 ? -6.859 12.012 47.677 1.00 81.81 486 ILE A CA 1
ATOM 4006 C C . ILE A 1 486 ? -6.149 10.735 48.126 1.00 81.81 486 ILE A C 1
ATOM 4008 O O . ILE A 1 486 ? -5.224 10.782 48.936 1.00 81.81 486 ILE A O 1
ATOM 4012 N N . ILE A 1 487 ? -6.542 9.605 47.541 1.00 84.56 487 ILE A N 1
ATOM 4013 C CA . ILE A 1 487 ? -5.926 8.292 47.727 1.00 84.56 487 ILE A CA 1
ATOM 4014 C C . ILE A 1 487 ? -5.352 7.817 46.386 1.00 84.56 487 ILE A C 1
ATOM 4016 O O . ILE A 1 487 ? -6.079 7.460 45.459 1.00 84.56 487 ILE A O 1
ATOM 4020 N N . ILE A 1 488 ? -4.029 7.784 46.264 1.00 84.75 488 ILE A N 1
ATOM 4021 C CA . ILE A 1 488 ? -3.331 7.212 45.110 1.00 84.75 488 ILE A CA 1
ATOM 4022 C C . ILE A 1 488 ? -2.897 5.796 45.472 1.00 84.75 488 ILE A C 1
ATOM 4024 O O . ILE A 1 488 ? -1.892 5.577 46.142 1.00 84.75 488 ILE A O 1
ATOM 4028 N N . ASP A 1 489 ? -3.667 4.817 45.012 1.00 86.88 489 ASP A N 1
ATOM 4029 C CA . ASP A 1 489 ? -3.377 3.408 45.245 1.00 86.88 489 ASP A CA 1
ATOM 4030 C C . ASP A 1 489 ? -2.556 2.807 44.090 1.00 86.88 489 ASP A C 1
ATOM 4032 O O . ASP A 1 489 ? -3.107 2.431 43.050 1.00 86.88 489 ASP A O 1
ATOM 4036 N N . ARG A 1 490 ? -1.236 2.685 44.294 1.00 86.94 490 ARG A N 1
ATOM 4037 C CA . ARG A 1 490 ? -0.288 2.092 43.336 1.00 86.94 490 ARG A CA 1
ATOM 4038 C C . ARG A 1 490 ? -0.098 0.580 43.536 1.00 86.94 490 ARG A C 1
ATOM 4040 O O . ARG A 1 490 ? 0.878 0.036 43.039 1.00 86.94 490 ARG A O 1
ATOM 4047 N N . THR A 1 491 ? -0.969 -0.126 44.257 1.00 87.44 491 THR A N 1
ATOM 4048 C CA . THR A 1 491 ? -0.895 -1.597 44.411 1.00 87.44 491 THR A CA 1
ATOM 4049 C C . THR A 1 491 ? -1.613 -2.330 43.270 1.00 87.44 491 THR A C 1
ATOM 4051 O O . THR A 1 491 ? -2.484 -1.756 42.611 1.00 87.44 491 THR A O 1
ATOM 4054 N N . THR A 1 492 ? -1.297 -3.605 43.014 1.00 86.88 492 THR A N 1
ATOM 4055 C CA . THR A 1 492 ? -2.068 -4.411 42.044 1.00 86.88 492 THR A CA 1
ATOM 4056 C C . THR A 1 492 ? -3.280 -5.075 42.696 1.00 86.88 492 THR A C 1
ATOM 4058 O O . THR A 1 492 ? -3.297 -5.329 43.895 1.00 86.88 492 THR A O 1
ATOM 4061 N N . TRP A 1 493 ? -4.289 -5.407 41.889 1.00 83.69 493 TRP A N 1
ATOM 4062 C CA . TRP A 1 493 ? -5.374 -6.324 42.274 1.00 83.69 493 TRP A CA 1
ATOM 4063 C C . TRP A 1 493 ? -5.188 -7.732 41.691 1.00 83.69 493 TRP A C 1
ATOM 4065 O O . TRP A 1 493 ? -6.094 -8.560 41.741 1.00 83.69 493 TRP A O 1
ATOM 4075 N N . ILE A 1 494 ? -4.021 -8.013 41.105 1.00 79.56 494 ILE A N 1
ATOM 4076 C CA . ILE A 1 494 ? -3.723 -9.316 40.511 1.00 79.56 494 ILE A CA 1
ATOM 4077 C C . ILE A 1 494 ? -3.322 -10.242 41.654 1.00 79.56 494 ILE A C 1
ATOM 4079 O O . ILE A 1 494 ? -2.256 -10.062 42.240 1.00 79.56 494 ILE A O 1
ATOM 4083 N N . ALA A 1 495 ? -4.180 -11.205 41.981 1.00 70.06 495 ALA A N 1
ATOM 4084 C CA . ALA A 1 495 ? -3.912 -12.178 43.030 1.00 70.06 495 ALA A CA 1
ATOM 4085 C C . ALA A 1 495 ? -2.967 -13.281 42.537 1.00 70.06 495 ALA A C 1
ATOM 4087 O O . ALA A 1 495 ? -3.156 -13.829 41.447 1.00 70.06 495 ALA A O 1
ATOM 4088 N N . THR A 1 496 ? -1.980 -13.635 43.358 1.00 61.56 496 THR A N 1
ATOM 4089 C CA . THR A 1 496 ? -1.182 -14.850 43.147 1.00 61.56 496 THR A CA 1
ATOM 4090 C C . THR A 1 496 ? -2.041 -16.064 43.513 1.00 61.56 496 THR A C 1
ATOM 4092 O O . THR A 1 496 ? -2.790 -16.019 44.490 1.00 61.56 496 THR A O 1
ATOM 4095 N N . SER A 1 497 ? -1.955 -17.139 42.725 1.00 58.16 497 SER A N 1
ATOM 4096 C CA . SER A 1 497 ? -2.833 -18.320 42.796 1.00 58.16 497 SER A CA 1
ATOM 4097 C C . SER A 1 497 ? -2.855 -19.048 44.142 1.00 58.16 497 SER A C 1
ATOM 4099 O O . SER A 1 497 ? -3.744 -19.864 44.359 1.00 58.16 497 SER A O 1
ATOM 4101 N N . GLU A 1 498 ? -1.910 -18.761 45.034 1.00 59.81 498 GLU A N 1
ATOM 4102 C CA . GLU A 1 498 ? -1.713 -19.515 46.272 1.00 59.81 498 GLU A CA 1
ATOM 4103 C C . GLU A 1 498 ? -2.295 -18.810 47.514 1.00 59.81 498 GLU A C 1
ATOM 4105 O O . GLU A 1 498 ? -2.845 -19.501 48.362 1.00 59.81 498 GLU A O 1
ATOM 4110 N N . ASP A 1 499 ? -2.335 -17.466 47.576 1.00 56.31 499 ASP A N 1
ATOM 4111 C CA . ASP A 1 499 ? -2.630 -16.753 48.841 1.00 56.31 499 ASP A CA 1
ATOM 4112 C C . ASP A 1 499 ? -3.692 -15.635 48.780 1.00 56.31 499 ASP A C 1
ATOM 4114 O O . ASP A 1 499 ? -3.938 -14.970 49.786 1.00 56.31 499 ASP A O 1
ATOM 4118 N N . LYS A 1 500 ? -4.341 -15.372 47.632 1.00 58.41 500 LYS A N 1
ATOM 4119 C CA . LYS A 1 500 ? -5.264 -14.215 47.439 1.00 58.41 500 LYS A CA 1
ATOM 4120 C C . LYS A 1 500 ? -4.665 -12.840 47.806 1.00 58.41 500 LYS A C 1
ATOM 4122 O O . LYS A 1 500 ? -5.380 -11.839 47.803 1.00 58.41 500 LYS A O 1
ATOM 4127 N N . THR A 1 501 ? -3.369 -12.766 48.090 1.00 61.41 501 THR A N 1
ATOM 4128 C CA . THR A 1 501 ? -2.632 -11.527 48.313 1.00 61.41 501 THR A CA 1
ATOM 4129 C C . THR A 1 501 ? -2.315 -10.879 46.970 1.00 61.41 501 THR A C 1
ATOM 4131 O O . THR A 1 501 ? -2.088 -11.556 45.959 1.00 61.41 501 THR A O 1
ATOM 4134 N N . SER A 1 502 ? -2.357 -9.548 46.936 1.00 64.69 502 SER A N 1
ATOM 4135 C CA . SER A 1 502 ? -2.009 -8.782 45.745 1.00 64.69 502 SER A CA 1
ATOM 4136 C C . SER A 1 502 ? -0.541 -9.003 45.384 1.00 64.69 502 SER A C 1
ATOM 4138 O O . SER A 1 502 ? 0.358 -8.860 46.211 1.00 64.69 502 SER A O 1
ATOM 4140 N N . SER A 1 503 ? -0.291 -9.356 44.125 1.00 74.31 503 SER A N 1
ATOM 4141 C CA . SER A 1 503 ? 1.062 -9.521 43.604 1.00 74.31 503 SER A CA 1
ATOM 4142 C C . SER A 1 503 ? 1.799 -8.178 43.566 1.00 74.31 503 SER A C 1
ATOM 4144 O O . SER A 1 503 ? 1.253 -7.145 43.166 1.00 74.31 503 SER A O 1
ATOM 4146 N N . VAL A 1 504 ? 3.063 -8.190 43.982 1.00 83.56 504 VAL A N 1
ATOM 4147 C CA . VAL A 1 504 ? 3.954 -7.023 43.938 1.00 83.56 504 VAL A CA 1
ATOM 4148 C C . VAL A 1 504 ? 4.614 -6.980 42.561 1.00 83.56 504 VAL A C 1
ATOM 4150 O O . VAL A 1 504 ? 5.254 -7.953 42.153 1.00 83.56 504 VAL A O 1
ATOM 4153 N N . TYR A 1 505 ? 4.464 -5.876 41.824 1.00 87.94 505 TYR A N 1
ATOM 4154 C CA . TYR A 1 505 ? 5.131 -5.742 40.526 1.00 87.94 505 TYR A CA 1
ATOM 4155 C C . TYR A 1 505 ? 6.592 -5.331 40.703 1.00 87.94 505 TYR A C 1
ATOM 4157 O O . TYR A 1 505 ? 6.967 -4.636 41.652 1.00 87.94 505 TYR A O 1
ATOM 4165 N N . ARG A 1 506 ? 7.422 -5.767 39.754 1.00 88.06 506 ARG A N 1
ATOM 4166 C CA . ARG A 1 506 ? 8.852 -5.450 39.721 1.00 88.06 506 ARG A CA 1
ATOM 4167 C C . ARG A 1 506 ? 9.081 -4.050 39.165 1.00 88.06 506 ARG A C 1
ATOM 4169 O O . ARG A 1 506 ? 8.283 -3.549 38.374 1.00 88.06 506 ARG A O 1
ATOM 4176 N N . LEU A 1 507 ? 10.189 -3.449 39.568 1.00 88.62 507 LEU A N 1
ATOM 4177 C CA . LEU A 1 507 ? 10.671 -2.186 39.027 1.00 88.62 507 LEU A CA 1
ATOM 4178 C C . LEU A 1 507 ? 11.837 -2.453 38.079 1.00 88.62 507 LEU A C 1
ATOM 4180 O O . LEU A 1 507 ? 12.573 -3.423 38.256 1.00 88.62 507 LEU A O 1
ATOM 4184 N N . ASP A 1 508 ? 11.981 -1.597 37.076 1.00 83.75 508 ASP A N 1
ATOM 4185 C CA . ASP A 1 508 ? 13.146 -1.577 36.201 1.00 83.75 508 ASP A CA 1
ATOM 4186 C C . ASP A 1 508 ? 14.395 -1.145 36.982 1.00 83.75 508 ASP A C 1
ATOM 4188 O O . ASP A 1 508 ? 14.353 -0.188 37.756 1.00 83.75 508 ASP A O 1
ATOM 4192 N N . ASN A 1 509 ? 15.521 -1.814 36.742 1.00 77.00 509 ASN A N 1
ATOM 4193 C CA . ASN A 1 509 ? 16.772 -1.561 37.456 1.00 77.00 509 ASN A CA 1
ATOM 4194 C C . ASN A 1 509 ? 17.395 -0.202 37.096 1.00 77.00 509 ASN A C 1
ATOM 4196 O O . ASN A 1 509 ? 18.152 0.340 37.896 1.00 77.00 509 ASN A O 1
ATOM 4200 N N . GLN A 1 510 ? 17.113 0.339 35.904 1.00 73.88 510 GLN A N 1
ATOM 4201 C CA . GLN A 1 510 ? 17.735 1.581 35.430 1.00 73.88 510 GLN A CA 1
ATOM 4202 C C . GLN A 1 510 ? 16.966 2.832 35.861 1.00 73.88 510 GLN A C 1
ATOM 4204 O O . GLN A 1 510 ? 17.562 3.754 36.410 1.00 73.88 510 GLN A O 1
ATOM 4209 N N . LEU A 1 511 ? 15.651 2.873 35.617 1.00 72.00 511 LEU A N 1
ATOM 4210 C CA . LEU A 1 511 ? 14.829 4.061 35.887 1.00 72.00 511 LEU A CA 1
ATOM 4211 C C . LEU A 1 511 ? 13.862 3.903 37.071 1.00 72.00 511 LEU A C 1
ATOM 4213 O O . LEU A 1 511 ? 13.103 4.826 37.351 1.00 72.00 511 LEU A O 1
ATOM 4217 N N . SER A 1 512 ? 13.860 2.761 37.774 1.00 83.38 512 SER A N 1
ATOM 4218 C CA . SER A 1 512 ? 12.913 2.479 38.870 1.00 83.38 512 SER A CA 1
ATOM 4219 C C . SER A 1 512 ? 11.442 2.665 38.465 1.00 83.38 512 SER A C 1
ATOM 4221 O O . SER A 1 512 ? 10.616 3.119 39.254 1.00 83.38 512 SER A O 1
ATOM 4223 N N . ILE A 1 513 ? 11.110 2.323 37.218 1.00 85.81 513 ILE A N 1
ATOM 4224 C CA . ILE A 1 513 ? 9.761 2.426 36.639 1.00 85.81 513 ILE A CA 1
ATOM 4225 C C . ILE A 1 513 ? 9.035 1.077 36.796 1.00 85.81 513 ILE A C 1
ATOM 4227 O O . ILE A 1 513 ? 9.683 0.034 36.690 1.00 85.81 513 ILE A O 1
ATOM 4231 N N . PRO A 1 514 ? 7.708 1.048 37.029 1.00 89.94 514 PRO A N 1
ATOM 4232 C CA . PRO A 1 514 ? 6.929 -0.189 37.090 1.00 89.94 514 PRO A CA 1
ATOM 4233 C C . PRO A 1 514 ? 7.023 -1.021 35.808 1.00 89.94 514 PRO A C 1
ATOM 4235 O O . PRO A 1 514 ? 6.719 -0.541 34.715 1.00 89.94 514 PRO A O 1
ATOM 4238 N N . LEU A 1 515 ? 7.363 -2.302 35.960 1.00 89.75 515 LEU A N 1
ATOM 4239 C CA . LEU A 1 515 ? 7.293 -3.300 34.898 1.00 89.75 515 LEU A CA 1
ATOM 4240 C C . LEU A 1 515 ? 5.915 -3.969 34.886 1.00 89.75 515 LEU A C 1
ATOM 4242 O O . LEU A 1 515 ? 5.340 -4.277 35.931 1.00 89.75 515 LEU A O 1
ATOM 4246 N N . ASN A 1 516 ? 5.397 -4.244 33.690 1.00 90.25 516 ASN A N 1
ATOM 4247 C CA . ASN A 1 516 ? 4.143 -4.976 33.525 1.00 90.25 516 ASN A CA 1
ATOM 4248 C C . ASN A 1 516 ? 4.260 -6.394 34.113 1.00 90.25 516 ASN A C 1
ATOM 4250 O O . ASN A 1 516 ? 5.114 -7.166 33.688 1.00 90.25 516 ASN A O 1
ATOM 4254 N N . SER A 1 517 ? 3.376 -6.783 35.031 1.00 86.62 517 SER A N 1
ATOM 4255 C CA . SER A 1 517 ? 3.425 -8.104 35.677 1.00 86.62 517 SER A CA 1
ATOM 4256 C C . SER A 1 517 ? 3.259 -9.279 34.704 1.00 86.62 517 SER A C 1
ATOM 4258 O O . SER A 1 517 ? 3.766 -10.363 34.980 1.00 86.62 517 SER A O 1
ATOM 4260 N N . MET A 1 518 ? 2.608 -9.065 33.555 1.00 84.56 518 MET A N 1
ATOM 4261 C CA . MET A 1 518 ? 2.379 -10.100 32.536 1.00 84.56 518 MET A CA 1
ATOM 4262 C C . MET A 1 518 ? 3.536 -10.270 31.535 1.00 84.56 518 MET A C 1
ATOM 4264 O O . MET A 1 518 ? 3.558 -11.260 30.805 1.00 84.56 518 MET A O 1
ATOM 4268 N N . GLY A 1 519 ? 4.502 -9.343 31.511 1.00 88.56 519 GLY A N 1
ATOM 4269 C CA . GLY A 1 519 ? 5.672 -9.403 30.630 1.00 88.56 519 GLY A CA 1
ATOM 4270 C C . GLY A 1 519 ? 5.837 -8.215 29.678 1.00 88.56 519 GLY A C 1
ATOM 4271 O O . GLY A 1 519 ? 5.155 -7.191 29.778 1.00 88.56 519 GLY A O 1
ATOM 4272 N N . CYS A 1 520 ? 6.785 -8.359 28.756 1.00 90.31 520 CYS A N 1
ATOM 4273 C CA . CYS A 1 520 ? 7.177 -7.360 27.769 1.00 90.31 520 CYS A CA 1
ATOM 4274 C C . CYS A 1 520 ? 6.060 -7.100 26.744 1.00 90.31 520 CYS A C 1
ATOM 4276 O O . CYS A 1 520 ? 5.554 -8.028 26.110 1.00 90.31 520 CYS A O 1
ATOM 4278 N N . THR A 1 521 ? 5.727 -5.825 26.527 1.00 90.62 521 THR A N 1
ATOM 4279 C CA . THR A 1 521 ? 4.696 -5.378 25.566 1.00 90.62 521 THR A CA 1
ATOM 4280 C C . THR A 1 521 ? 5.263 -4.651 24.344 1.00 90.62 521 THR A C 1
ATOM 4282 O O . THR A 1 521 ? 4.508 -4.326 23.429 1.00 90.62 521 THR A O 1
ATOM 4285 N N . GLY A 1 522 ? 6.574 -4.379 24.319 1.00 90.12 522 GLY A N 1
ATOM 4286 C CA . GLY A 1 522 ? 7.232 -3.666 23.220 1.00 90.12 522 GLY A CA 1
ATOM 4287 C C . GLY A 1 522 ? 7.010 -2.150 23.210 1.00 90.12 522 GLY A C 1
ATOM 4288 O O . GLY A 1 522 ? 7.291 -1.497 22.209 1.00 90.12 522 GLY A O 1
ATOM 4289 N N . VAL A 1 523 ? 6.492 -1.579 24.300 1.00 90.44 523 VAL A N 1
ATOM 4290 C CA . VAL A 1 523 ? 6.289 -0.131 24.459 1.00 90.44 523 VAL A CA 1
ATOM 4291 C C . VAL A 1 523 ? 6.840 0.312 25.809 1.00 90.44 523 VAL A C 1
ATOM 4293 O O . VAL A 1 523 ? 6.701 -0.401 26.804 1.00 90.44 523 VAL A O 1
ATOM 4296 N N . ARG A 1 524 ? 7.442 1.500 25.838 1.00 88.19 524 ARG A N 1
ATOM 4297 C CA . ARG A 1 524 ? 7.886 2.212 27.042 1.00 88.19 524 ARG A CA 1
ATOM 4298 C C . ARG A 1 524 ? 7.135 3.541 27.144 1.00 88.19 524 ARG A C 1
ATOM 4300 O O . ARG A 1 524 ? 6.781 4.115 26.124 1.00 88.19 524 ARG A O 1
ATOM 4307 N N . GLY A 1 525 ? 6.900 4.038 28.353 1.00 86.38 525 GLY A N 1
ATOM 4308 C CA . GLY A 1 525 ? 6.129 5.270 28.577 1.00 86.38 525 GLY A CA 1
ATOM 4309 C C . GLY A 1 525 ? 4.762 5.005 29.208 1.00 86.38 525 GLY A C 1
ATOM 4310 O O . GLY A 1 525 ? 4.296 3.863 29.270 1.00 86.38 525 GLY A O 1
ATOM 4311 N N . ARG A 1 526 ? 4.107 6.074 29.670 1.00 88.19 526 ARG A N 1
ATOM 4312 C CA . ARG A 1 526 ? 2.747 6.022 30.237 1.00 88.19 526 ARG A CA 1
ATOM 4313 C C . ARG A 1 526 ? 1.690 5.751 29.162 1.00 88.19 526 ARG A C 1
ATOM 4315 O O . ARG A 1 526 ? 0.661 5.124 29.426 1.00 88.19 526 ARG A O 1
ATOM 4322 N N . GLY A 1 527 ? 1.927 6.251 27.952 1.00 87.88 527 GLY A N 1
ATOM 4323 C CA . GLY A 1 527 ? 0.982 6.200 26.843 1.00 87.88 527 GLY A CA 1
ATOM 4324 C C . GLY A 1 527 ? -0.335 6.932 27.136 1.00 87.88 527 GLY A C 1
ATOM 4325 O O . GLY A 1 527 ? -0.321 8.090 27.550 1.00 87.88 527 GLY A O 1
ATOM 4326 N N . ALA A 1 528 ? -1.474 6.274 26.901 1.00 87.25 528 ALA A N 1
ATOM 4327 C CA . ALA A 1 528 ? -2.829 6.813 27.077 1.00 87.25 528 ALA A CA 1
ATOM 4328 C C . ALA A 1 528 ? -3.433 6.569 28.475 1.00 87.25 528 ALA A C 1
ATOM 4330 O O . ALA A 1 528 ? -4.618 6.819 28.693 1.00 87.25 528 ALA A O 1
ATOM 4331 N N . LEU A 1 529 ? -2.649 6.044 29.419 1.00 89.06 529 LEU A N 1
ATOM 4332 C CA . LEU A 1 529 ? -3.101 5.783 30.787 1.00 89.06 529 LEU A CA 1
ATOM 4333 C C . LEU A 1 529 ? -2.973 7.035 31.658 1.00 89.06 529 LEU A C 1
ATOM 4335 O O . LEU A 1 529 ? -2.163 7.914 31.377 1.00 89.06 529 LEU A O 1
ATOM 4339 N N . ILE A 1 530 ? -3.762 7.120 32.729 1.00 86.44 530 ILE A N 1
ATOM 4340 C CA . ILE A 1 530 ? -3.735 8.275 33.641 1.00 86.44 530 ILE A CA 1
ATOM 4341 C C . ILE A 1 530 ? -2.472 8.228 34.508 1.00 86.44 530 ILE A C 1
ATOM 4343 O O . ILE A 1 530 ? -1.835 9.256 34.726 1.00 86.44 530 ILE A O 1
ATOM 4347 N N . ARG A 1 531 ? -2.075 7.032 34.954 1.00 86.56 531 ARG A N 1
ATOM 4348 C CA . ARG A 1 531 ? -0.929 6.815 35.847 1.00 86.56 531 ARG A CA 1
ATOM 4349 C C . ARG A 1 531 ? 0.024 5.761 35.303 1.00 86.56 531 ARG A C 1
ATOM 4351 O O . ARG A 1 531 ? -0.376 4.886 34.532 1.00 86.56 531 ARG A O 1
ATOM 4358 N N . TRP A 1 532 ? 1.265 5.806 35.759 1.00 86.62 532 TRP A N 1
ATOM 4359 C CA . TRP A 1 532 ? 2.218 4.715 35.627 1.00 86.62 532 TRP A CA 1
ATOM 4360 C C . TRP A 1 532 ? 1.844 3.530 36.522 1.00 86.62 532 TRP A C 1
ATOM 4362 O O . TRP A 1 532 ? 1.426 3.694 37.670 1.00 86.62 532 TRP A O 1
ATOM 4372 N N . GLY A 1 533 ? 2.049 2.318 36.006 1.00 88.25 533 GLY A N 1
ATOM 4373 C CA . GLY A 1 533 ? 1.744 1.084 36.726 1.00 88.25 533 GLY A CA 1
ATOM 4374 C C . GLY A 1 533 ? 0.242 0.751 36.723 1.00 88.25 533 GLY A C 1
ATOM 4375 O O . GLY A 1 533 ? -0.412 0.888 35.682 1.00 88.25 533 GLY A O 1
ATOM 4376 N N . PRO A 1 534 ? -0.320 0.248 37.838 1.00 89.12 534 PRO A N 1
ATOM 4377 C CA . PRO A 1 534 ? -1.693 -0.244 37.866 1.00 89.12 534 PRO A CA 1
ATOM 4378 C C . PRO A 1 534 ? -2.711 0.898 37.741 1.00 89.12 534 PRO A C 1
ATOM 4380 O O . PRO A 1 534 ? -2.750 1.815 38.557 1.00 89.12 534 PRO A O 1
ATOM 4383 N N . ASN A 1 535 ? -3.583 0.803 36.736 1.00 90.62 535 ASN A N 1
ATOM 4384 C CA . ASN A 1 535 ? -4.735 1.685 36.561 1.00 90.62 535 ASN A CA 1
ATOM 4385 C C . ASN A 1 535 ? -5.999 0.878 36.862 1.00 90.62 535 ASN A C 1
ATOM 4387 O O . ASN A 1 535 ? -6.265 -0.128 36.206 1.00 90.62 535 ASN A O 1
ATOM 4391 N N . LYS A 1 536 ? -6.749 1.292 37.884 1.00 88.81 536 LYS A N 1
ATOM 4392 C CA . LYS A 1 536 ? -7.920 0.560 38.372 1.00 88.81 536 LYS A CA 1
ATOM 4393 C C . LYS A 1 536 ? -9.186 1.124 37.748 1.00 88.81 536 LYS A C 1
ATOM 4395 O O . LYS A 1 536 ? -9.402 2.337 37.761 1.00 88.81 536 LYS A O 1
ATOM 4400 N N . SER A 1 537 ? -10.029 0.239 37.240 1.00 88.44 537 SER A N 1
ATOM 4401 C CA . SER A 1 537 ? -11.384 0.566 36.822 1.00 88.44 537 SER A CA 1
ATOM 4402 C C . SER A 1 537 ? -12.361 -0.440 37.406 1.00 88.44 537 SER A C 1
ATOM 4404 O O . SER A 1 537 ? -11.999 -1.577 37.723 1.00 88.44 537 SER A O 1
ATOM 4406 N N . VAL A 1 538 ? -13.598 0.005 37.590 1.00 87.69 538 VAL A N 1
ATOM 4407 C CA . VAL A 1 538 ? -14.703 -0.862 37.982 1.00 87.69 538 VAL A CA 1
ATOM 4408 C C . VAL A 1 538 ? -15.706 -0.893 36.849 1.00 87.69 538 VAL A C 1
ATOM 4410 O O . VAL A 1 538 ? -16.142 0.147 36.359 1.00 87.69 538 VAL A O 1
ATOM 4413 N N . MET A 1 539 ? -16.068 -2.105 36.447 1.00 87.81 539 MET A N 1
ATOM 4414 C CA . MET A 1 539 ? -17.121 -2.361 35.478 1.00 87.81 539 MET A CA 1
ATOM 4415 C C . MET A 1 539 ? -18.321 -2.957 36.200 1.00 87.81 539 MET A C 1
ATOM 4417 O O . MET A 1 539 ? -18.163 -3.893 36.985 1.00 87.81 539 MET A O 1
ATOM 4421 N N . ILE A 1 540 ? -19.517 -2.445 35.916 1.00 84.50 540 ILE A N 1
ATOM 4422 C CA . ILE A 1 540 ? -20.759 -3.028 36.428 1.00 84.50 540 ILE A CA 1
ATOM 4423 C C . ILE A 1 540 ? -21.468 -3.773 35.308 1.00 84.50 540 ILE A C 1
ATOM 4425 O O . ILE A 1 540 ? -21.652 -3.267 34.203 1.00 84.50 540 ILE A O 1
ATOM 4429 N N . ILE A 1 541 ? -21.922 -4.978 35.640 1.00 87.50 541 ILE A N 1
ATOM 4430 C CA . ILE A 1 541 ? -22.770 -5.794 34.782 1.00 87.50 541 ILE A CA 1
ATOM 4431 C C . ILE A 1 541 ? -24.178 -5.776 35.378 1.00 87.50 541 ILE A C 1
ATOM 4433 O O . ILE A 1 541 ? -24.475 -6.490 36.334 1.00 87.50 541 ILE A O 1
ATOM 4437 N N . ILE A 1 542 ? -25.046 -4.929 34.822 1.00 85.56 542 ILE A N 1
ATOM 4438 C CA . ILE A 1 542 ? -26.451 -4.845 35.233 1.00 85.56 542 ILE A CA 1
ATOM 4439 C C . ILE A 1 542 ? -27.235 -5.848 34.404 1.00 85.56 542 ILE A C 1
ATOM 4441 O O . ILE A 1 542 ? -27.470 -5.616 33.219 1.00 85.56 542 ILE A O 1
ATOM 4445 N N . THR A 1 543 ? -27.645 -6.948 35.029 1.00 88.75 543 THR A N 1
ATOM 4446 C CA . THR A 1 543 ? -28.411 -8.008 34.368 1.00 88.75 543 THR A CA 1
ATOM 4447 C C . THR A 1 543 ? -29.826 -8.104 34.912 1.00 88.75 543 THR A C 1
ATOM 4449 O O . THR A 1 543 ? -30.086 -7.876 36.092 1.00 88.75 543 THR A O 1
ATOM 4452 N N . ARG A 1 544 ? -30.759 -8.464 34.032 1.00 87.88 544 ARG A N 1
ATOM 4453 C CA . ARG A 1 544 ? -32.128 -8.844 34.387 1.00 87.88 544 ARG A CA 1
ATOM 4454 C C . ARG A 1 544 ? -32.593 -9.994 33.508 1.00 87.88 544 ARG A C 1
ATOM 4456 O O . ARG A 1 544 ? -32.135 -10.143 32.380 1.00 87.88 544 ARG A O 1
ATOM 4463 N N . TRP A 1 545 ? -33.547 -10.783 33.982 1.00 89.69 545 TRP A N 1
ATOM 4464 C CA . TRP A 1 545 ? -34.169 -11.808 33.146 1.00 89.69 545 TRP A CA 1
ATOM 4465 C C . TRP A 1 545 ? -35.100 -11.184 32.105 1.00 89.69 545 TRP A C 1
ATOM 4467 O O . TRP A 1 545 ? -35.945 -10.352 32.447 1.00 89.69 545 TRP A O 1
ATOM 4477 N N . LYS A 1 546 ? -34.991 -11.624 30.848 1.00 88.69 546 LYS A N 1
ATOM 4478 C CA . LYS A 1 546 ? -35.930 -11.241 29.793 1.00 88.69 546 LYS A CA 1
ATOM 4479 C C . LYS A 1 546 ? -37.279 -11.902 30.046 1.00 88.69 546 LYS A C 1
ATOM 4481 O O . LYS A 1 546 ? -37.365 -13.130 30.110 1.00 88.69 546 LYS A O 1
ATOM 4486 N N . LYS A 1 547 ? -38.332 -11.097 30.159 1.00 88.06 547 LYS A N 1
ATOM 4487 C CA . LYS A 1 547 ? -39.708 -11.580 30.311 1.00 88.06 547 LYS A CA 1
ATOM 4488 C C . LYS A 1 547 ? -40.550 -11.217 29.091 1.00 88.06 547 LYS A C 1
ATOM 4490 O O . LYS A 1 547 ? -40.427 -10.117 28.560 1.00 88.06 547 LYS A O 1
ATOM 4495 N N . HIS A 1 548 ? -41.414 -12.135 28.675 1.00 81.19 548 HIS A N 1
ATOM 4496 C CA . HIS A 1 548 ? -42.428 -11.937 27.645 1.00 81.19 548 HIS A CA 1
ATOM 4497 C C . HIS A 1 548 ? -43.779 -12.398 28.212 1.00 81.19 548 HIS A C 1
ATOM 4499 O O . HIS A 1 548 ? -43.923 -13.570 28.544 1.00 81.19 548 HIS A O 1
ATOM 4505 N N . HIS A 1 549 ? -44.742 -11.481 28.376 1.00 79.88 549 HIS A N 1
ATOM 4506 C CA . HIS A 1 549 ? -46.031 -11.737 29.052 1.00 79.88 549 HIS A CA 1
ATOM 4507 C C . HIS A 1 549 ? -45.886 -12.491 30.392 1.00 79.88 549 HIS A C 1
ATOM 4509 O O . HIS A 1 549 ? -46.485 -13.543 30.591 1.00 79.88 549 HIS A O 1
ATOM 4515 N N . ASP A 1 550 ? -45.038 -11.976 31.289 1.00 80.12 550 ASP A N 1
ATOM 4516 C CA . ASP A 1 550 ? -44.717 -12.556 32.608 1.00 80.12 550 ASP A CA 1
ATOM 4517 C C . ASP A 1 550 ? -44.032 -13.932 32.636 1.00 80.12 550 ASP A C 1
ATOM 4519 O O . ASP A 1 550 ? -43.614 -14.387 33.702 1.00 80.12 550 ASP A O 1
ATOM 4523 N N . GLN A 1 551 ? -43.785 -14.555 31.484 1.00 81.06 551 GLN A N 1
ATOM 4524 C CA . GLN A 1 551 ? -42.973 -15.766 31.384 1.00 81.06 551 GLN A CA 1
ATOM 4525 C C . GLN A 1 551 ? -41.526 -15.426 31.023 1.00 81.06 551 GLN A C 1
ATOM 4527 O O . GLN A 1 551 ? -41.253 -14.485 30.274 1.00 81.06 551 GLN A O 1
ATOM 4532 N N . PHE A 1 552 ? -40.573 -16.189 31.560 1.00 86.00 552 PHE A N 1
ATOM 4533 C CA . PHE A 1 552 ? -39.168 -16.045 31.183 1.00 86.00 552 PHE A CA 1
ATOM 4534 C C . PHE A 1 552 ? -38.980 -16.450 29.723 1.00 86.00 552 PHE A C 1
ATOM 4536 O O . PHE A 1 552 ? -39.427 -17.519 29.312 1.00 86.00 552 PHE A O 1
ATOM 4543 N N . ALA A 1 553 ? -38.300 -15.613 28.944 1.00 83.06 553 ALA A N 1
ATOM 4544 C CA . ALA A 1 553 ? -37.929 -15.971 27.585 1.00 83.06 553 ALA A CA 1
ATOM 4545 C C . ALA A 1 553 ? -36.833 -17.048 27.630 1.00 83.06 553 ALA A C 1
ATOM 4547 O O . ALA A 1 553 ? -35.837 -16.900 28.347 1.00 83.06 553 ALA A O 1
ATOM 4548 N N . VAL A 1 554 ? -37.032 -18.128 26.876 1.00 84.25 554 VAL A N 1
ATOM 4549 C CA . VAL A 1 554 ? -36.141 -19.292 26.832 1.00 84.25 554 VAL A CA 1
ATOM 4550 C C . VAL A 1 554 ? -35.760 -19.572 25.381 1.00 84.25 554 VAL A C 1
ATOM 4552 O O . VAL A 1 554 ? -36.631 -19.615 24.515 1.00 84.25 554 VAL A O 1
ATOM 4555 N N . ILE A 1 555 ? -34.467 -19.765 25.125 1.00 82.44 555 ILE A N 1
ATOM 4556 C CA . ILE A 1 555 ? -33.923 -20.279 23.858 1.00 82.44 555 ILE A CA 1
ATOM 4557 C C . ILE A 1 555 ? -33.077 -21.501 24.220 1.00 82.44 555 ILE A C 1
ATOM 4559 O O . ILE A 1 555 ? -32.315 -21.450 25.183 1.00 82.44 555 ILE A O 1
ATOM 4563 N N . ASP A 1 556 ? -33.260 -22.612 23.505 1.00 80.12 556 ASP A N 1
ATOM 4564 C CA . ASP A 1 556 ? -32.530 -23.874 23.717 1.00 80.12 556 ASP A CA 1
ATOM 4565 C C . ASP A 1 556 ? -32.536 -24.380 25.176 1.00 80.12 556 ASP A C 1
ATOM 4567 O O . ASP A 1 556 ? -31.551 -24.899 25.695 1.00 80.12 556 ASP A O 1
ATOM 4571 N N . GLY A 1 557 ? -33.662 -24.201 25.876 1.00 82.69 557 GLY A N 1
ATOM 4572 C CA . GLY A 1 557 ? -33.826 -24.631 27.269 1.00 82.69 557 GLY A CA 1
ATOM 4573 C C . GLY A 1 557 ? -33.141 -23.739 28.315 1.00 82.69 557 GLY A C 1
ATOM 4574 O O . GLY A 1 557 ? -33.277 -24.005 29.508 1.00 82.69 557 GLY A O 1
ATOM 4575 N N . GLN A 1 558 ? -32.462 -22.660 27.913 1.00 84.94 558 GLN A N 1
ATOM 4576 C CA . GLN A 1 558 ? -31.824 -21.705 28.823 1.00 84.94 558 GLN A CA 1
ATOM 4577 C C . GLN A 1 558 ? -32.584 -20.375 28.887 1.00 84.94 558 GLN A C 1
ATOM 4579 O O . GLN A 1 558 ? -33.044 -19.840 27.876 1.00 84.94 558 GLN A O 1
ATOM 4584 N N . ARG A 1 559 ? -32.721 -19.827 30.101 1.00 87.94 559 ARG A N 1
ATOM 4585 C CA . ARG A 1 559 ? -33.343 -18.515 30.330 1.00 87.94 559 ARG A CA 1
ATOM 4586 C C . ARG A 1 559 ? -32.447 -17.404 29.782 1.00 87.94 559 ARG A C 1
ATOM 4588 O O . ARG A 1 559 ? -31.234 -17.430 29.973 1.00 87.94 559 ARG A O 1
ATOM 4595 N N . ILE A 1 560 ? -33.052 -16.400 29.157 1.00 88.88 560 ILE A N 1
ATOM 4596 C CA . ILE A 1 560 ? -32.324 -15.284 28.545 1.00 88.88 560 ILE A CA 1
ATOM 4597 C C . ILE A 1 560 ? -32.108 -14.157 29.563 1.00 88.88 560 ILE A C 1
ATOM 4599 O O . ILE A 1 560 ? -33.061 -13.676 30.182 1.00 88.88 560 ILE A O 1
ATOM 4603 N N . LEU A 1 561 ? -30.863 -13.690 29.678 1.00 89.31 561 LEU A N 1
ATOM 4604 C CA . LEU A 1 561 ? -30.503 -12.469 30.398 1.00 89.31 561 LEU A CA 1
ATOM 4605 C C . LEU A 1 561 ? -30.432 -11.281 29.433 1.00 89.31 561 LEU A C 1
ATOM 4607 O O . LEU A 1 561 ? -29.856 -11.367 28.351 1.00 89.31 561 LEU A O 1
ATOM 4611 N N . GLU A 1 562 ? -30.998 -10.156 29.847 1.00 88.62 562 GLU A N 1
ATOM 4612 C CA . GLU A 1 562 ? -30.758 -8.844 29.258 1.00 88.62 562 GLU A CA 1
ATOM 4613 C C . GLU A 1 562 ? -29.738 -8.102 30.115 1.00 88.62 562 GLU A C 1
ATOM 4615 O O . GLU A 1 562 ? -29.825 -8.121 31.344 1.00 88.62 562 GLU A O 1
ATOM 4620 N N . THR A 1 563 ? -28.789 -7.430 29.467 1.00 90.06 563 THR A N 1
ATOM 4621 C CA . THR A 1 563 ? -27.813 -6.565 30.133 1.00 90.06 563 THR A CA 1
ATOM 4622 C C . THR A 1 563 ? -27.942 -5.139 29.629 1.00 90.06 563 THR A C 1
ATOM 4624 O O . THR A 1 563 ? -28.235 -4.912 28.452 1.00 90.06 563 THR A O 1
ATOM 4627 N N . LEU A 1 564 ? -27.701 -4.174 30.511 1.00 87.31 564 LEU A N 1
ATOM 4628 C CA . LEU A 1 564 ? -27.563 -2.784 30.099 1.00 87.31 564 LEU A CA 1
ATOM 4629 C C . LEU A 1 564 ? -26.176 -2.570 29.479 1.00 87.31 564 LEU A C 1
ATOM 4631 O O . LEU A 1 564 ? -25.162 -2.949 30.066 1.00 87.31 564 LEU A O 1
ATOM 4635 N N . VAL A 1 565 ? -26.143 -1.955 28.301 1.00 88.25 565 VAL A N 1
ATOM 4636 C CA . VAL A 1 565 ? -24.921 -1.551 27.598 1.00 88.25 565 VAL A CA 1
ATOM 4637 C C . VAL A 1 565 ? -25.099 -0.145 27.044 1.00 88.25 565 VAL A C 1
ATOM 4639 O O . VAL A 1 565 ? -26.196 0.237 26.634 1.00 88.25 565 VAL A O 1
ATOM 4642 N N . PHE A 1 566 ? -24.016 0.619 27.011 1.00 83.69 566 PHE A N 1
ATOM 4643 C CA . PHE A 1 566 ? -23.987 1.959 26.445 1.00 83.69 566 PHE A CA 1
ATOM 4644 C C . PHE A 1 566 ? -23.385 1.926 25.046 1.00 83.69 566 PHE A C 1
ATOM 4646 O O . PHE A 1 566 ? -22.454 1.170 24.771 1.00 83.69 566 PHE A O 1
ATOM 4653 N N . LYS A 1 567 ? -23.909 2.756 24.146 1.00 80.25 567 LYS A N 1
ATOM 4654 C CA . LYS A 1 567 ? -23.287 2.987 22.844 1.00 80.25 567 LYS A CA 1
ATOM 4655 C C . LYS A 1 567 ? -22.370 4.194 22.968 1.00 80.25 567 LYS A C 1
ATOM 4657 O O . LYS A 1 567 ? -22.840 5.298 23.236 1.00 80.25 567 LYS A O 1
ATOM 4662 N N . ASP A 1 568 ? -21.078 3.963 22.804 1.00 69.44 568 ASP A N 1
ATOM 4663 C CA . ASP A 1 568 ? -20.087 5.029 22.834 1.00 69.44 568 ASP A CA 1
ATOM 4664 C C . ASP A 1 568 ? -20.217 5.922 21.584 1.00 69.44 568 ASP A C 1
ATOM 4666 O O . ASP A 1 568 ? -20.687 5.491 20.527 1.00 69.44 568 ASP A O 1
ATOM 4670 N N . LYS A 1 569 ? -19.846 7.199 21.712 1.00 61.84 569 LYS A N 1
ATOM 4671 C CA . LYS A 1 569 ? -19.863 8.163 20.600 1.00 61.84 569 LYS A CA 1
ATOM 4672 C C . LYS A 1 569 ? -18.682 7.954 19.655 1.00 61.84 569 LYS A C 1
ATOM 4674 O O . LYS A 1 569 ? -18.804 8.255 18.470 1.00 61.84 569 LYS A O 1
ATOM 4679 N N . TYR A 1 570 ? -17.557 7.471 20.183 1.00 57.97 570 TYR A N 1
ATOM 4680 C CA . TYR A 1 570 ? -16.287 7.391 19.458 1.00 57.97 570 TYR A CA 1
ATOM 4681 C C . TYR A 1 570 ? -15.977 5.989 18.938 1.00 57.97 570 TYR A C 1
ATOM 4683 O O . TYR A 1 570 ? -15.315 5.848 17.910 1.00 57.97 570 TYR A O 1
ATOM 4691 N N . THR A 1 571 ? -16.475 4.948 19.605 1.00 62.84 571 THR A N 1
ATOM 4692 C CA . THR A 1 571 ? -16.347 3.565 19.141 1.00 62.84 571 THR A CA 1
ATOM 4693 C C . THR A 1 571 ? -17.666 3.046 18.564 1.00 62.84 571 THR A C 1
ATOM 4695 O O . THR A 1 571 ? -18.753 3.368 19.030 1.00 62.84 571 THR A O 1
ATOM 4698 N N . ILE A 1 572 ? -17.587 2.212 17.520 1.00 59.88 572 ILE A N 1
ATOM 4699 C CA . ILE A 1 572 ? -18.765 1.580 16.883 1.00 59.88 572 ILE A CA 1
ATOM 4700 C C . ILE A 1 572 ? -19.369 0.483 17.797 1.00 59.88 572 ILE A C 1
ATOM 4702 O O . ILE A 1 572 ? -20.444 -0.051 17.521 1.00 59.88 572 ILE A O 1
ATOM 4706 N N . GLY A 1 573 ? -18.686 0.145 18.897 1.00 72.75 573 GLY A N 1
ATOM 4707 C CA . GLY A 1 573 ? -19.035 -0.938 19.809 1.00 72.75 573 GLY A CA 1
ATOM 4708 C C . GLY A 1 573 ? -19.976 -0.542 20.949 1.00 72.75 573 GLY A C 1
ATOM 4709 O O . GLY A 1 573 ? -20.127 0.624 21.313 1.00 72.75 573 GLY A O 1
ATOM 4710 N N . TRP A 1 574 ? -20.596 -1.562 21.537 1.00 80.62 574 TRP A N 1
ATOM 4711 C CA . TRP A 1 574 ? -21.309 -1.451 22.806 1.00 80.62 574 TRP A CA 1
ATOM 4712 C C . TRP A 1 574 ? -20.303 -1.570 23.952 1.00 80.62 574 TRP A C 1
ATOM 4714 O O . TRP A 1 574 ? -19.483 -2.489 23.959 1.00 80.62 574 TRP A O 1
ATOM 4724 N N . LYS A 1 575 ? -20.371 -0.659 24.920 1.00 82.19 575 LYS A N 1
ATOM 4725 C CA . LYS A 1 575 ? -19.512 -0.628 26.103 1.00 82.19 575 LYS A CA 1
ATOM 4726 C C . LYS A 1 575 ? -20.329 -0.957 27.354 1.00 82.19 575 LYS A C 1
ATOM 4728 O O . LYS A 1 575 ? -21.475 -0.529 27.489 1.00 82.19 575 LYS A O 1
ATOM 4733 N N . LEU A 1 576 ? -19.733 -1.704 28.280 1.00 86.19 576 LEU A N 1
ATOM 4734 C CA . LEU A 1 576 ? -20.281 -1.844 29.627 1.00 86.19 576 LEU A CA 1
ATOM 4735 C C . LEU A 1 576 ? -20.099 -0.536 30.421 1.00 86.19 576 LEU A C 1
ATOM 4737 O O . LEU A 1 576 ? -19.138 0.196 30.167 1.00 86.19 576 LEU A O 1
ATOM 4741 N N . PRO A 1 577 ? -20.991 -0.241 31.383 1.00 85.19 577 PRO A N 1
ATOM 4742 C CA . PRO A 1 577 ? -20.767 0.826 32.353 1.00 85.19 577 PRO A CA 1
ATOM 4743 C C . PRO A 1 577 ? -19.413 0.622 33.052 1.00 85.19 577 PRO A C 1
ATOM 4745 O O . PRO A 1 577 ? -19.212 -0.389 33.728 1.00 85.19 577 PRO A O 1
ATOM 4748 N N . GLU A 1 578 ? -18.486 1.561 32.875 1.00 86.94 578 GLU A N 1
ATOM 4749 C CA . GLU A 1 578 ? -17.131 1.496 33.429 1.00 86.94 578 GLU A CA 1
ATOM 4750 C C . GLU A 1 578 ? -16.733 2.854 33.994 1.00 86.94 578 GLU A C 1
ATOM 4752 O O . GLU A 1 578 ? -16.799 3.852 33.278 1.00 86.94 578 GLU A O 1
ATOM 4757 N N . ALA A 1 579 ? -16.217 2.861 35.221 1.00 86.25 579 ALA A N 1
ATOM 4758 C CA . ALA A 1 579 ? -15.613 4.034 35.835 1.00 86.25 579 ALA A CA 1
ATOM 4759 C C . ALA A 1 579 ? -14.139 3.801 36.169 1.00 86.25 579 ALA A C 1
ATOM 4761 O O . ALA A 1 579 ? -13.756 2.741 36.673 1.00 86.25 579 ALA A O 1
ATOM 4762 N N . LYS A 1 580 ? -13.308 4.815 35.915 1.00 87.69 580 LYS A N 1
ATOM 4763 C CA . LYS A 1 580 ? -11.893 4.823 36.303 1.00 87.69 580 LYS A CA 1
ATOM 4764 C C . LYS A 1 580 ? -11.764 5.335 37.734 1.00 87.69 580 LYS A C 1
ATOM 4766 O O . LYS A 1 580 ? -12.363 6.346 38.083 1.00 87.69 580 LYS A O 1
ATOM 4771 N N . ILE A 1 581 ? -10.948 4.679 38.554 1.00 87.75 581 ILE A N 1
ATOM 4772 C CA . ILE A 1 581 ? -10.740 5.092 39.945 1.00 87.75 581 ILE A CA 1
ATOM 4773 C C . ILE A 1 581 ? -9.638 6.152 39.993 1.00 87.75 581 ILE A C 1
ATOM 4775 O O . ILE A 1 581 ? -8.448 5.840 39.927 1.00 87.75 581 ILE A O 1
ATOM 4779 N N . LEU A 1 582 ? -10.039 7.417 40.133 1.00 82.50 582 LEU A N 1
ATOM 4780 C CA . LEU A 1 582 ? -9.117 8.553 40.259 1.00 82.50 582 LEU A CA 1
ATOM 4781 C C . LEU A 1 582 ? -8.638 8.776 41.702 1.00 82.50 582 LEU A C 1
ATOM 4783 O O . LEU A 1 582 ? -7.670 9.499 41.919 1.00 82.50 582 LEU A O 1
ATOM 4787 N N . GLY A 1 583 ? -9.264 8.137 42.693 1.00 78.50 583 GLY A N 1
ATOM 4788 C CA . GLY A 1 583 ? -8.808 8.176 44.087 1.00 78.50 583 GLY A CA 1
ATOM 4789 C C . GLY A 1 583 ? -9.335 9.336 44.932 1.00 78.50 583 GLY A C 1
ATOM 4790 O O . GLY A 1 583 ? -8.923 9.485 46.076 1.00 78.50 583 GLY A O 1
ATOM 4791 N N . ILE A 1 584 ? -10.229 10.159 44.387 1.00 79.00 584 ILE A N 1
ATOM 4792 C CA . ILE A 1 584 ? -10.952 11.193 45.146 1.00 79.00 584 ILE A CA 1
ATOM 4793 C C . ILE A 1 584 ? -12.259 10.642 45.729 1.00 79.00 584 ILE A C 1
ATOM 4795 O O . ILE A 1 584 ? -12.717 11.063 46.785 1.00 79.00 584 ILE A O 1
ATOM 4799 N N . GLU A 1 585 ? -12.869 9.715 45.001 1.00 78.62 585 GLU A N 1
ATOM 4800 C CA . GLU A 1 585 ? -14.194 9.170 45.259 1.00 78.62 585 GLU A CA 1
ATOM 4801 C C . GLU A 1 585 ? -14.099 7.674 45.582 1.00 78.62 585 GLU A C 1
ATOM 4803 O O . GLU A 1 585 ? -13.123 7.000 45.226 1.00 78.62 585 GLU A O 1
ATOM 4808 N N . SER A 1 586 ? -15.111 7.146 46.275 1.00 81.50 586 SER A N 1
ATOM 4809 C CA . SER A 1 586 ? -15.214 5.706 46.514 1.00 81.50 586 SER A CA 1
ATOM 4810 C C . SER A 1 586 ? -15.394 4.958 45.180 1.00 81.50 586 SER A C 1
ATOM 4812 O O . SER A 1 586 ? -15.929 5.534 44.229 1.00 81.50 586 SER A O 1
ATOM 4814 N N . PRO A 1 587 ? -15.009 3.670 45.070 1.00 82.81 587 PRO A N 1
ATOM 4815 C CA . PRO A 1 587 ? -15.246 2.895 43.850 1.00 82.81 587 PRO A CA 1
ATOM 4816 C C . PRO A 1 587 ? -16.723 2.891 43.432 1.00 82.81 587 PRO A C 1
ATOM 4818 O O . PRO A 1 587 ? -17.027 2.957 42.247 1.00 82.81 587 PRO A O 1
ATOM 4821 N N . TYR A 1 588 ? -17.636 2.871 44.408 1.00 82.69 588 TYR A N 1
ATOM 4822 C CA . TYR A 1 588 ? -19.075 2.995 44.182 1.00 82.69 588 TYR A CA 1
ATOM 4823 C C . TYR A 1 588 ? -19.448 4.374 43.620 1.00 82.69 588 TYR A C 1
ATOM 4825 O O . TYR A 1 588 ? -20.129 4.457 42.598 1.00 82.69 588 TYR A O 1
ATOM 4833 N N . GLY A 1 589 ? -18.941 5.449 44.230 1.00 82.88 589 GLY A N 1
ATOM 4834 C CA . GLY A 1 589 ? -19.181 6.819 43.779 1.00 82.88 589 GLY A CA 1
ATOM 4835 C C . GLY A 1 589 ? -18.678 7.079 42.360 1.00 82.88 589 GLY A C 1
ATOM 4836 O O . GLY A 1 589 ? -19.422 7.633 41.552 1.00 82.88 589 GLY A O 1
ATOM 4837 N N . ALA A 1 590 ? -17.487 6.574 42.014 1.00 83.69 590 ALA A N 1
ATOM 4838 C CA . ALA A 1 590 ? -16.939 6.653 40.657 1.00 83.69 590 ALA A CA 1
ATOM 4839 C C . ALA A 1 590 ? -17.910 6.064 39.624 1.00 83.69 590 ALA A C 1
ATOM 4841 O O . ALA A 1 590 ? -18.138 6.646 38.559 1.00 83.69 590 ALA A O 1
ATOM 4842 N N . ILE A 1 591 ? -18.509 4.911 39.940 1.00 85.31 591 ILE A N 1
ATOM 4843 C CA . ILE A 1 591 ? -19.432 4.244 39.023 1.00 85.31 591 ILE A CA 1
ATOM 4844 C C . ILE A 1 591 ? -20.764 4.963 38.944 1.00 85.31 591 ILE A C 1
ATOM 4846 O O . ILE A 1 591 ? -21.270 5.137 37.838 1.00 85.31 591 ILE A O 1
ATOM 4850 N N . CYS A 1 592 ? -21.327 5.392 40.075 1.00 81.88 592 CYS A N 1
ATOM 4851 C CA . CYS A 1 592 ? -22.543 6.194 40.066 1.00 81.88 592 CYS A CA 1
ATOM 4852 C C . CYS A 1 592 ? -22.349 7.418 39.173 1.00 81.88 592 CYS A C 1
ATOM 4854 O O . CYS A 1 592 ? -23.147 7.630 38.268 1.00 81.88 592 CYS A O 1
ATOM 4856 N N . CYS A 1 593 ? -21.253 8.156 39.331 1.00 79.31 593 CYS A N 1
ATOM 4857 C CA . CYS A 1 593 ? -20.973 9.325 38.505 1.00 79.31 593 CYS A CA 1
ATOM 4858 C C . CYS A 1 593 ? -20.815 8.998 37.027 1.00 79.31 593 CYS A C 1
ATOM 4860 O O . CYS A 1 593 ? -21.464 9.637 36.204 1.00 79.31 593 CYS A O 1
ATOM 4862 N N . SER A 1 594 ? -20.035 7.972 36.682 1.00 80.44 594 SER A N 1
ATOM 4863 C CA . SER A 1 594 ? -19.917 7.542 35.286 1.00 80.44 594 SER A CA 1
ATOM 4864 C C . SER A 1 594 ? -21.265 7.104 34.703 1.00 80.44 594 SER A C 1
ATOM 4866 O O . SER A 1 594 ? -21.588 7.415 33.558 1.00 80.44 594 SER A O 1
ATOM 4868 N N . PHE A 1 595 ? -22.091 6.417 35.493 1.00 82.00 595 PHE A N 1
ATOM 4869 C CA . PHE A 1 595 ? -23.428 6.006 35.090 1.00 82.00 595 PHE A CA 1
ATOM 4870 C C . PHE A 1 595 ? -24.356 7.207 34.895 1.00 82.00 595 PHE A C 1
ATOM 4872 O O . PHE A 1 595 ? -25.068 7.245 33.896 1.00 82.00 595 PHE A O 1
ATOM 4879 N N . TYR A 1 596 ? -24.340 8.190 35.799 1.00 79.69 596 TYR A N 1
ATOM 4880 C CA . TYR A 1 596 ? -25.138 9.411 35.672 1.00 79.69 596 TYR A CA 1
ATOM 4881 C C . TYR A 1 596 ? -24.736 10.216 34.432 1.00 79.69 596 TYR A C 1
ATOM 4883 O O . TYR A 1 596 ? -25.601 10.606 33.644 1.00 79.69 596 TYR A O 1
ATOM 4891 N N . GLU A 1 597 ? -23.434 10.355 34.190 1.00 78.50 597 GLU A N 1
ATOM 4892 C CA . GLU A 1 597 ? -22.895 11.030 33.009 1.00 78.50 597 GLU A CA 1
ATOM 4893 C C . GLU A 1 597 ? -23.314 10.316 31.711 1.00 78.50 597 GLU A C 1
ATOM 4895 O O . GLU A 1 597 ? -23.770 10.948 30.757 1.00 78.50 597 GLU A O 1
ATOM 4900 N N . LEU A 1 598 ? -23.223 8.984 31.665 1.00 77.69 598 LEU A N 1
ATOM 4901 C CA . LEU A 1 598 ? -23.559 8.209 30.467 1.00 77.69 598 LEU A CA 1
ATOM 4902 C C . LEU A 1 598 ? -25.071 8.081 30.230 1.00 77.69 598 LEU A C 1
ATOM 4904 O O . LEU A 1 598 ? -25.519 8.163 29.083 1.00 77.69 598 LEU A O 1
ATOM 4908 N N . ALA A 1 599 ? -25.856 7.859 31.285 1.00 78.00 599 ALA A N 1
ATOM 4909 C CA . ALA A 1 599 ? -27.293 7.615 31.190 1.00 78.00 599 ALA A CA 1
ATOM 4910 C C . ALA A 1 599 ? -28.101 8.913 31.073 1.00 78.00 599 ALA A C 1
ATOM 4912 O O . ALA A 1 599 ? -29.027 8.978 30.263 1.00 78.00 599 ALA A O 1
ATOM 4913 N N . PHE A 1 600 ? -27.746 9.940 31.848 1.00 77.25 600 PHE A N 1
ATOM 4914 C CA . PHE A 1 600 ? -28.515 11.183 31.949 1.00 77.25 600 PHE A CA 1
ATOM 4915 C C . PHE A 1 600 ? -27.831 12.385 31.284 1.00 77.25 600 PHE A C 1
ATOM 4917 O O . PHE A 1 600 ? -28.476 13.419 31.132 1.00 77.25 600 PHE A O 1
ATOM 4924 N N . LYS A 1 601 ? -26.579 12.247 30.806 1.00 71.12 601 LYS A N 1
ATOM 4925 C CA . LYS A 1 601 ? -25.761 13.347 30.244 1.00 71.12 601 LYS A CA 1
ATOM 4926 C C . LYS A 1 601 ? -25.583 14.517 31.208 1.00 71.12 601 LYS A C 1
ATOM 4928 O O . LYS A 1 601 ? -25.351 15.642 30.770 1.00 71.12 601 LYS A O 1
ATOM 4933 N N . ASP A 1 602 ? -25.704 14.229 32.494 1.00 67.00 602 ASP A N 1
ATOM 4934 C CA . ASP A 1 602 ? -25.521 15.196 33.554 1.00 67.00 602 ASP A CA 1
ATOM 4935 C C . ASP A 1 602 ? -24.060 15.152 34.005 1.00 67.00 602 ASP A C 1
ATOM 4937 O O . ASP A 1 602 ? -23.550 14.092 34.378 1.00 67.00 602 ASP A O 1
ATOM 4941 N N . SER A 1 603 ? -23.363 16.279 33.876 1.00 60.31 603 SER A N 1
ATOM 4942 C CA . SER A 1 603 ? -21.939 16.406 34.199 1.00 60.31 603 SER A CA 1
ATOM 4943 C C . SER A 1 603 ? -21.697 17.113 35.532 1.00 60.31 603 SER A C 1
ATOM 4945 O O . SER A 1 603 ? -20.562 17.517 35.799 1.00 60.31 603 SER A O 1
ATOM 4947 N N . ASP A 1 604 ? -22.731 17.293 36.356 1.00 59.94 604 ASP A N 1
ATOM 4948 C CA . ASP A 1 604 ? -22.606 18.025 37.610 1.00 59.94 604 ASP A CA 1
ATOM 4949 C C . ASP A 1 604 ? -21.604 17.359 38.568 1.00 59.94 604 ASP A C 1
ATOM 4951 O O . ASP A 1 604 ? -21.738 16.212 39.010 1.00 59.94 604 ASP A O 1
ATOM 4955 N N . SER A 1 605 ? -20.553 18.115 38.904 1.00 56.50 605 SER A N 1
ATOM 4956 C CA . SER A 1 605 ? -19.427 17.663 39.729 1.00 56.50 605 SER A CA 1
ATOM 4957 C C . SER A 1 605 ? -19.792 17.397 41.192 1.00 56.50 605 SER A C 1
ATOM 4959 O O . SER A 1 605 ? -19.008 16.772 41.908 1.00 56.50 605 SER A O 1
ATOM 4961 N N . GLU A 1 606 ? -20.960 17.859 41.649 1.00 57.62 606 GLU A N 1
ATOM 4962 C CA . GLU A 1 606 ? -21.433 17.665 43.027 1.00 57.62 606 GLU A CA 1
ATOM 4963 C C . GLU A 1 606 ? -21.742 16.192 43.332 1.00 57.62 606 GLU A C 1
ATOM 4965 O O . GLU A 1 606 ? -21.504 15.716 44.445 1.00 57.62 606 GLU A O 1
ATOM 4970 N N . HIS A 1 607 ? -22.160 15.424 42.323 1.00 56.50 607 HIS A N 1
ATOM 4971 C CA . HIS A 1 607 ? -22.511 14.015 42.477 1.00 56.50 607 HIS A CA 1
ATOM 4972 C C . HIS A 1 607 ? -21.335 13.124 42.914 1.00 56.50 607 HIS A C 1
ATOM 4974 O O . HIS A 1 607 ? -21.557 12.164 43.655 1.00 56.50 607 HIS A O 1
ATOM 4980 N N . ARG A 1 608 ? -20.088 13.472 42.548 1.00 57.19 608 ARG A N 1
ATOM 4981 C CA . ARG A 1 608 ? -18.862 12.681 42.831 1.00 57.19 608 ARG A CA 1
ATOM 4982 C C . ARG A 1 608 ? -18.598 12.428 44.305 1.00 57.19 608 ARG A C 1
ATOM 4984 O O . ARG A 1 608 ? -18.006 11.414 44.664 1.00 57.19 608 ARG A O 1
ATOM 4991 N N . PHE A 1 609 ? -19.075 13.324 45.158 1.00 57.56 609 PHE A N 1
ATOM 4992 C CA . PHE A 1 609 ? -18.842 13.271 46.599 1.00 57.56 609 PHE A CA 1
ATOM 4993 C C . PHE A 1 609 ? -20.074 12.824 47.391 1.00 57.56 609 PHE A C 1
ATOM 4995 O O . PHE A 1 609 ? -19.977 12.606 48.592 1.00 57.56 609 PHE A O 1
ATOM 5002 N N . SER A 1 610 ? -21.228 12.686 46.733 1.00 61.84 610 SER A N 1
ATOM 5003 C CA . SER A 1 610 ? -22.502 12.365 47.391 1.00 61.84 610 SER A CA 1
ATOM 5004 C C . SER A 1 610 ? -22.743 10.863 47.578 1.00 61.84 610 SER A C 1
ATOM 5006 O O . SER A 1 610 ? -23.557 10.454 48.408 1.00 61.84 610 SER A O 1
ATOM 5008 N N . PHE A 1 611 ? -22.047 10.026 46.805 1.00 68.44 611 PHE A N 1
ATOM 5009 C CA . PHE A 1 611 ? -22.297 8.591 46.744 1.00 68.44 611 PHE A CA 1
ATOM 5010 C C . PHE A 1 611 ? -21.262 7.797 47.547 1.00 68.44 611 PHE A C 1
ATOM 5012 O O . PHE A 1 611 ? -20.136 7.553 47.104 1.00 68.44 611 PHE A O 1
ATOM 5019 N N . GLU A 1 612 ? -21.680 7.339 48.723 1.00 68.12 612 GLU A N 1
ATOM 5020 C CA . GLU A 1 612 ? -20.938 6.385 49.544 1.00 68.12 612 GLU A CA 1
ATOM 5021 C C . GLU A 1 612 ? -21.521 4.972 49.423 1.00 68.12 612 GLU A C 1
ATOM 5023 O O . GLU A 1 612 ? -22.694 4.788 49.099 1.00 68.12 612 GLU A O 1
ATOM 5028 N N . GLU A 1 613 ? -20.712 3.954 49.723 1.00 68.81 613 GLU A N 1
ATOM 5029 C CA . GLU A 1 613 ? -21.148 2.549 49.733 1.00 68.81 613 GLU A CA 1
ATOM 5030 C C . GLU A 1 613 ? -22.279 2.292 50.752 1.00 68.81 613 GLU A C 1
ATOM 5032 O O . GLU A 1 613 ? -23.101 1.394 50.574 1.00 68.81 613 GLU A O 1
ATOM 5037 N N . SER A 1 614 ? -22.375 3.130 51.788 1.00 68.00 614 SER A N 1
ATOM 5038 C CA . SER A 1 614 ? -23.474 3.161 52.762 1.00 68.00 614 SER A CA 1
ATOM 5039 C C . SER A 1 614 ? -24.837 3.466 52.125 1.00 68.00 614 SER A C 1
ATOM 5041 O O . SER A 1 614 ? -25.858 2.991 52.623 1.00 68.00 614 SER A O 1
ATOM 5043 N N . ASN A 1 615 ? -24.861 4.175 50.992 1.00 67.06 615 ASN A N 1
ATOM 5044 C CA . ASN A 1 615 ? -26.077 4.473 50.233 1.00 67.06 615 ASN A CA 1
ATOM 5045 C C . ASN A 1 615 ? -26.565 3.272 49.405 1.00 67.06 615 ASN A C 1
ATOM 5047 O O . ASN A 1 615 ? -27.642 3.328 48.806 1.00 67.06 615 ASN A O 1
ATOM 5051 N N . MET A 1 616 ? -25.790 2.184 49.335 1.00 69.25 616 MET A N 1
ATOM 5052 C CA . MET A 1 616 ? -26.174 0.998 48.582 1.00 69.25 616 MET A CA 1
ATOM 5053 C C . MET A 1 616 ? -27.296 0.252 49.314 1.00 69.25 616 MET A C 1
ATOM 5055 O O . MET A 1 616 ? -27.103 -0.321 50.389 1.00 69.25 616 MET A O 1
ATOM 5059 N N . ILE A 1 617 ? -28.486 0.219 48.709 1.00 67.25 617 ILE A N 1
ATOM 5060 C CA . ILE A 1 617 ? -29.618 -0.547 49.236 1.00 67.25 617 ILE A CA 1
ATOM 5061 C C . ILE A 1 617 ? -29.271 -2.036 49.131 1.00 67.25 617 ILE A C 1
ATOM 5063 O O . ILE A 1 617 ? -29.330 -2.634 48.055 1.00 67.25 617 ILE A O 1
ATOM 5067 N N . LYS A 1 618 ? -28.916 -2.660 50.260 1.00 61.00 618 LYS A N 1
ATOM 5068 C CA . LYS A 1 618 ? -28.762 -4.116 50.355 1.00 61.00 618 LYS A CA 1
ATOM 5069 C C . LYS A 1 618 ? -30.141 -4.760 50.291 1.00 61.00 618 LYS A C 1
ATOM 5071 O O . LYS A 1 618 ? -30.769 -5.013 51.318 1.00 61.00 618 LYS A O 1
ATOM 5076 N N . VAL A 1 619 ? -30.619 -5.032 49.081 1.00 48.75 619 VAL A N 1
ATOM 5077 C CA . VAL A 1 619 ? -31.799 -5.875 48.891 1.00 48.75 619 VAL A CA 1
ATOM 5078 C C . VAL A 1 619 ? -31.394 -7.300 49.261 1.00 48.75 619 VAL A C 1
ATOM 5080 O O . VAL A 1 619 ? -30.750 -8.000 48.482 1.00 48.75 619 VAL A O 1
ATOM 5083 N N . LYS A 1 620 ? -31.723 -7.725 50.486 1.00 42.84 620 LYS A N 1
ATOM 5084 C CA . LYS A 1 620 ? -31.746 -9.150 50.818 1.00 42.84 620 LYS A CA 1
ATOM 5085 C C . LYS A 1 620 ? -32.880 -9.760 50.007 1.00 42.84 620 LYS A C 1
ATOM 5087 O O . LYS A 1 620 ? -34.046 -9.494 50.289 1.00 42.84 620 LYS A O 1
ATOM 5092 N N . PHE A 1 621 ? -32.537 -10.540 48.991 1.00 39.38 621 PHE A N 1
ATOM 5093 C CA . PHE A 1 621 ? -33.492 -11.472 48.414 1.00 39.38 621 PHE A CA 1
ATOM 5094 C C . PHE A 1 621 ? -33.806 -12.486 49.518 1.00 39.38 621 PHE A C 1
ATOM 5096 O O . PHE A 1 621 ? -32.927 -13.237 49.929 1.00 39.38 621 PHE A O 1
ATOM 5103 N N . TYR A 1 622 ? -35.007 -12.399 50.092 1.00 37.00 622 TYR A N 1
ATOM 5104 C CA . TYR A 1 622 ? -35.571 -13.530 50.817 1.00 37.00 622 TYR A CA 1
ATOM 5105 C C . TYR A 1 622 ? -35.895 -14.593 49.766 1.00 37.00 622 TYR A C 1
ATOM 5107 O O . TYR A 1 622 ? -36.480 -14.250 48.736 1.00 37.00 622 TYR A O 1
ATOM 5115 N N . ASP A 1 623 ? -35.396 -15.802 50.027 1.00 34.81 623 ASP A N 1
ATOM 5116 C CA . ASP A 1 623 ? -35.402 -16.976 49.144 1.00 34.81 623 ASP A CA 1
ATOM 5117 C C . ASP A 1 623 ? -36.747 -17.263 48.461 1.00 34.81 623 ASP A C 1
ATOM 5119 O O . ASP A 1 623 ? -37.805 -17.127 49.125 1.00 34.81 623 ASP A O 1
#

Radius of gyration: 47.12 Å; Cα contacts (8 Å, |Δi|>4): 433; chains: 1; bounding box: 109×109×114 Å

Foldseek 3Di:
DVVVVVVVVVVVVVVVVVVVVVCVLPQLQDLVRLLVVLLVVCLCPPPVVVLVVVLVVLLVVLLVVLCCLLPVDADPDVVCCCCSRPVQSVVVLVDPDPPVVPPPDDDLDPDDPDPVSVNRHDDDPDDDDDDDDDDPPPCPPPVDDDPDPVSPDVVSVVSVVVCCCCNNPPSVVVSVVSSVVSCVVCNVVSSVVSVVVNVVSVVVVLPQDPDPPVCSVVVVVVVVVQVVPVVRPVVVVVVSVVVVVVVVVVVVVVPVDDDDPVVVVVVVVVVVVVVVVVVVVVVVVPDDDDDDDDDDDPPPDDPVVVVVVVVVVVVVVVVVVVVVVVVVVVVVVVVVVVVVVVVVVVVVVVVVVVVVVVVVVVVVVLVVVLVVVVVVLVVPPPPDPVSVVVNVLVCLASDDAPPDNDHFAHDDPQQFAPPHDDPPQDFAEAADQLPDPLADPVLSLLAADKLVDPDDDDDDDPSNVVSPPPPAQDWDWDADPVRFIFIDHRFACDADPPPSDTDGFDADPPRRFTDDPRGDSRYGICHSHRHGHDWDKDFDWDKDWDDDPNHFDDDPNDGDIDTDWACDPPDNDTHTQMFTCSRRADNQQRSVQSCCCRVVVDNDPVSSHVDDPVPDPPPDPPD

Nearest PDB structures (foldseek):
  7mbp-assembly1_A  TM=6.123E-01  e=6.692E-07  Danio rerio